Protein AF-0000000075760136 (afdb_homodimer)

Nearest PDB structures (foldseek):
  4hz4-assembly1_A-2  TM=8.483E-01  e=3.126E-16  Actinobacillus pleuropneumoniae
  3zmk-assembly2_D  TM=7.947E-01  e=6.649E-09  Anopheles funestus
  8z3b-assembly1_A  TM=7.703E-01  e=4.193E-08  Plutella xylostella
  4e8e-assembly1_C  TM=7.482E-01  e=2.816E-08  Bombyx mori
  3vk9-assembly3_D  TM=8.380E-01  e=3.227E-07  Bombyx mori

Secondary structure (DSSP, 8-state):
-EEEEEETTSTHHHHHHHHHHTT--EEEEEE---TTT-PPPGGGGGT-TT--SSEEEETTEEEESHHHHHHHHIIIIITTTTSPPTTSHHHHHHHHHHHHIIIIIHHHHHHHHHHHHHHHS---TTTHHHHHHHHHHHIIIIIHHHHHHHHHHHHHHHHH-SBTTBSS--HHHHHHHHHHHHHHHHS--STT-HHHHHHHHHHHHSHHHHHHHHHH--SS---/-EEEEEETTSTHHHHHHHHHHTT--EEEEEE---TTT-PPPGGGGGT-TT--SSEEEETTEEEESHHHHHHHHIIIIITTTTSPPTTSHHHHHHHHHHHHIIIIIHHHHHHHHHHHHHHHS---TTTHHHHHHHHHHHIIIIIHHHHHHHHHHHHHHHHH-SBTTBSS--HHHHHHHHHHHHHHHHS--STT-HHHHHHHHHHHHSHHHHHHHHHH--SS---

Sequence (446 aa):
MITVHHLNHSRSHRVLWMLEELELLYELKRYERDPRTMLAPPELKAVHPLGKSPVITDGDLTLAESAAILEYLLERYANGRLMPAQGSADYRRFRYWMHYAEGSAMPPLLLKLVFDRVASGPMPFFIKPVARAIANGAHKAFIGPQLKTHLDYMEAELEKSPWFAGDSFSAADIQMSFPLEAARSRAGLDQSRPRLLAFLERIQQRPAYQRAVERGGPALPTAMITVHHLNHSRSHRVLWMLEELELLYELKRYERDPRTMLAPPELKAVHPLGKSPVITDGDLTLAESAAILEYLLERYANGRLMPAQGSADYRRFRYWMHYAEGSAMPPLLLKLVFDRVASGPMPFFIKPVARAIANGAHKAFIGPQLKTHLDYMEAELEKSPWFAGDSFSAADIQMSFPLEAARSRAGLDQSRPRLLAFLERIQQRPAYQRAVERGGPALPTA

Organism: Stutzerimonas stutzeri (strain A1501) (NCBI:txid379731)

pLDDT: mean 96.48, std 4.45, range [56.66, 98.94]

Foldseek 3Di:
DKEWEFEALALSLLVLLLCLVLVHDYHYHYWYADPVPRDTDCVLCVLPVVSDDGWMDDPPDIDHDNLVSSVVCCVPRNVPPQADDPPDQLNVLLVVLSCCQPVQLCVLLVLLVVLVCQLVPDDDPVCNVVSVVVSVCCCVPPSVVSLVVVLVVQLVCCVQELARSHPDGHSSLSSNQLSLVSCVVGNPDDPVRVSSVVSNVVSCPDPSSVVSCVVRNDNHDDD/DKEWEFEALALSLLVLLLCLVLVHDYHYHYWYADPVPRDTDCVLCVLPVVSDDGWMDDPPDIDHDSLVSSVVCCVPRNVPPQADDPPDQLNVLLVVLSCCQPVQLCVLLVLLVVLVCQLVPDDDPVCNVVSVVVSVVCCVPPSVVSLVVVLVVQLVCCVQELARSHPDHHSSLSSNQLSLVSCVVGNDDDPVRVSSVVSNVVSCPDPSSVVSCVVRNDNHDDD

Radius of gyration: 21.25 Å; Cα contacts (8 Å, |Δi|>4): 705; chains: 2; bounding box: 52×59×50 Å

Structure (mmCIF, N/CA/C/O backbone):
data_AF-0000000075760136-model_v1
#
loop_
_entity.id
_entity.type
_entity.pdbx_description
1 polymer 'glutathione transferase'
#
loop_
_atom_site.group_PDB
_atom_site.id
_atom_site.type_symbol
_atom_site.label_atom_id
_atom_site.label_alt_id
_atom_site.label_comp_id
_atom_site.label_asym_id
_atom_site.label_entity_id
_atom_site.label_seq_id
_atom_site.pdbx_PDB_ins_code
_atom_site.Cartn_x
_atom_site.Cartn_y
_atom_site.Cartn_z
_atom_site.occupancy
_atom_site.B_iso_or_equiv
_atom_site.auth_seq_id
_atom_site.auth_comp_id
_atom_site.auth_asym_id
_atom_site.auth_atom_id
_atom_site.pdbx_PDB_model_num
ATOM 1 N N . MET A 1 1 ? -6.105 -24.516 13.141 1 91.69 1 MET A N 1
ATOM 2 C CA . MET A 1 1 ? -7.293 -23.688 12.977 1 91.69 1 MET A CA 1
ATOM 3 C C . MET A 1 1 ? -6.906 -22.219 12.836 1 91.69 1 MET A C 1
ATOM 5 O O . MET A 1 1 ? -6.051 -21.719 13.57 1 91.69 1 MET A O 1
ATOM 9 N N . ILE A 1 2 ? -7.453 -21.547 11.898 1 98.38 2 ILE A N 1
ATOM 10 C CA . ILE A 1 2 ? -7.145 -20.141 11.625 1 98.38 2 ILE A CA 1
ATOM 11 C C . ILE A 1 2 ? -7.738 -19.266 12.727 1 98.38 2 ILE A C 1
ATOM 13 O O . ILE A 1 2 ? -8.898 -19.438 13.102 1 98.38 2 ILE A O 1
ATOM 17 N N . THR A 1 3 ? -6.949 -18.406 13.273 1 98.81 3 THR A N 1
ATOM 18 C CA . THR A 1 3 ? -7.426 -17.359 14.188 1 98.81 3 THR A CA 1
ATOM 19 C C . THR A 1 3 ? -7.262 -15.984 13.562 1 98.81 3 THR A C 1
ATOM 21 O O . THR A 1 3 ? -6.168 -15.617 13.133 1 98.81 3 THR A O 1
ATOM 24 N N . VAL A 1 4 ? -8.344 -15.273 13.484 1 98.81 4 VAL A N 1
ATOM 25 C CA . VAL A 1 4 ? -8.297 -13.883 13.055 1 98.81 4 VAL A CA 1
ATOM 26 C C . VAL A 1 4 ? -8.211 -12.969 14.273 1 98.81 4 VAL A C 1
ATOM 28 O O . VAL A 1 4 ? -9.109 -12.969 15.117 1 98.81 4 VAL A O 1
ATOM 31 N N . HIS A 1 5 ? -7.148 -12.242 14.414 1 98.75 5 HIS A N 1
ATOM 32 C CA . HIS A 1 5 ? -7.035 -11.203 15.438 1 98.75 5 HIS A CA 1
ATOM 33 C C . HIS A 1 5 ? -7.676 -9.906 14.961 1 98.75 5 HIS A C 1
ATOM 35 O O . HIS A 1 5 ? -7.031 -9.109 14.273 1 98.75 5 HIS A O 1
ATOM 41 N N . HIS A 1 6 ? -8.898 -9.711 15.367 1 98.38 6 HIS A N 1
ATOM 42 C CA . HIS A 1 6 ? -9.805 -8.734 14.773 1 98.38 6 HIS A CA 1
ATOM 43 C C . HIS A 1 6 ? -9.867 -7.461 15.617 1 98.38 6 HIS A C 1
ATOM 45 O O . HIS A 1 6 ? -10.242 -7.504 16.781 1 98.38 6 HIS A O 1
ATOM 51 N N . LEU A 1 7 ? -9.43 -6.383 15.086 1 98 7 LEU A N 1
ATOM 52 C CA . LEU A 1 7 ? -9.625 -5.051 15.648 1 98 7 LEU A CA 1
ATOM 53 C C . LEU A 1 7 ? -10.867 -4.391 15.062 1 98 7 LEU A C 1
ATOM 55 O O . LEU A 1 7 ? -11.055 -4.387 13.844 1 98 7 LEU A O 1
ATOM 59 N N . ASN A 1 8 ? -11.711 -3.803 15.867 1 95.81 8 ASN A N 1
ATOM 60 C CA . ASN A 1 8 ? -12.914 -3.18 15.32 1 95.81 8 ASN A CA 1
ATOM 61 C C . ASN A 1 8 ? -12.57 -2.039 14.367 1 95.81 8 ASN A C 1
ATOM 63 O O . ASN A 1 8 ? -11.609 -1.3 14.594 1 95.81 8 ASN A O 1
ATOM 67 N N . HIS A 1 9 ? -13.43 -1.958 13.258 1 94.38 9 HIS A N 1
ATOM 68 C CA . HIS A 1 9 ? -13.297 -0.887 12.281 1 94.38 9 HIS A CA 1
ATOM 69 C C . HIS A 1 9 ? -11.898 -0.861 11.672 1 94.38 9 HIS A C 1
ATOM 71 O O . HIS A 1 9 ? -11.25 0.183 11.648 1 94.38 9 HIS A O 1
ATOM 77 N N . SER A 1 10 ? -11.531 -2.018 11.273 1 96.25 10 SER A N 1
ATOM 78 C CA . SER A 1 10 ? -10.203 -2.154 10.672 1 96.25 10 SER A CA 1
ATOM 79 C C . SER A 1 10 ? -10.258 -2.969 9.383 1 96.25 10 SER A C 1
ATOM 81 O O . SER A 1 10 ? -11.328 -3.447 8.992 1 96.25 10 SER A O 1
ATOM 83 N N . ARG A 1 11 ? -9.141 -3.092 8.719 1 97.62 11 ARG A N 1
ATOM 84 C CA . ARG A 1 11 ? -8.984 -3.836 7.473 1 97.62 11 ARG A CA 1
ATOM 85 C C . ARG A 1 11 ? -9.125 -5.336 7.711 1 97.62 11 ARG A C 1
ATOM 87 O O . ARG A 1 11 ? -9.203 -6.117 6.758 1 97.62 11 ARG A O 1
ATOM 94 N N . SER A 1 12 ? -9.227 -5.805 8.969 1 98.31 12 SER A N 1
ATOM 95 C CA . SER A 1 12 ? -9.406 -7.227 9.234 1 98.31 12 SER A CA 1
ATOM 96 C C . SER A 1 12 ? -10.773 -7.707 8.758 1 98.31 12 SER A C 1
ATOM 98 O O . SER A 1 12 ? -11 -8.914 8.625 1 98.31 12 SER A O 1
ATOM 100 N N . HIS A 1 13 ? -11.664 -6.754 8.547 1 98.19 13 HIS A N 1
ATOM 101 C CA . HIS A 1 13 ? -12.961 -7.133 7.996 1 98.19 13 HIS A CA 1
ATOM 102 C C . HIS A 1 13 ? -12.797 -7.867 6.668 1 98.19 13 HIS A C 1
ATOM 104 O O . HIS A 1 13 ? -13.555 -8.789 6.367 1 98.19 13 HIS A O 1
ATOM 110 N N . ARG A 1 14 ? -11.844 -7.516 5.816 1 98.75 14 ARG A N 1
ATOM 111 C CA . ARG A 1 14 ? -11.562 -8.18 4.547 1 98.75 14 ARG A CA 1
ATOM 112 C C . ARG A 1 14 ? -11.273 -9.664 4.762 1 98.75 14 ARG A C 1
ATOM 114 O O . ARG A 1 14 ? -11.688 -10.508 3.961 1 98.75 14 ARG A O 1
ATOM 121 N N . VAL A 1 15 ? -10.516 -9.906 5.84 1 98.88 15 VAL A N 1
ATOM 122 C CA . VAL A 1 15 ? -10.078 -11.266 6.125 1 98.88 15 VAL A CA 1
ATOM 123 C C . VAL A 1 15 ? -11.266 -12.109 6.578 1 98.88 15 VAL A C 1
ATOM 125 O O . VAL A 1 15 ? -11.453 -13.234 6.113 1 98.88 15 VAL A O 1
ATOM 128 N N . LEU A 1 16 ? -12.125 -11.516 7.457 1 98.75 16 LEU A N 1
ATOM 129 C CA . LEU A 1 16 ? -13.336 -12.203 7.875 1 98.75 16 LEU A CA 1
ATOM 130 C C . LEU A 1 16 ? -14.219 -12.531 6.672 1 98.75 16 LEU A C 1
ATOM 132 O O . LEU A 1 16 ? -14.695 -13.656 6.535 1 98.75 16 LEU A O 1
ATOM 136 N N . TRP A 1 17 ? -14.367 -11.523 5.844 1 98.88 17 TRP A N 1
ATOM 137 C CA . TRP A 1 17 ? -15.211 -11.695 4.664 1 98.88 17 TRP A CA 1
ATOM 138 C C . TRP A 1 17 ? -14.656 -12.797 3.758 1 98.88 17 TRP A C 1
ATOM 140 O O . TRP A 1 17 ? -15.406 -13.656 3.301 1 98.88 17 TRP A O 1
ATOM 150 N N . MET A 1 18 ? -13.352 -12.812 3.531 1 98.94 18 MET A N 1
ATOM 151 C CA . MET A 1 18 ? -12.711 -13.844 2.721 1 98.94 18 MET A CA 1
ATOM 152 C C . MET A 1 18 ? -12.969 -15.234 3.295 1 98.94 18 MET A C 1
ATOM 154 O O . MET A 1 18 ? -13.289 -16.172 2.555 1 98.94 18 MET A O 1
ATOM 158 N N . LEU A 1 19 ? -12.797 -15.359 4.594 1 98.88 19 LEU A N 1
ATOM 159 C CA . LEU A 1 19 ? -12.992 -16.656 5.254 1 98.88 19 LEU A CA 1
ATOM 160 C C . LEU A 1 19 ? -14.438 -17.125 5.098 1 98.88 19 LEU A C 1
ATOM 162 O O . LEU A 1 19 ? -14.688 -18.297 4.879 1 98.88 19 LEU A O 1
ATOM 166 N N . GLU A 1 20 ? -15.383 -16.172 5.207 1 98.88 20 GLU A N 1
ATOM 167 C CA . GLU A 1 20 ? -16.797 -16.5 5.02 1 98.88 20 GLU A CA 1
ATOM 168 C C . GLU A 1 20 ? -17.078 -16.922 3.58 1 98.88 20 GLU A C 1
ATOM 170 O O . GLU A 1 20 ? -17.844 -17.859 3.34 1 98.88 20 GLU A O 1
ATOM 175 N N . GLU A 1 21 ? -16.469 -16.234 2.602 1 98.88 21 GLU A N 1
ATOM 176 C CA . GLU A 1 21 ? -16.641 -16.594 1.198 1 98.88 21 GLU A CA 1
ATOM 177 C C . GLU A 1 21 ? -16.125 -18.016 0.936 1 98.88 21 GLU A C 1
ATOM 179 O O . GLU A 1 21 ? -16.703 -18.75 0.135 1 98.88 21 GLU A O 1
ATOM 184 N N . LEU A 1 22 ? -15.031 -18.359 1.606 1 98.75 22 LEU A N 1
ATOM 185 C CA . LEU A 1 22 ? -14.406 -19.656 1.405 1 98.75 22 LEU A CA 1
ATOM 186 C C . LEU A 1 22 ? -15.047 -20.719 2.295 1 98.75 22 LEU A C 1
ATOM 188 O O . LEU A 1 22 ? -14.703 -21.906 2.211 1 98.75 22 LEU A O 1
ATOM 192 N N . GLU A 1 23 ? -15.938 -20.312 3.156 1 98.25 23 GLU A N 1
ATOM 193 C CA . GLU A 1 23 ? -16.641 -21.203 4.074 1 98.25 23 GLU A CA 1
ATOM 194 C C . GLU A 1 23 ? -15.648 -21.984 4.949 1 98.25 23 GLU A C 1
ATOM 196 O O . GLU A 1 23 ? -15.773 -23.203 5.102 1 98.25 23 GLU A O 1
ATOM 201 N N . LEU A 1 24 ? -14.688 -21.266 5.418 1 98.38 24 LEU A N 1
ATOM 202 C CA . LEU A 1 24 ? -13.695 -21.859 6.309 1 98.38 24 LEU A CA 1
ATOM 203 C C . LEU A 1 24 ? -14.055 -21.594 7.77 1 98.38 24 LEU A C 1
ATOM 205 O O . LEU A 1 24 ? -14.547 -20.531 8.109 1 98.38 24 LEU A O 1
ATOM 209 N N . LEU A 1 25 ? -13.805 -22.562 8.547 1 97.81 25 LEU A N 1
ATOM 210 C CA . LEU A 1 25 ? -13.906 -22.359 9.992 1 97.81 25 LEU A CA 1
ATOM 211 C C . LEU A 1 25 ? -12.742 -21.516 10.5 1 97.81 25 LEU A C 1
ATOM 213 O O . LEU A 1 25 ? -11.609 -21.672 10.039 1 97.81 25 LEU A O 1
ATOM 217 N N . TYR A 1 26 ? -13.039 -20.641 11.422 1 98.56 26 TYR A N 1
ATOM 218 C CA . TYR A 1 26 ? -12 -19.812 12.031 1 98.56 26 TYR A CA 1
ATOM 219 C C . TYR A 1 26 ? -12.414 -19.359 13.422 1 98.56 26 TYR A C 1
ATOM 221 O O . TYR A 1 26 ? -13.602 -19.344 13.75 1 98.56 26 TYR A O 1
ATOM 229 N N . GLU A 1 27 ? -11.477 -19.016 14.18 1 98.5 27 GLU A N 1
ATOM 230 C CA . GLU A 1 27 ? -11.672 -18.359 15.469 1 98.5 27 GLU A CA 1
ATOM 231 C C . GLU A 1 27 ? -11.508 -16.859 15.352 1 98.5 27 GLU A C 1
ATOM 233 O O . GLU A 1 27 ? -10.641 -16.375 14.617 1 98.5 27 GLU A O 1
ATOM 238 N N . LEU A 1 28 ? -12.352 -16.219 16.062 1 98.25 28 LEU A N 1
ATOM 239 C CA . LEU A 1 28 ? -12.281 -14.758 16.094 1 98.25 28 LEU A CA 1
ATOM 240 C C . LEU A 1 28 ? -11.812 -14.258 17.453 1 98.25 28 LEU A C 1
ATOM 242 O O . LEU A 1 28 ? -12.508 -14.445 18.453 1 98.25 28 LEU A O 1
ATOM 246 N N . LYS A 1 29 ? -10.648 -13.727 17.562 1 98.44 29 LYS A N 1
ATOM 247 C CA . LYS A 1 29 ? -10.164 -13.023 18.75 1 98.44 29 LYS A CA 1
ATOM 248 C C . LYS A 1 29 ? -10.32 -11.516 18.594 1 98.44 29 LYS A C 1
ATOM 250 O O . LYS A 1 29 ? -9.617 -10.898 17.797 1 98.44 29 LYS A O 1
ATOM 255 N N . ARG A 1 30 ? -11.109 -10.914 19.422 1 97.94 30 ARG A N 1
ATOM 256 C CA . ARG A 1 30 ? -11.484 -9.516 19.25 1 97.94 30 ARG A CA 1
ATOM 257 C C . ARG A 1 30 ? -10.578 -8.602 20.062 1 97.94 30 ARG A C 1
ATOM 259 O O . ARG A 1 30 ? -10.211 -8.93 21.203 1 97.94 30 ARG A O 1
ATOM 266 N N . TYR A 1 31 ? -10.148 -7.566 19.516 1 97.94 31 TYR A N 1
ATOM 267 C CA . TYR A 1 31 ? -9.453 -6.438 20.125 1 97.94 31 TYR A CA 1
ATOM 268 C C . TYR A 1 31 ? -10.227 -5.145 19.906 1 97.94 31 TYR A C 1
ATOM 270 O O . TYR A 1 31 ? -10.812 -4.93 18.844 1 97.94 31 TYR A O 1
ATOM 278 N N . GLU A 1 32 ? -10.227 -4.289 20.875 1 96 32 GLU A N 1
ATOM 279 C CA . GLU A 1 32 ? -10.977 -3.039 20.766 1 96 32 GLU A CA 1
ATOM 280 C C . GLU A 1 32 ? -10.039 -1.836 20.766 1 96 32 GLU A C 1
ATOM 282 O O . GLU A 1 32 ? -9.062 -1.8 21.516 1 96 32 GLU A O 1
ATOM 287 N N . ARG A 1 33 ? -10.352 -0.926 19.875 1 95.38 33 ARG A N 1
ATOM 288 C CA . ARG A 1 33 ? -9.617 0.334 19.844 1 95.38 33 ARG A CA 1
ATOM 289 C C . ARG A 1 33 ? -9.844 1.121 21.141 1 95.38 33 ARG A C 1
ATOM 291 O O . ARG A 1 33 ? -10.93 1.052 21.734 1 95.38 33 ARG A O 1
ATOM 298 N N . ASP A 1 34 ? -8.734 1.855 21.484 1 92.56 34 ASP A N 1
ATOM 299 C CA . ASP A 1 34 ? -8.93 2.834 22.547 1 92.56 34 ASP A CA 1
ATOM 300 C C . ASP A 1 34 ? -9.969 3.879 22.156 1 92.56 34 ASP A C 1
ATOM 302 O O . ASP A 1 34 ? -9.859 4.508 21.094 1 92.56 34 ASP A O 1
ATOM 306 N N . PRO A 1 35 ? -10.945 4.078 22.938 1 88.31 35 PRO A N 1
ATOM 307 C CA . PRO A 1 35 ? -12.039 4.957 22.516 1 88.31 35 PRO A CA 1
ATOM 308 C C . PRO A 1 35 ? -11.602 6.41 22.328 1 88.31 35 PRO A C 1
ATOM 310 O O . PRO A 1 35 ? -12.258 7.176 21.625 1 88.31 35 PRO A O 1
ATOM 313 N N . ARG A 1 36 ? -10.555 6.789 23.016 1 84.69 36 ARG A N 1
ATOM 314 C CA . ARG A 1 36 ? -10.094 8.172 22.938 1 84.69 36 ARG A CA 1
ATOM 315 C C . ARG A 1 36 ? -9.109 8.344 21.781 1 84.69 36 ARG A C 1
ATOM 317 O O . ARG A 1 36 ? -9.258 9.25 20.953 1 84.69 36 ARG A O 1
ATOM 324 N N . THR A 1 37 ? -8.234 7.453 21.625 1 85 37 THR A N 1
ATOM 325 C CA . THR A 1 37 ? -7.148 7.637 20.672 1 85 37 THR A CA 1
ATOM 326 C C . THR A 1 37 ? -7.441 6.895 19.375 1 85 37 THR A C 1
ATOM 328 O O . THR A 1 37 ? -6.793 7.133 18.359 1 85 37 THR A O 1
ATOM 331 N N . MET A 1 38 ? -8.32 5.922 19.422 1 86.94 38 MET A N 1
ATOM 332 C CA . MET A 1 38 ? -8.695 5.066 18.297 1 86.94 38 MET A CA 1
ATOM 333 C C . MET A 1 38 ? -7.52 4.191 17.875 1 86.94 38 MET A C 1
ATOM 335 O O . MET A 1 38 ? -7.508 3.662 16.75 1 86.94 38 MET A O 1
ATOM 339 N N . LEU A 1 39 ? -6.539 4.055 18.766 1 90.69 39 LEU A N 1
ATOM 340 C CA . LEU A 1 39 ? -5.379 3.221 18.469 1 90.69 39 LEU A CA 1
ATOM 341 C C . LEU A 1 39 ? -5.613 1.786 18.938 1 90.69 39 LEU A C 1
ATOM 343 O O . LEU A 1 39 ? -6.441 1.542 19.812 1 90.69 39 LEU A O 1
ATOM 347 N N . ALA A 1 40 ? -4.949 0.864 18.266 1 95.56 40 ALA A N 1
ATOM 348 C CA . ALA A 1 40 ? -5 -0.536 18.688 1 95.56 40 ALA A CA 1
ATOM 349 C C . ALA A 1 40 ? -4.449 -0.711 20.094 1 95.56 40 ALA A C 1
ATOM 351 O O . ALA A 1 40 ? -3.539 0.01 20.5 1 95.56 40 ALA A O 1
ATOM 352 N N . PRO A 1 41 ? -5 -1.681 20.844 1 96.5 41 PRO A N 1
ATOM 353 C CA . PRO A 1 41 ? -4.484 -1.942 22.188 1 96.5 41 PRO A CA 1
ATOM 354 C C . PRO A 1 41 ? -3.117 -2.623 22.172 1 96.5 41 PRO A C 1
ATOM 356 O O . PRO A 1 41 ? -2.76 -3.275 21.188 1 96.5 41 PRO A O 1
ATOM 359 N N . PRO A 1 42 ? -2.332 -2.457 23.203 1 94.62 42 PRO A N 1
ATOM 360 C CA . PRO A 1 42 ? -0.976 -3.012 23.234 1 94.62 42 PRO A CA 1
ATOM 361 C C . PRO A 1 42 ? -0.958 -4.535 23.109 1 94.62 42 PRO A C 1
ATOM 363 O O . PRO A 1 42 ? 0.055 -5.113 22.703 1 94.62 42 PRO A O 1
ATOM 366 N N . GLU A 1 43 ? -2.062 -5.211 23.391 1 97.06 43 GLU A N 1
ATOM 367 C CA . GLU A 1 43 ? -2.146 -6.668 23.344 1 97.06 43 GLU A CA 1
ATOM 368 C C . GLU A 1 43 ? -1.887 -7.195 21.938 1 97.06 43 GLU A C 1
ATOM 370 O O . GLU A 1 43 ? -1.391 -8.312 21.766 1 97.06 43 GLU A O 1
ATOM 375 N N . LEU A 1 44 ? -2.217 -6.371 20.984 1 97.56 44 LEU A N 1
ATOM 376 C CA . LEU A 1 44 ? -2.027 -6.812 19.609 1 97.56 44 LEU A CA 1
ATOM 377 C C . LEU A 1 44 ? -0.544 -6.949 19.281 1 97.56 44 LEU A C 1
ATOM 379 O O . LEU A 1 44 ? -0.169 -7.703 18.391 1 97.56 44 LEU A O 1
ATOM 383 N N . LYS A 1 45 ? 0.294 -6.215 19.984 1 96.94 45 LYS A N 1
ATOM 384 C CA . LYS A 1 45 ? 1.736 -6.301 19.781 1 96.94 45 LYS A CA 1
ATOM 385 C C . LYS A 1 45 ? 2.277 -7.66 20.219 1 96.94 45 LYS A C 1
ATOM 387 O O . LYS A 1 45 ? 3.363 -8.062 19.797 1 96.94 45 LYS A O 1
ATOM 392 N N . ALA A 1 46 ? 1.557 -8.352 21.031 1 97.38 46 ALA A N 1
ATOM 393 C CA . ALA A 1 46 ? 1.952 -9.688 21.469 1 97.38 46 ALA A CA 1
ATOM 394 C C . ALA A 1 46 ? 1.774 -10.703 20.344 1 97.38 46 ALA A C 1
ATOM 396 O O . ALA A 1 46 ? 2.396 -11.766 20.359 1 97.38 46 ALA A O 1
ATOM 397 N N . VAL A 1 47 ? 0.906 -10.328 19.391 1 98 47 VAL A N 1
ATOM 398 C CA . VAL A 1 47 ? 0.639 -11.227 18.281 1 98 47 VAL A CA 1
ATOM 399 C C . VAL A 1 47 ? 1.659 -10.984 17.172 1 98 47 VAL A C 1
ATOM 401 O O . VAL A 1 47 ? 2.193 -11.938 16.594 1 98 47 VAL A O 1
ATOM 404 N N . HIS A 1 48 ? 1.923 -9.742 16.906 1 98.31 48 HIS A N 1
ATOM 405 C CA . HIS A 1 48 ? 2.85 -9.32 15.867 1 98.31 48 HIS A CA 1
ATOM 406 C C . HIS A 1 48 ? 3.527 -8.008 16.234 1 98.31 48 HIS A C 1
ATOM 408 O O . HIS A 1 48 ? 2.881 -7.09 16.75 1 98.31 48 HIS A O 1
ATOM 414 N N . PRO A 1 49 ? 4.773 -7.793 15.844 1 97.81 49 PRO A N 1
ATOM 415 C CA . PRO A 1 49 ? 5.543 -6.633 16.297 1 97.81 49 PRO A CA 1
ATOM 416 C C . PRO A 1 49 ? 4.941 -5.305 15.836 1 97.81 49 PRO A C 1
ATOM 418 O O . PRO A 1 49 ? 5.133 -4.277 16.5 1 97.81 49 PRO A O 1
ATOM 421 N N . LEU A 1 50 ? 4.211 -5.297 14.797 1 98 50 LEU A N 1
ATOM 422 C CA . LEU A 1 50 ? 3.645 -4.055 14.281 1 98 50 LEU A CA 1
ATOM 423 C C . LEU A 1 50 ? 2.416 -3.645 15.078 1 98 50 LEU A C 1
ATOM 425 O O . LEU A 1 50 ? 1.981 -2.492 15.016 1 98 50 LEU A O 1
ATOM 429 N N . GLY A 1 51 ? 1.817 -4.582 15.781 1 97.5 51 GLY A N 1
ATOM 430 C CA . GLY A 1 51 ? 0.699 -4.289 16.672 1 97.5 51 GLY A CA 1
ATOM 431 C C . GLY A 1 51 ? -0.527 -3.785 15.93 1 97.5 51 GLY A C 1
ATOM 432 O O . GLY A 1 51 ? -1.286 -2.971 16.453 1 97.5 51 GLY A O 1
ATOM 433 N N . LYS A 1 52 ? -0.669 -4.262 14.703 1 96.5 52 LYS A N 1
ATOM 434 C CA . LYS A 1 52 ? -1.772 -3.777 13.883 1 96.5 52 LYS A CA 1
ATOM 435 C C . LYS A 1 52 ? -2.658 -4.93 13.414 1 96.5 52 LYS A C 1
ATOM 437 O O . LYS A 1 52 ? -2.348 -6.098 13.656 1 96.5 52 LYS A O 1
ATOM 442 N N . SER A 1 53 ? -3.748 -4.609 12.922 1 97.62 53 SER A N 1
ATOM 443 C CA . SER A 1 53 ? -4.695 -5.5 12.266 1 97.62 53 SER A CA 1
ATOM 444 C C . SER A 1 53 ? -4.93 -5.082 10.812 1 97.62 53 SER A C 1
ATOM 446 O O . SER A 1 53 ? -5.023 -3.889 10.516 1 97.62 53 SER A O 1
ATOM 448 N N . PRO A 1 54 ? -4.918 -6.086 9.914 1 98.19 54 PRO A N 1
ATOM 449 C CA . PRO A 1 54 ? -5.211 -7.508 10.109 1 98.19 54 PRO A CA 1
ATOM 450 C C . PRO A 1 54 ? -3.961 -8.328 10.422 1 98.19 54 PRO A C 1
ATOM 452 O O . PRO A 1 54 ? -2.871 -8.008 9.938 1 98.19 54 PRO A O 1
ATOM 455 N N . VAL A 1 55 ? -4.129 -9.312 11.18 1 98.75 55 VAL A N 1
ATOM 456 C CA . VAL A 1 55 ? -3.143 -10.352 11.461 1 98.75 55 VAL A CA 1
ATOM 457 C C . VAL A 1 55 ? -3.854 -11.656 11.805 1 98.75 55 VAL A C 1
ATOM 459 O O . VAL A 1 55 ? -4.859 -11.656 12.523 1 98.75 55 VAL A O 1
ATOM 462 N N . ILE A 1 56 ? -3.383 -12.789 11.242 1 98.88 56 ILE A N 1
ATOM 463 C CA . ILE A 1 56 ? -3.943 -14.102 11.555 1 98.88 56 ILE A CA 1
ATOM 464 C C . ILE A 1 56 ? -2.844 -15.016 12.078 1 98.88 56 ILE A C 1
ATOM 466 O O . ILE A 1 56 ? -1.656 -14.773 11.852 1 98.88 56 ILE A O 1
ATOM 470 N N . THR A 1 57 ? -3.238 -16 12.797 1 98.69 57 THR A N 1
ATOM 471 C CA . THR A 1 57 ? -2.393 -17.156 13.109 1 98.69 57 THR A CA 1
ATOM 472 C C . THR A 1 57 ? -2.988 -18.438 12.539 1 98.69 57 THR A C 1
ATOM 474 O O . THR A 1 57 ? -4.207 -18.625 12.562 1 98.69 57 THR A O 1
ATOM 477 N N . ASP A 1 58 ? -2.258 -19.234 11.906 1 98.31 58 ASP A N 1
ATOM 478 C CA . ASP A 1 58 ? -2.576 -20.562 11.383 1 98.31 58 ASP A CA 1
ATOM 479 C C . ASP A 1 58 ? -1.477 -21.562 11.719 1 98.31 58 ASP A C 1
ATOM 481 O O . ASP A 1 58 ? -0.506 -21.703 10.977 1 98.31 58 ASP A O 1
ATOM 485 N N . GLY A 1 59 ? -1.703 -22.344 12.781 1 96.38 59 GLY A N 1
ATOM 486 C CA . GLY A 1 59 ? -0.604 -23.125 13.344 1 96.38 59 GLY A CA 1
ATOM 487 C C . GLY A 1 59 ? 0.529 -22.25 13.859 1 96.38 59 GLY A C 1
ATOM 488 O O . GLY A 1 59 ? 0.307 -21.344 14.664 1 96.38 59 GLY A O 1
ATOM 489 N N . ASP A 1 60 ? 1.704 -22.438 13.32 1 95.56 60 ASP A N 1
ATOM 490 C CA . ASP A 1 60 ? 2.871 -21.703 13.789 1 95.56 60 ASP A CA 1
ATOM 491 C C . ASP A 1 60 ? 3.074 -20.422 12.969 1 95.56 60 ASP A C 1
ATOM 493 O O . ASP A 1 60 ? 3.971 -19.625 13.258 1 95.56 60 ASP A O 1
ATOM 497 N N . LEU A 1 61 ? 2.189 -20.219 12.062 1 97.38 61 LEU A N 1
ATOM 498 C CA . LEU A 1 61 ? 2.34 -19.078 11.172 1 97.38 61 LEU A CA 1
ATOM 499 C C . LEU A 1 61 ? 1.576 -17.875 11.703 1 97.38 61 LEU A C 1
ATOM 501 O O . LEU A 1 61 ? 0.408 -17.984 12.086 1 97.38 61 LEU A O 1
ATOM 505 N N . THR A 1 62 ? 2.195 -16.719 11.82 1 98.56 62 THR A N 1
ATOM 506 C CA . THR A 1 62 ? 1.573 -15.414 12.023 1 98.56 62 THR A CA 1
ATOM 507 C C . THR A 1 62 ? 1.758 -14.531 10.797 1 98.56 62 THR A C 1
ATOM 509 O O . THR A 1 62 ? 2.879 -14.352 10.312 1 98.56 62 THR A O 1
ATOM 512 N N . LEU A 1 63 ? 0.681 -14.055 10.289 1 98.5 63 LEU A N 1
ATOM 513 C CA . LEU A 1 63 ? 0.753 -13.336 9.023 1 98.5 63 LEU A CA 1
ATOM 514 C C . LEU A 1 63 ? -0.062 -12.047 9.086 1 98.5 63 LEU A C 1
ATOM 516 O O . LEU A 1 63 ? -1.232 -12.062 9.469 1 98.5 63 LEU A O 1
ATOM 520 N N . ALA A 1 64 ? 0.578 -10.945 8.688 1 98.44 64 ALA A N 1
ATOM 521 C CA . ALA A 1 64 ? -0.083 -9.641 8.594 1 98.44 64 ALA A CA 1
ATOM 522 C C . ALA A 1 64 ? -0.249 -9.219 7.133 1 98.44 64 ALA A C 1
ATOM 524 O O . ALA A 1 64 ? 0.078 -9.977 6.219 1 98.44 64 ALA A O 1
ATOM 525 N N . GLU A 1 65 ? -0.707 -8.023 6.934 1 98.19 65 GLU A N 1
ATOM 526 C CA . GLU A 1 65 ? -0.939 -7.453 5.609 1 98.19 65 GLU A CA 1
ATOM 527 C C . GLU A 1 65 ? -2.168 -8.078 4.953 1 98.19 65 GLU A C 1
ATOM 529 O O . GLU A 1 65 ? -2.184 -9.273 4.66 1 98.19 65 GLU A O 1
ATOM 534 N N . SER A 1 66 ? -3.168 -7.23 4.645 1 98.5 66 SER A N 1
ATOM 535 C CA . SER A 1 66 ? -4.453 -7.711 4.148 1 98.5 66 SER A CA 1
ATOM 536 C C . SER A 1 66 ? -4.273 -8.555 2.891 1 98.5 66 SER A C 1
ATOM 538 O O . SER A 1 66 ? -4.66 -9.727 2.865 1 98.5 66 SER A O 1
ATOM 540 N N . ALA A 1 67 ? -3.555 -8.039 1.918 1 98.75 67 ALA A N 1
ATOM 541 C CA . ALA A 1 67 ? -3.432 -8.742 0.644 1 98.75 67 ALA A CA 1
ATOM 542 C C . ALA A 1 67 ? -2.611 -10.016 0.799 1 98.75 67 ALA A C 1
ATOM 544 O O . ALA A 1 67 ? -2.912 -11.031 0.171 1 98.75 67 ALA A O 1
ATOM 545 N N . ALA A 1 68 ? -1.563 -10 1.619 1 98.69 68 ALA A N 1
ATOM 546 C CA . ALA A 1 68 ? -0.763 -11.195 1.869 1 98.69 68 ALA A CA 1
ATOM 547 C C . ALA A 1 68 ? -1.604 -12.289 2.514 1 98.69 68 ALA A C 1
ATOM 549 O O . ALA A 1 68 ? -1.489 -13.461 2.15 1 98.69 68 ALA A O 1
ATOM 550 N N . ILE A 1 69 ? -2.463 -11.922 3.455 1 98.88 69 ILE A N 1
ATOM 551 C CA . ILE A 1 69 ? -3.334 -12.883 4.129 1 98.88 69 ILE A CA 1
ATOM 552 C C . ILE A 1 69 ? -4.324 -13.477 3.125 1 98.88 69 ILE A C 1
ATOM 554 O O . ILE A 1 69 ? -4.516 -14.688 3.078 1 98.88 69 ILE A O 1
ATOM 558 N N . LEU A 1 70 ? -4.941 -12.586 2.328 1 98.88 70 LEU A N 1
ATOM 559 C CA . LEU A 1 70 ? -5.906 -13.062 1.343 1 98.88 70 LEU A CA 1
ATOM 560 C C . LEU A 1 70 ? -5.25 -14.039 0.372 1 98.88 70 LEU A C 1
ATOM 562 O O . LEU A 1 70 ? -5.816 -15.094 0.068 1 98.88 70 LEU A O 1
ATOM 566 N N . GLU A 1 71 ? -4.051 -13.695 -0.077 1 98.38 71 GLU A N 1
ATOM 567 C CA . GLU A 1 71 ? -3.354 -14.562 -1.021 1 98.38 71 GLU A CA 1
ATOM 568 C C . GLU A 1 71 ? -2.938 -15.875 -0.364 1 98.38 71 GLU A C 1
ATOM 570 O O . GLU A 1 71 ? -2.975 -16.922 -0.997 1 98.38 71 GLU A O 1
ATOM 575 N N . TYR A 1 72 ? -2.537 -15.82 0.865 1 98.31 72 TYR A N 1
ATOM 576 C CA . TYR A 1 72 ? -2.234 -17.031 1.615 1 98.31 72 TYR A CA 1
ATOM 577 C C . TYR A 1 72 ? -3.449 -17.953 1.684 1 98.31 72 TYR A C 1
ATOM 579 O O . TYR A 1 72 ? -3.346 -19.156 1.416 1 98.31 72 TYR A O 1
ATOM 587 N N . LEU A 1 73 ? -4.609 -17.422 1.967 1 98.69 73 LEU A N 1
ATOM 588 C CA . LEU A 1 73 ? -5.844 -18.188 2.074 1 98.69 73 LEU A CA 1
ATOM 589 C C . LEU A 1 73 ? -6.234 -18.781 0.723 1 98.69 73 LEU A C 1
ATOM 591 O O . LEU A 1 73 ? -6.742 -19.906 0.653 1 98.69 73 LEU A O 1
ATOM 595 N N . LEU A 1 74 ? -5.996 -18.031 -0.325 1 98.12 74 LEU A N 1
ATOM 596 C CA . LEU A 1 74 ? -6.266 -18.531 -1.668 1 98.12 74 LEU A CA 1
ATOM 597 C C . LEU A 1 74 ? -5.391 -19.75 -1.979 1 98.12 74 LEU A C 1
ATOM 599 O O . LEU A 1 74 ? -5.891 -20.766 -2.445 1 98.12 74 LEU A O 1
ATOM 603 N N . GLU A 1 75 ? -4.113 -19.562 -1.693 1 96.12 75 GLU A N 1
ATOM 604 C CA . GLU A 1 75 ? -3.143 -20.609 -2.027 1 96.12 75 GLU A CA 1
ATOM 605 C C . GLU A 1 75 ? -3.396 -21.875 -1.226 1 96.12 75 GLU A C 1
ATOM 607 O O . GLU A 1 75 ? -3.307 -22.984 -1.762 1 96.12 75 GLU A O 1
ATOM 612 N N . ARG A 1 76 ? -3.787 -21.734 -0.069 1 96.25 76 ARG A N 1
ATOM 613 C CA . ARG A 1 76 ? -3.809 -22.875 0.841 1 96.25 76 ARG A CA 1
ATOM 614 C C . ARG A 1 76 ? -5.191 -23.516 0.884 1 96.25 76 ARG A C 1
ATOM 616 O O . ARG A 1 76 ? -5.316 -24.734 1.059 1 96.25 76 ARG A O 1
ATOM 623 N N . TYR A 1 77 ? -6.223 -22.688 0.663 1 97.56 77 TYR A N 1
ATOM 624 C CA . TYR A 1 77 ? -7.52 -23.203 1.074 1 97.56 77 TYR A CA 1
ATOM 625 C C . TYR A 1 77 ? -8.547 -23.047 -0.037 1 97.56 77 TYR A C 1
ATOM 627 O O . TYR A 1 77 ? -9.609 -23.688 -0.003 1 97.56 77 TYR A O 1
ATOM 635 N N . ALA A 1 78 ? -8.297 -22.219 -1.027 1 97.56 78 ALA A N 1
ATOM 636 C CA . ALA A 1 78 ? -9.375 -21.797 -1.912 1 97.56 78 ALA A CA 1
ATOM 637 C C . ALA A 1 78 ? -9.617 -22.828 -3.014 1 97.56 78 ALA A C 1
ATOM 639 O O . ALA A 1 78 ? -10.68 -22.828 -3.646 1 97.56 78 ALA A O 1
ATOM 640 N N . ASN A 1 79 ? -8.602 -23.688 -3.318 1 96.12 79 ASN A N 1
ATOM 641 C CA . ASN A 1 79 ? -8.719 -24.703 -4.359 1 96.12 79 ASN A CA 1
ATOM 642 C C . ASN A 1 79 ? -9.195 -24.109 -5.68 1 96.12 79 ASN A C 1
ATOM 644 O O . ASN A 1 79 ? -10.141 -24.609 -6.289 1 96.12 79 ASN A O 1
ATOM 648 N N . GLY A 1 80 ? -8.617 -22.953 -6.039 1 94.31 80 GLY A N 1
ATOM 649 C CA . GLY A 1 80 ? -8.852 -22.359 -7.344 1 94.31 80 GLY A CA 1
ATOM 650 C C . GLY A 1 80 ? -10.016 -21.375 -7.352 1 94.31 80 GLY A C 1
ATOM 651 O O . GLY A 1 80 ? -10.281 -20.734 -8.367 1 94.31 80 GLY A O 1
ATOM 652 N N . ARG A 1 81 ? -10.703 -21.312 -6.258 1 97.31 81 ARG A N 1
ATOM 653 C CA . ARG A 1 81 ? -11.82 -20.375 -6.16 1 97.31 81 ARG A CA 1
ATOM 654 C C . ARG A 1 81 ? -11.328 -18.953 -5.914 1 97.31 81 ARG A C 1
ATOM 656 O O . ARG A 1 81 ? -10.219 -18.75 -5.41 1 97.31 81 ARG A O 1
ATOM 663 N N . LEU A 1 82 ? -12.07 -17.938 -6.348 1 98.5 82 LEU A N 1
ATOM 664 C CA . LEU A 1 82 ? -11.945 -16.516 -6.031 1 98.5 82 LEU A CA 1
ATOM 665 C C . LEU A 1 82 ? -10.664 -15.945 -6.625 1 98.5 82 LEU A C 1
ATOM 667 O O . LEU A 1 82 ? -10.148 -14.938 -6.133 1 98.5 82 LEU A O 1
ATOM 671 N N . MET A 1 83 ? -10.117 -16.547 -7.531 1 98.06 83 MET A N 1
ATOM 672 C CA . MET A 1 83 ? -8.945 -16.062 -8.258 1 98.06 83 MET A CA 1
ATOM 673 C C . MET A 1 83 ? -9.031 -16.438 -9.734 1 98.06 83 MET A C 1
ATOM 675 O O . MET A 1 83 ? -9.352 -17.578 -10.07 1 98.06 83 MET A O 1
ATOM 679 N N . PRO A 1 84 ? -8.797 -15.461 -10.625 1 97.75 84 PRO A N 1
ATOM 680 C CA . PRO A 1 84 ? -8.773 -15.812 -12.047 1 97.75 84 PRO A CA 1
ATOM 681 C C . PRO A 1 84 ? -7.648 -16.781 -12.391 1 97.75 84 PRO A C 1
ATOM 683 O O . PRO A 1 84 ? -6.715 -16.969 -11.602 1 97.75 84 PRO A O 1
ATOM 686 N N . ALA A 1 85 ? -7.766 -17.422 -13.594 1 96.38 85 ALA A N 1
ATOM 687 C CA . ALA A 1 85 ? -6.75 -18.359 -14.055 1 96.38 85 ALA A CA 1
ATOM 688 C C . ALA A 1 85 ? -5.398 -17.672 -14.211 1 96.38 85 ALA A C 1
ATOM 690 O O . ALA A 1 85 ? -5.301 -16.609 -14.836 1 96.38 85 ALA A O 1
ATOM 691 N N . GLN A 1 86 ? -4.359 -18.297 -13.617 1 92.62 86 GLN A N 1
ATOM 692 C CA . GLN A 1 86 ? -3.016 -17.719 -13.711 1 92.62 86 GLN A CA 1
ATOM 693 C C . GLN A 1 86 ? -2.592 -17.547 -15.164 1 92.62 86 GLN A C 1
ATOM 695 O O . GLN A 1 86 ? -2.859 -18.406 -16 1 92.62 86 GLN A O 1
ATOM 700 N N . GLY A 1 87 ? -1.988 -16.438 -15.406 1 91.38 87 GLY A N 1
ATOM 701 C CA . GLY A 1 87 ? -1.506 -16.172 -16.75 1 91.38 87 GLY A CA 1
ATOM 702 C C . GLY A 1 87 ? -2.521 -15.445 -17.609 1 91.38 87 GLY A C 1
ATOM 703 O O . GLY A 1 87 ? -2.178 -14.898 -18.672 1 91.38 87 GLY A O 1
ATOM 704 N N . SER A 1 88 ? -3.789 -15.398 -17.188 1 96.5 88 SER A N 1
ATOM 705 C CA . SER A 1 88 ? -4.832 -14.719 -17.938 1 96.5 88 SER A CA 1
ATOM 706 C C . SER A 1 88 ? -4.758 -13.203 -17.75 1 96.5 88 SER A C 1
ATOM 708 O O . SER A 1 88 ? -4.07 -12.727 -16.844 1 96.5 88 SER A O 1
ATOM 710 N N . ALA A 1 89 ? -5.41 -12.484 -18.609 1 96.44 89 ALA A N 1
ATOM 711 C CA . ALA A 1 89 ? -5.52 -11.039 -18.469 1 96.44 89 ALA A CA 1
ATOM 712 C C . ALA A 1 89 ? -6.227 -10.664 -17.172 1 96.44 89 ALA A C 1
ATOM 714 O O . ALA A 1 89 ? -5.84 -9.711 -16.5 1 96.44 89 ALA A O 1
ATOM 715 N N . ASP A 1 90 ? -7.238 -11.484 -16.797 1 98.19 90 ASP A N 1
ATOM 716 C CA . ASP A 1 90 ? -7.969 -11.242 -15.562 1 98.19 90 ASP A CA 1
ATOM 717 C C . ASP A 1 90 ? -7.07 -11.445 -14.344 1 98.19 90 ASP A C 1
ATOM 719 O O . ASP A 1 90 ? -7.211 -10.75 -13.336 1 98.19 90 ASP A O 1
ATOM 723 N N . TYR A 1 91 ? -6.152 -12.383 -14.461 1 97.75 91 TYR A N 1
ATOM 724 C CA . TYR A 1 91 ? -5.215 -12.609 -13.367 1 97.75 91 TYR A CA 1
ATOM 725 C C . TYR A 1 91 ? -4.27 -11.43 -13.203 1 97.75 91 TYR A C 1
ATOM 727 O O . TYR A 1 91 ? -3.932 -11.047 -12.078 1 97.75 91 TYR A O 1
ATOM 735 N N . ARG A 1 92 ? -3.885 -10.852 -14.289 1 97.44 92 ARG A N 1
ATOM 736 C CA . ARG A 1 92 ? -3.053 -9.656 -14.234 1 97.44 92 ARG A CA 1
ATOM 737 C C . ARG A 1 92 ? -3.795 -8.5 -13.57 1 97.44 92 ARG A C 1
ATOM 739 O O . ARG A 1 92 ? -3.221 -7.77 -12.766 1 97.44 92 ARG A O 1
ATOM 746 N N . ARG A 1 93 ? -5.047 -8.344 -13.922 1 98.38 93 ARG A N 1
ATOM 747 C CA . ARG A 1 93 ? -5.871 -7.328 -13.273 1 98.38 93 ARG A CA 1
ATOM 748 C C . ARG A 1 93 ? -6.031 -7.621 -11.781 1 98.38 93 ARG A C 1
ATOM 750 O O . ARG A 1 93 ? -5.934 -6.715 -10.953 1 98.38 93 ARG A O 1
ATOM 757 N N . PHE A 1 94 ? -6.246 -8.906 -11.539 1 98.69 94 PHE A N 1
ATOM 758 C CA . PHE A 1 94 ? -6.352 -9.359 -10.156 1 98.69 94 PHE A CA 1
ATOM 759 C C . PHE A 1 94 ? -5.129 -8.93 -9.352 1 98.69 94 PHE A C 1
ATOM 761 O O . PHE A 1 94 ? -5.258 -8.281 -8.312 1 98.69 94 PHE A O 1
ATOM 768 N N . ARG A 1 95 ? -3.951 -9.188 -9.82 1 98.38 95 ARG A N 1
ATOM 769 C CA . ARG A 1 95 ? -2.709 -8.844 -9.141 1 98.38 95 ARG A CA 1
ATOM 770 C C . ARG A 1 95 ? -2.578 -7.332 -8.977 1 98.38 95 ARG A C 1
ATOM 772 O O . ARG A 1 95 ? -2.166 -6.852 -7.918 1 98.38 95 ARG A O 1
ATOM 779 N N . TYR A 1 96 ? -2.955 -6.641 -10 1 98.81 96 TYR A N 1
ATOM 780 C CA . TYR A 1 96 ? -2.883 -5.184 -9.969 1 98.81 96 TYR A CA 1
ATOM 781 C C . TYR A 1 96 ? -3.717 -4.621 -8.828 1 98.81 96 TYR A C 1
ATOM 783 O O . TYR A 1 96 ? -3.219 -3.836 -8.016 1 98.81 96 TYR A O 1
ATOM 791 N N . TRP A 1 97 ? -4.941 -5.047 -8.695 1 98.94 97 TRP A N 1
ATOM 792 C CA . TRP A 1 97 ? -5.871 -4.465 -7.73 1 98.94 97 TRP A CA 1
ATOM 793 C C . TRP A 1 97 ? -5.523 -4.898 -6.312 1 98.94 97 TRP A C 1
ATOM 795 O O . TRP A 1 97 ? -5.746 -4.152 -5.355 1 98.94 97 TRP A O 1
ATOM 805 N N . MET A 1 98 ? -4.906 -6.102 -6.207 1 98.88 98 MET A N 1
ATOM 806 C CA . MET A 1 98 ? -4.426 -6.555 -4.906 1 98.88 98 MET A CA 1
ATOM 807 C C . MET A 1 98 ? -3.359 -5.613 -4.359 1 98.88 98 MET A C 1
ATOM 809 O O . MET A 1 98 ? -3.271 -5.402 -3.146 1 98.88 98 MET A O 1
ATOM 813 N N . HIS A 1 99 ? -2.574 -5.039 -5.227 1 98.88 99 HIS A N 1
ATOM 814 C CA . HIS A 1 99 ? -1.539 -4.094 -4.82 1 98.88 99 HIS A CA 1
ATOM 815 C C . HIS A 1 99 ? -2.082 -2.67 -4.758 1 98.88 99 HIS A C 1
ATOM 817 O O . HIS A 1 99 ? -1.742 -1.909 -3.852 1 98.88 99 HIS A O 1
ATOM 823 N N . TYR A 1 100 ? -2.969 -2.275 -5.719 1 98.94 100 TYR A N 1
ATOM 824 C CA . TYR A 1 100 ? -3.498 -0.927 -5.891 1 98.94 100 TYR A CA 1
ATOM 825 C C . TYR A 1 100 ? -4.211 -0.455 -4.633 1 98.94 100 TYR A C 1
ATOM 827 O O . TYR A 1 100 ? -4.125 0.719 -4.266 1 98.94 100 TYR A O 1
ATOM 835 N N . ALA A 1 101 ? -4.863 -1.371 -3.992 1 98.94 101 ALA A N 1
ATOM 836 C CA . ALA A 1 101 ? -5.68 -1.018 -2.834 1 98.94 101 ALA A CA 1
ATOM 837 C C . ALA A 1 101 ? -4.859 -0.269 -1.789 1 98.94 101 ALA A C 1
ATOM 839 O O . ALA A 1 101 ? -5.227 0.832 -1.372 1 98.94 101 ALA A O 1
ATOM 840 N N . GLU A 1 102 ? -3.727 -0.845 -1.476 1 98.69 102 GLU A N 1
ATOM 841 C CA . GLU A 1 102 ? -2.906 -0.238 -0.431 1 98.69 102 GLU A CA 1
ATOM 842 C C . GLU A 1 102 ? -1.853 0.691 -1.026 1 98.69 102 GLU A C 1
ATOM 844 O O . GLU A 1 102 ? -1.474 1.687 -0.406 1 98.69 102 GLU A O 1
ATOM 849 N N . GLY A 1 103 ? -1.387 0.349 -2.219 1 98.5 103 GLY A N 1
ATOM 850 C CA . GLY A 1 103 ? -0.281 1.085 -2.811 1 98.5 103 GLY A CA 1
ATOM 851 C C . GLY A 1 103 ? -0.699 2.426 -3.387 1 98.5 103 GLY A C 1
ATOM 852 O O . GLY A 1 103 ? 0.116 3.346 -3.484 1 98.5 103 GLY A O 1
ATOM 853 N N . SER A 1 104 ? -2 2.549 -3.748 1 98.62 104 SER A N 1
ATOM 854 C CA . SER A 1 104 ? -2.422 3.752 -4.457 1 98.62 104 SER A CA 1
ATOM 855 C C . SER A 1 104 ? -3.723 4.305 -3.883 1 98.62 104 SER A C 1
ATOM 857 O O . SER A 1 104 ? -3.818 5.5 -3.588 1 98.62 104 SER A O 1
ATOM 859 N N . ALA A 1 105 ? -4.695 3.492 -3.641 1 98.75 105 ALA A N 1
ATOM 860 C CA . ALA A 1 105 ? -6.016 3.967 -3.236 1 98.75 105 ALA A CA 1
ATOM 861 C C . ALA A 1 105 ? -5.996 4.488 -1.803 1 98.75 105 ALA A C 1
ATOM 863 O O . ALA A 1 105 ? -6.621 5.508 -1.499 1 98.75 105 ALA A O 1
ATOM 864 N N . MET A 1 106 ? -5.254 3.855 -0.916 1 98.75 106 MET A N 1
ATOM 865 C CA . MET A 1 106 ? -5.352 4.133 0.514 1 98.75 106 MET A CA 1
ATOM 866 C C . MET A 1 106 ? -4.566 5.387 0.879 1 98.75 106 MET A C 1
ATOM 868 O O . MET A 1 106 ? -4.953 6.129 1.785 1 98.75 106 MET A O 1
ATOM 872 N N . PRO A 1 107 ? -3.453 5.75 0.151 1 98.5 107 PRO A N 1
ATOM 873 C CA . PRO A 1 107 ? -2.631 6.871 0.608 1 98.5 107 PRO A CA 1
ATOM 874 C C . PRO A 1 107 ? -3.4 8.188 0.655 1 98.5 107 PRO A C 1
ATOM 876 O O . PRO A 1 107 ? -3.396 8.875 1.681 1 98.5 107 PRO A O 1
ATOM 879 N N . PRO A 1 108 ? -4.172 8.625 -0.404 1 98.56 108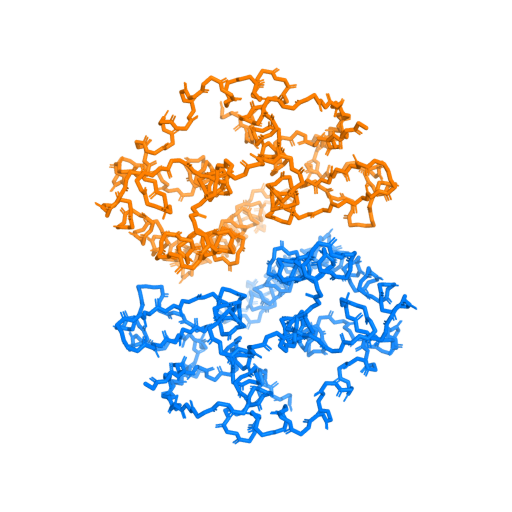 PRO A N 1
ATOM 880 C CA . PRO A 1 108 ? -4.922 9.875 -0.253 1 98.56 108 PRO A CA 1
ATOM 881 C C . PRO A 1 108 ? -6.016 9.781 0.81 1 98.56 108 PRO A C 1
ATOM 883 O O . PRO A 1 108 ? -6.34 10.781 1.453 1 98.56 108 PRO A O 1
ATOM 886 N N . LEU A 1 109 ? -6.539 8.609 1.032 1 98.56 109 LEU A N 1
ATOM 887 C CA . LEU A 1 109 ? -7.535 8.414 2.08 1 98.56 109 LEU A CA 1
ATOM 888 C C . LEU A 1 109 ? -6.914 8.594 3.461 1 98.56 109 LEU A C 1
ATOM 890 O O . LEU A 1 109 ? -7.531 9.172 4.355 1 98.56 109 LEU A O 1
ATOM 894 N N . LEU A 1 110 ? -5.703 8.078 3.625 1 98 110 LEU A N 1
ATOM 895 C CA . LEU A 1 110 ? -4.977 8.242 4.879 1 98 110 LEU A CA 1
ATOM 896 C C . LEU A 1 110 ? -4.664 9.711 5.145 1 98 110 LEU A C 1
ATOM 898 O O . LEU A 1 110 ? -4.867 10.203 6.254 1 98 110 LEU A O 1
ATOM 902 N N . LEU A 1 111 ? -4.188 10.422 4.105 1 97.94 111 LEU A N 1
ATOM 903 C CA . LEU A 1 111 ? -3.879 11.844 4.262 1 97.94 111 LEU A CA 1
ATOM 904 C C . LEU A 1 111 ? -5.129 12.633 4.633 1 97.94 111 LEU A C 1
ATOM 906 O O . LEU A 1 111 ? -5.082 13.508 5.5 1 97.94 111 LEU A O 1
ATOM 910 N N . LYS A 1 112 ? -6.207 12.281 3.963 1 98 112 LYS A N 1
ATOM 911 C CA . LYS A 1 112 ? -7.473 12.938 4.297 1 98 112 LYS A CA 1
ATOM 912 C C . LYS A 1 112 ? -7.82 12.734 5.77 1 98 112 LYS A C 1
ATOM 914 O O . LYS A 1 112 ? -8.172 13.695 6.465 1 98 112 LYS A O 1
ATOM 919 N N . LEU A 1 113 ? -7.75 11.539 6.223 1 95.62 113 LEU A N 1
ATOM 920 C CA . LEU A 1 113 ? -8.078 11.211 7.605 1 95.62 113 LEU A CA 1
ATOM 921 C C . LEU A 1 113 ? -7.184 11.984 8.57 1 95.62 113 LEU A C 1
ATOM 923 O O . LEU A 1 113 ? -7.672 12.57 9.539 1 95.62 113 LEU A O 1
ATOM 927 N N . VAL A 1 114 ? -5.895 12.023 8.336 1 95.75 114 VAL A N 1
ATOM 928 C CA . VAL A 1 114 ? -4.914 12.633 9.234 1 95.75 114 VAL A CA 1
ATOM 929 C C . VAL A 1 114 ? -5.129 14.148 9.281 1 95.75 114 VAL A C 1
ATOM 931 O O . VAL A 1 114 ? -5.113 14.75 10.359 1 95.75 114 VAL A O 1
ATOM 934 N N . PHE A 1 115 ? -5.379 14.797 8.125 1 96.44 115 PHE A N 1
ATOM 935 C CA . PHE A 1 115 ? -5.547 16.25 8.094 1 96.44 115 PHE A CA 1
ATOM 936 C C . PHE A 1 115 ? -6.902 16.641 8.664 1 96.44 115 PHE A C 1
ATOM 938 O O . PHE A 1 115 ? -7.039 17.719 9.258 1 96.44 115 PHE A O 1
ATOM 945 N N . ASP A 1 116 ? -7.906 15.773 8.5 1 95.75 116 ASP A N 1
ATOM 946 C CA . ASP A 1 116 ? -9.172 16.016 9.195 1 95.75 116 ASP A CA 1
ATOM 947 C C . ASP A 1 116 ? -8.977 15.992 10.711 1 95.75 116 ASP A C 1
ATOM 949 O O . ASP A 1 116 ? -9.562 16.797 11.43 1 95.75 116 ASP A O 1
ATOM 953 N N . ARG A 1 117 ? -8.188 15.109 11.18 1 92.44 117 ARG A N 1
ATOM 954 C CA . ARG A 1 117 ? -7.922 15 12.609 1 92.44 117 ARG A CA 1
ATOM 955 C C . ARG A 1 117 ? -7.129 16.203 13.109 1 92.44 117 ARG A C 1
ATOM 957 O O . ARG A 1 117 ? -7.336 16.672 14.227 1 92.44 117 ARG A O 1
ATOM 964 N N . VAL A 1 118 ? -6.188 16.672 12.32 1 92 118 VAL A N 1
ATOM 965 C CA . VAL A 1 118 ? -5.43 17.875 12.656 1 92 118 VAL A CA 1
ATOM 966 C C . VAL A 1 118 ? -6.387 19.047 12.828 1 92 118 VAL A C 1
ATOM 968 O O . VAL A 1 118 ? -6.27 19.828 13.781 1 92 118 VAL A O 1
ATOM 971 N N . ALA A 1 119 ? -7.316 19.188 11.938 1 92.81 119 ALA A N 1
ATOM 972 C CA . ALA A 1 119 ? -8.258 20.312 11.945 1 92.81 119 ALA A CA 1
ATOM 973 C C . ALA A 1 119 ? -9.195 20.219 13.148 1 92.81 119 ALA A C 1
ATOM 975 O O . ALA A 1 119 ? -9.648 21.25 13.664 1 92.81 119 ALA A O 1
ATOM 976 N N . SER A 1 120 ? -9.422 19.031 13.617 1 90.12 120 SER A N 1
ATOM 977 C CA . SER A 1 120 ? -10.445 18.844 14.641 1 90.12 120 SER A CA 1
ATOM 978 C C . SER A 1 120 ? -9.82 18.531 16 1 90.12 120 SER A C 1
ATOM 980 O O . SER A 1 120 ? -10.523 18.422 17 1 90.12 120 SER A O 1
ATOM 982 N N . GLY A 1 121 ? -8.477 18.344 15.984 1 85.06 121 GLY A N 1
ATOM 983 C CA . GLY A 1 121 ? -7.809 17.969 17.219 1 85.06 121 GLY A CA 1
ATOM 984 C C . GLY A 1 121 ? -7.934 19.016 18.312 1 85.06 121 GLY A C 1
ATOM 985 O O . GLY A 1 121 ? -8.25 20.172 18.031 1 85.06 121 GLY A O 1
ATOM 986 N N . PRO A 1 122 ? -7.836 18.578 19.562 1 84.56 122 PRO A N 1
ATOM 987 C CA . PRO A 1 122 ? -7.879 19.547 20.672 1 84.56 122 PRO A CA 1
ATOM 988 C C . PRO A 1 122 ? -6.695 20.5 20.656 1 84.56 122 PRO A C 1
ATOM 990 O O . PRO A 1 122 ? -5.539 20.062 20.672 1 84.56 122 PRO A O 1
ATOM 993 N N . MET A 1 123 ? -6.965 21.828 20.562 1 86.56 123 MET A N 1
ATOM 994 C CA . MET A 1 123 ? -5.938 22.859 20.531 1 86.56 123 MET A CA 1
ATOM 995 C C . MET A 1 123 ? -6.484 24.188 21.062 1 86.56 123 MET A C 1
ATOM 997 O O . MET A 1 123 ? -7.699 24.375 21.109 1 86.56 123 MET A O 1
ATOM 1001 N N . PRO A 1 124 ? -5.543 25 21.5 1 88.44 124 PRO A N 1
ATOM 1002 C CA . PRO A 1 124 ? -5.996 26.328 21.938 1 88.44 124 PRO A CA 1
ATOM 1003 C C . PRO A 1 124 ? -6.812 27.047 20.875 1 88.44 124 PRO A C 1
ATOM 1005 O O . PRO A 1 124 ? -6.539 26.906 19.688 1 88.44 124 PRO A O 1
ATOM 1008 N N . PHE A 1 125 ? -7.746 27.875 21.375 1 88.62 125 PHE A N 1
ATOM 1009 C CA . PHE A 1 125 ? -8.727 28.531 20.516 1 88.62 125 PHE A CA 1
ATOM 1010 C C . PHE A 1 125 ? -8.039 29.406 19.484 1 88.62 125 PHE A C 1
ATOM 1012 O O . PHE A 1 125 ? -8.547 29.594 18.375 1 88.62 125 PHE A O 1
ATOM 1019 N N . PHE A 1 126 ? -6.883 29.953 19.828 1 87.06 126 PHE A N 1
ATOM 1020 C CA . PHE A 1 126 ? -6.234 30.891 18.922 1 87.06 126 PHE A CA 1
ATOM 1021 C C . PHE A 1 126 ? -5.406 30.172 17.875 1 87.06 126 PHE A C 1
ATOM 1023 O O . PHE A 1 126 ? -4.996 30.766 16.875 1 87.06 126 PHE A O 1
ATOM 1030 N N . ILE A 1 127 ? -5.195 28.844 18.016 1 89.62 127 ILE A N 1
ATOM 1031 C CA . ILE A 1 127 ? -4.426 28.031 17.078 1 89.62 127 ILE A CA 1
ATOM 1032 C C . ILE A 1 127 ? -5.367 27.328 16.094 1 89.62 127 ILE A C 1
ATOM 1034 O O . ILE A 1 127 ? -4.98 27.031 14.969 1 89.62 127 ILE A O 1
ATOM 1038 N N . LYS A 1 128 ? -6.59 27.109 16.484 1 91.06 128 LYS A N 1
ATOM 1039 C CA . LYS A 1 128 ? -7.57 26.297 15.773 1 91.06 128 LYS A CA 1
ATOM 1040 C C . LYS A 1 128 ? -7.812 26.844 14.367 1 91.06 128 LYS A C 1
ATOM 1042 O O . LYS A 1 128 ? -7.844 26.078 13.398 1 91.06 128 LYS A O 1
ATOM 1047 N N . PRO A 1 129 ? -7.934 28.172 14.234 1 92.06 129 PRO A N 1
ATOM 1048 C CA . PRO A 1 129 ? -8.141 28.688 12.875 1 92.06 129 PRO A CA 1
ATOM 1049 C C . PRO A 1 129 ? -6.957 28.422 11.953 1 92.06 129 PRO A C 1
ATOM 1051 O O . PRO A 1 129 ? -7.137 28.188 10.758 1 92.06 129 PRO A O 1
ATOM 1054 N N . VAL A 1 130 ? -5.832 28.469 12.492 1 91.69 130 VAL A N 1
ATOM 1055 C CA . VAL A 1 130 ? -4.625 28.25 11.695 1 91.69 130 VAL A CA 1
ATOM 1056 C C . VAL A 1 130 ? -4.535 26.781 11.289 1 91.69 130 VAL A C 1
ATOM 1058 O O . VAL A 1 130 ? -4.25 26.469 10.133 1 91.69 130 VAL A O 1
ATOM 1061 N N . ALA A 1 131 ? -4.809 25.906 12.219 1 93.44 131 ALA A N 1
ATOM 1062 C CA . ALA A 1 131 ? -4.812 24.469 11.938 1 93.44 131 ALA A CA 1
ATOM 1063 C C . ALA A 1 131 ? -5.832 24.125 10.859 1 93.44 131 ALA A C 1
ATOM 1065 O O . ALA A 1 131 ? -5.543 23.344 9.953 1 93.44 131 ALA A O 1
ATOM 1066 N N . ARG A 1 132 ? -6.926 24.703 10.953 1 95.25 132 ARG A N 1
ATOM 1067 C CA . ARG A 1 132 ? -7.977 24.484 9.961 1 95.25 132 ARG A CA 1
ATOM 1068 C C . ARG A 1 132 ? -7.555 24.984 8.594 1 95.25 132 ARG A C 1
ATOM 1070 O O . ARG A 1 132 ? -7.832 24.359 7.57 1 95.25 132 ARG A O 1
ATOM 1077 N N . ALA A 1 133 ? -6.918 26.094 8.586 1 93.62 133 ALA A N 1
ATOM 1078 C CA . ALA A 1 133 ? -6.461 26.672 7.328 1 93.62 133 ALA A CA 1
ATOM 1079 C C . ALA A 1 133 ? -5.414 25.781 6.664 1 93.62 133 ALA A C 1
ATOM 1081 O O . ALA A 1 133 ? -5.422 25.609 5.445 1 93.62 133 ALA A O 1
ATOM 1082 N N . ILE A 1 134 ? -4.57 25.266 7.43 1 93.19 134 ILE A N 1
ATOM 1083 C CA . ILE A 1 134 ? -3.531 24.391 6.922 1 93.19 134 ILE A CA 1
ATOM 1084 C C . ILE A 1 134 ? -4.168 23.125 6.348 1 93.19 134 ILE A C 1
ATOM 1086 O O . ILE A 1 134 ? -3.836 22.703 5.238 1 93.19 134 ILE A O 1
ATOM 1090 N N . ALA A 1 135 ? -5.074 22.531 7.094 1 95.81 135 ALA A N 1
ATOM 1091 C CA . ALA A 1 135 ? -5.766 21.328 6.648 1 95.81 135 ALA A CA 1
ATOM 1092 C C . ALA A 1 135 ? -6.547 21.594 5.363 1 95.81 135 ALA A C 1
ATOM 1094 O O . ALA A 1 135 ? -6.484 20.797 4.422 1 95.81 135 ALA A O 1
ATOM 1095 N N . ASN A 1 136 ? -7.258 22.672 5.352 1 95.38 136 ASN A N 1
ATOM 1096 C CA . ASN A 1 136 ? -8.023 23.031 4.16 1 95.38 136 ASN A CA 1
ATOM 1097 C C . ASN A 1 136 ? -7.113 23.25 2.957 1 95.38 136 ASN A C 1
ATOM 1099 O O . ASN A 1 136 ? -7.465 22.906 1.832 1 95.38 136 ASN A O 1
ATOM 1103 N N . GLY A 1 137 ? -6.012 23.891 3.197 1 93.31 137 GLY A N 1
ATOM 1104 C CA . GLY A 1 137 ? -5.031 24.078 2.141 1 93.31 137 GLY A CA 1
ATOM 1105 C C . GLY A 1 137 ? -4.523 22.781 1.556 1 93.31 137 GLY A C 1
ATOM 1106 O O . GLY A 1 137 ? -4.441 22.625 0.334 1 93.31 137 GLY A O 1
ATOM 1107 N N . ALA A 1 138 ? -4.207 21.828 2.424 1 94.31 138 ALA A N 1
ATOM 1108 C CA . ALA A 1 138 ? -3.758 20.5 1.987 1 94.31 138 ALA A CA 1
ATOM 1109 C C . ALA A 1 138 ? -4.848 19.781 1.191 1 94.31 138 ALA A C 1
ATOM 1111 O O . ALA A 1 138 ? -4.57 19.172 0.158 1 94.31 138 ALA A O 1
ATOM 1112 N N . HIS A 1 139 ? -6.086 19.859 1.677 1 96.44 139 HIS A N 1
ATOM 1113 C CA . HIS A 1 139 ? -7.219 19.25 0.994 1 96.44 139 HIS A CA 1
ATOM 1114 C C . HIS A 1 139 ? -7.379 19.812 -0.417 1 96.44 139 HIS A C 1
ATOM 1116 O O . HIS A 1 139 ? -7.566 19.047 -1.37 1 96.44 139 HIS A O 1
ATOM 1122 N N . LYS A 1 140 ? -7.262 21.062 -0.563 1 95.38 140 LYS A N 1
ATOM 1123 C CA . LYS A 1 140 ? -7.492 21.734 -1.845 1 95.38 140 LYS A CA 1
ATOM 1124 C C . LYS A 1 140 ? -6.324 21.5 -2.799 1 95.38 140 LYS A C 1
ATOM 1126 O O . LYS A 1 140 ? -6.523 21.297 -3.998 1 95.38 140 LYS A O 1
ATOM 1131 N N . ALA A 1 141 ? -5.156 21.516 -2.283 1 91.06 141 ALA A N 1
ATOM 1132 C CA . ALA A 1 141 ? -3.965 21.531 -3.125 1 91.06 141 ALA A CA 1
ATOM 1133 C C . ALA A 1 141 ? -3.619 20.125 -3.602 1 91.06 141 ALA A C 1
ATOM 1135 O O . ALA A 1 141 ? -3.189 19.938 -4.742 1 91.06 141 ALA A O 1
ATOM 1136 N N . PHE A 1 142 ? -3.826 19.141 -2.746 1 92.88 142 PHE A N 1
ATOM 1137 C CA . PHE A 1 142 ? -3.248 17.859 -3.137 1 92.88 142 PHE A CA 1
ATOM 1138 C C . PHE A 1 142 ? -4.211 16.719 -2.834 1 92.88 142 PHE A C 1
ATOM 1140 O O . PHE A 1 142 ? -4.453 15.859 -3.688 1 92.88 142 PHE A O 1
ATOM 1147 N N . ILE A 1 143 ? -4.863 16.656 -1.653 1 97.44 143 ILE A N 1
ATOM 1148 C CA . ILE A 1 143 ? -5.648 15.508 -1.217 1 97.44 143 ILE A CA 1
ATOM 1149 C C . ILE A 1 143 ? -6.91 15.391 -2.064 1 97.44 143 ILE A C 1
ATOM 1151 O O . ILE A 1 143 ? -7.199 14.328 -2.623 1 97.44 143 ILE A O 1
ATOM 1155 N N . GLY A 1 144 ? -7.664 16.453 -2.172 1 97.62 144 GLY A N 1
ATOM 1156 C CA . GLY A 1 144 ? -8.898 16.469 -2.945 1 97.62 144 GLY A CA 1
ATOM 1157 C C . GLY A 1 144 ? -8.703 16.031 -4.387 1 97.62 144 GLY A C 1
ATOM 1158 O O . GLY A 1 144 ? -9.375 15.117 -4.863 1 97.62 144 GLY A O 1
ATOM 1159 N N . PRO A 1 145 ? -7.785 16.688 -5.09 1 97 145 PRO A N 1
ATOM 1160 C CA . PRO A 1 145 ? -7.512 16.297 -6.48 1 97 145 PRO A CA 1
ATOM 1161 C C . PRO A 1 145 ? -7.094 14.844 -6.621 1 97 145 PRO A C 1
ATOM 1163 O O . PRO A 1 145 ? -7.5 14.164 -7.57 1 97 145 PRO A O 1
ATOM 1166 N N . GLN A 1 146 ? -6.32 14.352 -5.711 1 97.69 146 GLN A N 1
ATOM 1167 C CA . GLN A 1 146 ? -5.918 12.945 -5.762 1 97.69 146 GLN A CA 1
ATOM 1168 C C . GLN A 1 146 ? -7.113 12.023 -5.543 1 97.69 146 GLN A C 1
ATOM 1170 O O . GLN A 1 146 ? -7.273 11.031 -6.254 1 97.69 146 GLN A O 1
ATOM 1175 N N . LEU A 1 147 ? -7.91 12.328 -4.535 1 98.62 147 LEU A N 1
ATOM 1176 C CA . LEU A 1 147 ? -9.109 11.531 -4.293 1 98.62 147 LEU A CA 1
ATOM 1177 C C . LEU A 1 147 ? -10 11.5 -5.531 1 98.62 147 LEU A C 1
ATOM 1179 O O . LEU A 1 147 ? -10.484 10.438 -5.926 1 98.62 147 LEU A O 1
ATOM 1183 N N . LYS A 1 148 ? -10.203 12.641 -6.156 1 98.44 148 LYS A N 1
ATOM 1184 C CA . LYS A 1 148 ? -11.008 12.711 -7.375 1 98.44 148 LYS A CA 1
ATOM 1185 C C . LYS A 1 148 ? -10.414 11.836 -8.477 1 98.44 148 LYS A C 1
ATOM 1187 O O . LYS A 1 148 ? -11.133 11.094 -9.141 1 98.44 148 LYS A O 1
ATOM 1192 N N . THR A 1 149 ? -9.141 11.922 -8.695 1 98.31 149 THR A N 1
ATOM 1193 C CA . THR A 1 149 ? -8.445 11.164 -9.727 1 98.31 149 THR A CA 1
ATOM 1194 C C . THR A 1 149 ? -8.641 9.664 -9.516 1 98.31 149 THR A C 1
ATOM 1196 O O . THR A 1 149 ? -8.961 8.938 -10.453 1 98.31 149 THR A O 1
ATOM 1199 N N . HIS A 1 150 ? -8.477 9.227 -8.32 1 98.75 150 HIS A N 1
ATOM 1200 C CA . HIS A 1 150 ? -8.586 7.801 -8.023 1 98.75 150 HIS A CA 1
ATOM 1201 C C . HIS A 1 150 ? -10.031 7.316 -8.148 1 98.75 150 HIS A C 1
ATOM 1203 O O . HIS A 1 150 ? -10.281 6.223 -8.656 1 98.75 150 HIS A O 1
ATOM 1209 N N . LEU A 1 151 ? -10.961 8.086 -7.641 1 98.81 151 LEU A N 1
ATOM 1210 C CA . LEU A 1 151 ? -12.359 7.715 -7.785 1 98.81 151 LEU A CA 1
ATOM 1211 C C . LEU A 1 151 ? -12.75 7.633 -9.258 1 98.81 151 LEU A C 1
ATOM 1213 O O . LEU A 1 151 ? -13.438 6.691 -9.672 1 98.81 151 LEU A O 1
ATOM 1217 N N . ASP A 1 152 ? -12.297 8.602 -10.047 1 98.81 152 ASP A N 1
ATOM 1218 C CA . ASP A 1 152 ? -12.562 8.586 -11.484 1 98.81 152 ASP A CA 1
ATOM 1219 C C . ASP A 1 152 ? -11.961 7.34 -12.141 1 98.81 152 ASP A C 1
ATOM 1221 O O . ASP A 1 152 ? -12.609 6.699 -12.977 1 98.81 152 ASP A O 1
ATOM 1225 N N . TYR A 1 153 ? -10.789 7.016 -11.766 1 98.75 153 TYR A N 1
ATOM 1226 C CA . TYR A 1 153 ? -10.094 5.867 -12.336 1 98.75 153 TYR A CA 1
ATOM 1227 C C . TYR A 1 153 ? -10.828 4.57 -12.023 1 98.75 153 TYR A C 1
ATOM 1229 O O . TYR A 1 153 ? -11.117 3.779 -12.922 1 98.75 153 TYR A O 1
ATOM 1237 N N . MET A 1 154 ? -11.156 4.383 -10.758 1 98.88 154 MET A N 1
ATOM 1238 C CA . MET A 1 154 ? -11.852 3.164 -10.352 1 98.88 154 MET A CA 1
ATOM 1239 C C . MET A 1 154 ? -13.227 3.076 -10.992 1 98.88 154 MET A C 1
ATOM 1241 O O . MET A 1 154 ? -13.656 1.996 -11.398 1 98.88 154 MET A O 1
ATOM 1245 N N . GLU A 1 155 ? -13.898 4.191 -11.078 1 98.88 155 GLU A N 1
ATOM 1246 C CA . GLU A 1 155 ? -15.195 4.242 -11.742 1 98.88 155 GLU A CA 1
ATOM 1247 C C . GLU A 1 155 ? -15.086 3.785 -13.195 1 98.88 155 GLU A C 1
ATOM 1249 O O . GLU A 1 155 ? -15.906 2.998 -13.664 1 98.88 155 GLU A O 1
ATOM 1254 N N . ALA A 1 156 ? -14.078 4.266 -13.875 1 98.69 156 ALA A N 1
ATOM 1255 C CA . ALA A 1 156 ? -13.859 3.924 -15.281 1 98.69 156 ALA A CA 1
ATOM 1256 C C . ALA A 1 156 ? -13.531 2.443 -15.438 1 98.69 156 ALA A C 1
ATOM 1258 O O . ALA A 1 156 ? -13.938 1.811 -16.406 1 98.69 156 ALA A O 1
ATOM 1259 N N . GLU A 1 157 ? -12.812 1.908 -14.531 1 98.56 157 GLU A N 1
ATOM 1260 C CA . GLU A 1 157 ? -12.43 0.501 -14.594 1 98.56 157 GLU A CA 1
ATOM 1261 C C . GLU A 1 157 ? -13.648 -0.409 -14.469 1 98.56 157 GLU A C 1
ATOM 1263 O O . GLU A 1 157 ? -13.719 -1.453 -15.117 1 98.56 157 GLU A O 1
ATOM 1268 N N . LEU A 1 158 ? -14.594 -0.037 -13.672 1 98.69 158 LEU A N 1
ATOM 1269 C CA . LEU A 1 158 ? -15.773 -0.862 -13.445 1 98.69 158 LEU A CA 1
ATOM 1270 C C . LEU A 1 158 ? -16.766 -0.72 -14.594 1 98.69 158 LEU A C 1
ATOM 1272 O O . LEU A 1 158 ? -17.797 -1.388 -14.609 1 98.69 158 LEU A O 1
ATOM 1276 N N . GLU A 1 159 ? -16.469 0.168 -15.523 1 97.88 159 GLU A N 1
ATOM 1277 C CA . GLU A 1 159 ? -17.219 0.191 -16.766 1 97.88 159 GLU A CA 1
ATOM 1278 C C . GLU A 1 159 ? -16.906 -1.03 -17.625 1 97.88 159 GLU A C 1
ATOM 1280 O O . GLU A 1 159 ? -17.766 -1.502 -18.375 1 97.88 159 GLU A O 1
ATOM 1285 N N . LYS A 1 160 ? -15.773 -1.592 -17.469 1 96.81 160 LYS A N 1
ATOM 1286 C CA . LYS A 1 160 ? -15.266 -2.672 -18.312 1 96.81 160 LYS A CA 1
ATOM 1287 C C . LYS A 1 160 ? -15.82 -4.023 -17.859 1 96.81 160 LYS A C 1
ATOM 1289 O O . LYS A 1 160 ? -15.984 -4.93 -18.672 1 96.81 160 LYS A O 1
ATOM 1294 N N . SER A 1 161 ? -16.078 -4.195 -16.641 1 97.56 161 SER A N 1
ATOM 1295 C CA . SER A 1 161 ? -16.562 -5.43 -16.031 1 97.56 161 SER A CA 1
ATOM 1296 C C . SER A 1 161 ? -17.25 -5.156 -14.695 1 97.56 161 SER A C 1
ATOM 1298 O O . SER A 1 161 ? -17.047 -4.109 -14.078 1 97.56 161 SER A O 1
ATOM 1300 N N . PRO A 1 162 ? -18.094 -6.066 -14.273 1 97.44 162 PRO A N 1
ATOM 1301 C CA . PRO A 1 162 ? -18.812 -5.84 -13.016 1 97.44 162 PRO A CA 1
ATOM 1302 C C . PRO A 1 162 ? -17.906 -5.934 -11.789 1 97.44 162 PRO A C 1
ATOM 1304 O O . PRO A 1 162 ? -18.25 -5.43 -10.719 1 97.44 162 PRO A O 1
ATOM 1307 N N . TRP A 1 163 ? -16.781 -6.66 -11.992 1 98.81 163 TRP A N 1
ATOM 1308 C CA . TRP A 1 163 ? -15.82 -6.812 -10.906 1 98.81 163 TRP A CA 1
ATOM 1309 C C . TRP A 1 163 ? -14.445 -6.293 -11.32 1 98.81 163 TRP A C 1
ATOM 1311 O O . TRP A 1 163 ? -14.188 -6.082 -12.508 1 98.81 163 TRP A O 1
ATOM 1321 N N . PHE A 1 164 ? -13.578 -6.035 -10.414 1 98.81 164 PHE A N 1
ATOM 1322 C CA . PHE A 1 164 ? -12.312 -5.363 -10.68 1 98.81 164 PHE A CA 1
ATOM 1323 C C . PHE A 1 164 ? -11.406 -6.246 -11.539 1 98.81 164 PHE A C 1
ATOM 1325 O O . PHE A 1 164 ? -10.641 -5.742 -12.359 1 98.81 164 PHE A O 1
ATOM 1332 N N . ALA A 1 165 ? -11.516 -7.566 -11.305 1 98.5 165 ALA A N 1
ATOM 1333 C CA . ALA A 1 165 ? -10.625 -8.461 -12.055 1 98.5 165 ALA A CA 1
ATOM 1334 C C . ALA A 1 165 ? -11.398 -9.234 -13.117 1 98.5 165 ALA A C 1
ATOM 1336 O O . ALA A 1 165 ? -11.094 -10.398 -13.383 1 98.5 165 ALA A O 1
ATOM 1337 N N . GLY A 1 166 ? -12.414 -8.633 -13.664 1 98.12 166 GLY A N 1
ATOM 1338 C CA . GLY A 1 166 ? -13.125 -9.273 -14.758 1 98.12 166 GLY A CA 1
ATOM 1339 C C . GLY A 1 166 ? -14.57 -9.594 -14.414 1 98.12 166 GLY A C 1
ATOM 1340 O O . GLY A 1 166 ? -15.195 -8.898 -13.617 1 98.12 166 GLY A O 1
ATOM 1341 N N . ASP A 1 167 ? -15.07 -10.641 -15.039 1 97.88 167 ASP A N 1
ATOM 1342 C CA . ASP A 1 167 ? -16.5 -10.906 -15.008 1 97.88 167 ASP A CA 1
ATOM 1343 C C . ASP A 1 167 ? -16.875 -11.719 -13.766 1 97.88 167 ASP A C 1
ATOM 1345 O O . ASP A 1 167 ? -18.047 -11.836 -13.422 1 97.88 167 ASP A O 1
ATOM 1349 N N . SER A 1 168 ? -15.93 -12.203 -13.109 1 98 168 SER A N 1
ATOM 1350 C CA . SER A 1 168 ? -16.203 -13.023 -11.93 1 98 168 SER A CA 1
ATOM 1351 C C . SER A 1 168 ? -15.656 -12.375 -10.664 1 98 168 SER A C 1
ATOM 1353 O O . SER A 1 168 ? -14.57 -11.781 -10.688 1 98 168 SER A O 1
ATOM 1355 N N . PHE A 1 169 ? -16.453 -12.539 -9.586 1 98.69 169 PHE A N 1
ATOM 1356 C CA . PHE A 1 169 ? -16.047 -12.086 -8.266 1 98.69 169 PHE A CA 1
ATOM 1357 C C . PHE A 1 169 ? -14.758 -12.781 -7.824 1 98.69 169 PHE A C 1
ATOM 1359 O O . PHE A 1 169 ? -14.602 -13.984 -8.031 1 98.69 169 PHE A O 1
ATOM 1366 N N . SER A 1 170 ? -13.828 -12.023 -7.281 1 98.88 170 SER A N 1
ATOM 1367 C CA . SER A 1 170 ? -12.562 -12.578 -6.812 1 98.88 170 SER A CA 1
ATOM 1368 C C . SER A 1 170 ? -12.078 -11.859 -5.559 1 98.88 170 SER A C 1
ATOM 1370 O O . SER A 1 170 ? -12.711 -10.906 -5.098 1 98.88 170 SER A O 1
ATOM 1372 N N . ALA A 1 171 ? -10.93 -12.273 -5.02 1 98.88 171 ALA A N 1
ATOM 1373 C CA . ALA A 1 171 ? -10.328 -11.672 -3.834 1 98.88 171 ALA A CA 1
ATOM 1374 C C . ALA A 1 171 ? -9.906 -10.227 -4.109 1 98.88 171 ALA A C 1
ATOM 1376 O O . ALA A 1 171 ? -9.711 -9.445 -3.18 1 98.88 171 ALA A O 1
ATOM 1377 N N . ALA A 1 172 ? -9.742 -9.859 -5.387 1 98.94 172 ALA A N 1
ATOM 1378 C CA . ALA A 1 172 ? -9.469 -8.461 -5.719 1 98.94 172 ALA A CA 1
ATOM 1379 C C . ALA A 1 172 ? -10.617 -7.562 -5.262 1 98.94 172 ALA A C 1
ATOM 1381 O O . ALA A 1 172 ? -10.383 -6.434 -4.82 1 98.94 172 ALA A O 1
ATOM 1382 N N . ASP A 1 173 ? -11.812 -8.039 -5.363 1 98.94 173 ASP A N 1
ATOM 1383 C CA . ASP A 1 173 ? -12.984 -7.273 -4.949 1 98.94 173 ASP A CA 1
ATOM 1384 C C . ASP A 1 173 ? -13.062 -7.168 -3.43 1 98.94 173 ASP A C 1
ATOM 1386 O O . ASP A 1 173 ? -13.469 -6.137 -2.893 1 98.94 173 ASP A O 1
ATOM 1390 N N . ILE A 1 174 ? -12.656 -8.203 -2.77 1 98.94 174 ILE A N 1
ATOM 1391 C CA . ILE A 1 174 ? -12.578 -8.172 -1.313 1 98.94 174 ILE A CA 1
ATOM 1392 C C . ILE A 1 174 ? -11.523 -7.156 -0.875 1 98.94 174 ILE A C 1
ATOM 1394 O O . ILE A 1 174 ? -11.773 -6.332 0.007 1 98.94 174 ILE A O 1
ATOM 1398 N N . GLN A 1 175 ? -10.398 -7.23 -1.532 1 98.94 175 GLN A N 1
ATOM 1399 C CA . GLN A 1 175 ? -9.297 -6.324 -1.229 1 98.94 175 GLN A CA 1
ATOM 1400 C C . GLN A 1 175 ? -9.695 -4.871 -1.465 1 98.94 175 GLN A C 1
ATOM 1402 O O . GLN A 1 175 ? -9.352 -3.988 -0.676 1 98.94 175 GLN A O 1
ATOM 1407 N N . MET A 1 176 ? -10.477 -4.578 -2.463 1 98.94 176 MET A N 1
ATOM 1408 C CA . MET A 1 176 ? -10.844 -3.225 -2.861 1 98.94 176 MET A CA 1
ATOM 1409 C C . MET A 1 176 ? -12.008 -2.707 -2.021 1 98.94 176 MET A C 1
ATOM 1411 O O . MET A 1 176 ? -12.328 -1.518 -2.066 1 98.94 176 MET A O 1
ATOM 1415 N N . SER A 1 177 ? -12.602 -3.545 -1.218 1 98.81 177 SER A N 1
ATOM 1416 C CA . SER A 1 177 ? -13.789 -3.162 -0.455 1 98.81 177 SER A CA 1
ATOM 1417 C C . SER A 1 177 ? -13.477 -2.031 0.521 1 98.81 177 SER A C 1
ATOM 1419 O O . SER A 1 177 ? -14.141 -0.994 0.51 1 98.81 177 SER A O 1
ATOM 1421 N N . PHE A 1 178 ? -12.391 -2.146 1.22 1 98.62 178 PHE A N 1
ATOM 1422 C CA . PHE A 1 178 ? -12.125 -1.231 2.324 1 98.62 178 PHE A CA 1
ATOM 1423 C C . PHE A 1 178 ? -11.867 0.179 1.808 1 98.62 178 PHE A C 1
ATOM 1425 O O . PHE A 1 178 ? -12.461 1.144 2.293 1 98.62 178 PHE A O 1
ATOM 1432 N N . PRO A 1 179 ? -10.984 0.362 0.789 1 98.75 179 PRO A N 1
ATOM 1433 C CA . PRO A 1 179 ? -10.789 1.727 0.293 1 98.75 179 PRO A CA 1
ATOM 1434 C C . PRO A 1 179 ? -12.086 2.363 -0.199 1 98.75 179 PRO A C 1
ATOM 1436 O O . PRO A 1 179 ? -12.297 3.564 -0.01 1 98.75 179 PRO A O 1
ATOM 1439 N N . LEU A 1 180 ? -12.93 1.584 -0.774 1 98.81 180 LEU A N 1
ATOM 1440 C CA . LEU A 1 180 ? -14.156 2.145 -1.322 1 98.81 180 LEU A CA 1
ATOM 1441 C C . LEU A 1 180 ? -15.164 2.447 -0.212 1 98.81 180 LEU A C 1
ATOM 1443 O O . LEU A 1 180 ? -15.883 3.443 -0.276 1 98.81 180 LEU A O 1
ATOM 1447 N N . GLU A 1 181 ? -15.219 1.617 0.792 1 98.5 181 GLU A N 1
ATOM 1448 C CA . GLU A 1 181 ? -16.062 1.912 1.946 1 98.5 181 GLU A CA 1
ATOM 1449 C C . GLU A 1 181 ? -15.57 3.152 2.688 1 98.5 181 GLU A C 1
ATOM 1451 O O . GLU A 1 181 ? -16.375 3.975 3.131 1 98.5 181 GLU A O 1
ATOM 1456 N N . ALA A 1 182 ? -14.281 3.252 2.809 1 98.25 182 ALA A N 1
ATOM 1457 C CA . ALA A 1 182 ? -13.695 4.441 3.422 1 98.25 182 ALA A CA 1
ATOM 1458 C C . ALA A 1 182 ? -14.008 5.691 2.607 1 98.25 182 ALA A C 1
ATOM 1460 O O . ALA A 1 182 ? -14.352 6.734 3.168 1 98.25 182 ALA A O 1
ATOM 1461 N N . ALA A 1 183 ? -13.898 5.59 1.267 1 98.56 183 ALA A N 1
ATOM 1462 C CA . ALA A 1 183 ? -14.188 6.719 0.389 1 98.56 183 ALA A CA 1
ATOM 1463 C C . ALA A 1 183 ? -15.648 7.156 0.521 1 98.56 183 ALA A C 1
ATOM 1465 O O . ALA A 1 183 ? -15.945 8.352 0.534 1 98.56 183 ALA A O 1
ATOM 1466 N N . ARG A 1 184 ? -16.5 6.191 0.596 1 97.94 184 ARG A N 1
ATOM 1467 C CA . ARG A 1 184 ? -17.922 6.484 0.749 1 97.94 184 ARG A CA 1
ATOM 1468 C C . ARG A 1 184 ? -18.203 7.145 2.094 1 97.94 184 ARG A C 1
ATOM 1470 O O . ARG A 1 184 ? -19.031 8.062 2.184 1 97.94 184 ARG A O 1
ATOM 1477 N N . SER A 1 185 ? -17.531 6.719 3.098 1 96.38 185 SER A N 1
ATOM 1478 C CA . SER A 1 185 ? -17.766 7.199 4.457 1 96.38 185 SER A CA 1
ATOM 1479 C C . SER A 1 185 ? -17.234 8.609 4.645 1 96.38 185 SER A C 1
ATOM 1481 O O . SER A 1 185 ? -17.859 9.438 5.32 1 96.38 185 SER A O 1
ATOM 1483 N N . ARG A 1 186 ? -16.062 8.969 3.902 1 94.31 186 ARG A N 1
ATOM 1484 C CA . ARG A 1 186 ? -15.453 10.195 4.379 1 94.31 186 ARG A CA 1
ATOM 1485 C C . ARG A 1 186 ? -14.672 10.891 3.266 1 94.31 186 ARG A C 1
ATOM 1487 O O . ARG A 1 186 ? -14.023 11.906 3.496 1 94.31 186 ARG A O 1
ATOM 1494 N N . ALA A 1 187 ? -14.789 10.281 2.025 1 95.69 187 ALA A N 1
ATOM 1495 C CA . ALA A 1 187 ? -13.82 10.82 1.072 1 95.69 187 ALA A CA 1
ATOM 1496 C C . ALA A 1 187 ? -14.445 10.992 -0.309 1 95.69 187 ALA A C 1
ATOM 1498 O O . ALA A 1 187 ? -13.82 10.68 -1.324 1 95.69 187 ALA A O 1
ATOM 1499 N N . GLY A 1 188 ? -15.648 11.32 -0.406 1 94.06 188 GLY A N 1
ATOM 1500 C CA . GLY A 1 188 ? -16.188 11.945 -1.603 1 94.06 188 GLY A CA 1
ATOM 1501 C C . GLY A 1 188 ? -16.859 10.953 -2.541 1 94.06 188 GLY A C 1
ATOM 1502 O O . GLY A 1 188 ? -17.312 11.328 -3.623 1 94.06 188 GLY A O 1
ATOM 1503 N N . LEU A 1 189 ? -16.875 9.656 -2.209 1 98.25 189 LEU A N 1
ATOM 1504 C CA . LEU A 1 189 ? -17.625 8.727 -3.039 1 98.25 189 LEU A CA 1
ATOM 1505 C C . LEU A 1 189 ? -19.125 8.938 -2.85 1 98.25 189 LEU A C 1
ATOM 1507 O O . LEU A 1 189 ? -19.656 8.703 -1.762 1 98.25 189 LEU A O 1
ATOM 1511 N N . ASP A 1 190 ? -19.766 9.367 -3.943 1 97.75 190 ASP A N 1
ATOM 1512 C CA . ASP A 1 190 ? -21.203 9.664 -3.906 1 97.75 190 ASP A CA 1
ATOM 1513 C C . ASP A 1 190 ? -21.859 9.336 -5.242 1 97.75 190 ASP A C 1
ATOM 1515 O O . ASP A 1 190 ? -21.312 8.578 -6.043 1 97.75 190 ASP A O 1
ATOM 1519 N N . GLN A 1 191 ? -22.953 9.914 -5.488 1 98 191 GLN A N 1
ATOM 1520 C CA . GLN A 1 191 ? -23.797 9.539 -6.613 1 98 191 GLN A CA 1
ATOM 1521 C C . GLN A 1 191 ? -23.156 9.891 -7.945 1 98 191 GLN A C 1
ATOM 1523 O O . GLN A 1 191 ? -23.578 9.414 -9 1 98 191 GLN A O 1
ATOM 1528 N N . SER A 1 192 ? -22.125 10.742 -7.926 1 98.19 192 SER A N 1
ATOM 1529 C CA . SER A 1 192 ? -21.422 11.078 -9.156 1 98.19 192 SER A CA 1
ATOM 1530 C C . SER A 1 192 ? -20.609 9.891 -9.672 1 98.19 192 SER A C 1
ATOM 1532 O O . SER A 1 192 ? -20.125 9.914 -10.805 1 98.19 192 SER A O 1
ATOM 1534 N N . ARG A 1 193 ? -20.484 8.867 -8.883 1 98.69 193 ARG A N 1
ATOM 1535 C CA . ARG A 1 193 ? -19.812 7.625 -9.242 1 98.69 193 ARG A CA 1
ATOM 1536 C C . ARG A 1 193 ? -20.734 6.426 -9.07 1 98.69 193 ARG A C 1
ATOM 1538 O O . ARG A 1 193 ? -20.5 5.57 -8.211 1 98.69 193 ARG A O 1
ATOM 1545 N N . PRO A 1 194 ? -21.656 6.258 -9.945 1 98.69 194 PRO A N 1
ATOM 1546 C CA . PRO A 1 194 ? -22.719 5.262 -9.742 1 98.69 194 PRO A CA 1
ATOM 1547 C C . PRO A 1 194 ? -22.188 3.826 -9.828 1 98.69 194 PRO A C 1
ATOM 1549 O O . PRO A 1 194 ? -22.734 2.932 -9.18 1 98.69 194 PRO A O 1
ATOM 1552 N N . ARG A 1 195 ? -21.203 3.564 -10.602 1 98.81 195 ARG A N 1
ATOM 1553 C CA . ARG A 1 195 ? -20.688 2.201 -10.727 1 98.81 195 ARG A CA 1
ATOM 1554 C C . ARG A 1 195 ? -19.984 1.759 -9.445 1 98.81 195 ARG A C 1
ATOM 1556 O O . ARG A 1 195 ? -20.109 0.604 -9.031 1 98.81 195 ARG A O 1
ATOM 1563 N N . LEU A 1 196 ? -19.266 2.674 -8.828 1 98.88 196 LEU A N 1
ATOM 1564 C CA . LEU A 1 196 ? -18.625 2.363 -7.551 1 98.88 196 LEU A CA 1
ATOM 1565 C C . LEU A 1 196 ? -19.672 2.125 -6.469 1 98.88 196 LEU A C 1
ATOM 1567 O O . LEU A 1 196 ? -19.531 1.224 -5.641 1 98.88 196 LEU A O 1
ATOM 1571 N N . LEU A 1 197 ? -20.719 2.945 -6.457 1 98.69 197 LEU A N 1
ATOM 1572 C CA . LEU A 1 197 ? -21.781 2.75 -5.48 1 98.69 197 LEU A CA 1
ATOM 1573 C C . LEU A 1 197 ? -22.484 1.418 -5.707 1 98.69 197 LEU A C 1
ATOM 1575 O O . LEU A 1 197 ? -22.797 0.707 -4.746 1 98.69 197 LEU A O 1
ATOM 1579 N N . ALA A 1 198 ? -22.703 1.105 -6.945 1 98.69 198 ALA A N 1
ATOM 1580 C CA . ALA A 1 198 ? -23.328 -0.175 -7.281 1 98.69 198 ALA A CA 1
ATOM 1581 C C . ALA A 1 198 ? -22.438 -1.341 -6.852 1 98.69 198 ALA A C 1
ATOM 1583 O O . ALA A 1 198 ? -22.938 -2.367 -6.383 1 98.69 198 ALA A O 1
ATOM 1584 N N . PHE A 1 199 ? -21.188 -1.207 -7.062 1 98.88 199 PHE A N 1
ATOM 1585 C CA . PHE A 1 199 ? -20.234 -2.213 -6.617 1 98.88 199 PHE A CA 1
ATOM 1586 C C . PHE A 1 199 ? -20.344 -2.443 -5.113 1 98.88 199 PHE A C 1
ATOM 1588 O O . PHE A 1 199 ? -20.438 -3.586 -4.66 1 98.88 199 PHE A O 1
ATOM 1595 N N . LEU A 1 200 ? -20.328 -1.32 -4.328 1 98.69 200 LEU A N 1
ATOM 1596 C CA . LEU A 1 200 ? -20.438 -1.427 -2.879 1 98.69 200 LEU A CA 1
ATOM 1597 C C . LEU A 1 200 ? -21.75 -2.109 -2.486 1 98.69 200 LEU A C 1
ATOM 1599 O O . LEU A 1 200 ? -21.766 -2.951 -1.586 1 98.69 200 LEU A O 1
ATOM 1603 N N . GLU A 1 201 ? -22.812 -1.754 -3.125 1 98.38 201 GLU A N 1
ATOM 1604 C CA . GLU A 1 201 ? -24.094 -2.391 -2.855 1 98.38 201 GLU A CA 1
ATOM 1605 C C . GLU A 1 201 ? -24.031 -3.889 -3.145 1 98.38 201 GLU A C 1
ATOM 1607 O O . GLU A 1 201 ? -24.531 -4.695 -2.357 1 98.38 201 GLU A O 1
ATOM 1612 N N . ARG A 1 202 ? -23.453 -4.254 -4.246 1 98.56 202 ARG A N 1
ATOM 1613 C CA . ARG A 1 202 ? -23.344 -5.652 -4.652 1 98.56 202 ARG A CA 1
ATOM 1614 C C . ARG A 1 202 ? -22.562 -6.461 -3.627 1 98.56 202 ARG A C 1
ATOM 1616 O O . ARG A 1 202 ? -22.953 -7.566 -3.26 1 98.56 202 ARG A O 1
ATOM 1623 N N . ILE A 1 203 ? -21.438 -5.906 -3.186 1 98.56 203 ILE A N 1
ATOM 1624 C CA . ILE A 1 203 ? -20.625 -6.703 -2.273 1 98.56 203 ILE A CA 1
ATOM 1625 C C . ILE A 1 203 ? -21.312 -6.793 -0.912 1 98.56 203 ILE A C 1
ATOM 1627 O O . ILE A 1 203 ? -21.234 -7.824 -0.242 1 98.56 203 ILE A O 1
ATOM 1631 N N . GLN A 1 204 ? -22.016 -5.75 -0.493 1 98.25 204 GLN A N 1
ATOM 1632 C CA . GLN A 1 204 ? -22.656 -5.734 0.819 1 98.25 204 GLN A CA 1
ATOM 1633 C C . GLN A 1 204 ? -23.875 -6.648 0.85 1 98.25 204 GLN A C 1
ATOM 1635 O O . GLN A 1 204 ? -24.344 -7.039 1.923 1 98.25 204 GLN A O 1
ATOM 1640 N N . GLN A 1 205 ? -24.406 -6.988 -0.282 1 98.38 205 GLN A N 1
ATOM 1641 C CA . GLN A 1 205 ? -25.562 -7.867 -0.378 1 98.38 205 GLN A CA 1
ATOM 1642 C C . GLN A 1 205 ? -25.141 -9.336 -0.389 1 98.38 205 GLN A C 1
ATOM 1644 O O . GLN A 1 205 ? -25.984 -10.227 -0.25 1 98.38 205 GLN A O 1
ATOM 1649 N N . ARG A 1 206 ? -23.906 -9.625 -0.615 1 98.75 206 ARG A N 1
ATOM 1650 C CA . ARG A 1 206 ? -23.453 -11.008 -0.603 1 98.75 206 ARG A CA 1
ATOM 1651 C C . ARG A 1 206 ? -23.656 -11.641 0.772 1 98.75 206 ARG A C 1
ATOM 1653 O O . ARG A 1 206 ? -23.312 -11.039 1.791 1 98.75 206 ARG A O 1
ATOM 1660 N N . PRO A 1 207 ? -24.141 -12.852 0.833 1 98.81 207 PRO A N 1
ATOM 1661 C CA . PRO A 1 207 ? -24.391 -13.5 2.123 1 98.81 207 PRO A CA 1
ATOM 1662 C C . PRO A 1 207 ? -23.141 -13.609 2.982 1 98.81 207 PRO A C 1
ATOM 1664 O O . PRO A 1 207 ? -23.203 -13.406 4.195 1 98.81 207 PRO A O 1
ATOM 1667 N N . ALA A 1 208 ? -22.016 -13.898 2.418 1 98.88 208 ALA A N 1
ATOM 1668 C CA . ALA A 1 208 ? -20.766 -14.039 3.152 1 98.88 208 ALA A CA 1
ATOM 1669 C C . ALA A 1 208 ? -20.344 -12.711 3.77 1 98.88 208 ALA A C 1
ATOM 1671 O O . ALA A 1 208 ? -19.812 -12.672 4.883 1 98.88 208 ALA A O 1
ATOM 1672 N N . TYR A 1 209 ? -20.562 -11.617 3.037 1 98.88 209 TYR A N 1
ATOM 1673 C CA . TYR A 1 209 ? -20.281 -10.289 3.578 1 98.88 209 TYR A CA 1
ATOM 1674 C C . TYR A 1 209 ? -21.141 -10.008 4.812 1 98.88 209 TYR A C 1
ATOM 1676 O O . TYR A 1 209 ? -20.625 -9.523 5.824 1 98.88 209 TYR A O 1
ATOM 1684 N N . GLN A 1 210 ? -22.359 -10.297 4.723 1 98.69 210 GLN A N 1
ATOM 1685 C CA . GLN A 1 210 ? -23.281 -10.07 5.82 1 98.69 210 GLN A CA 1
ATOM 1686 C C . GLN A 1 210 ? -22.906 -10.898 7.047 1 98.69 210 GLN A C 1
ATOM 1688 O O . GLN A 1 210 ? -22.969 -10.414 8.18 1 98.69 210 GLN A O 1
ATOM 1693 N N . ARG A 1 211 ? -22.516 -12.125 6.812 1 98.69 211 ARG A N 1
ATOM 1694 C CA . ARG A 1 211 ? -22.062 -12.961 7.922 1 98.69 211 ARG A CA 1
ATOM 1695 C C . ARG A 1 211 ? -20.828 -12.375 8.578 1 98.69 211 ARG A C 1
ATOM 1697 O O . ARG A 1 211 ? -20.688 -12.422 9.805 1 98.69 211 ARG A O 1
ATOM 1704 N N . ALA A 1 212 ? -19.906 -11.836 7.754 1 98.62 212 ALA A N 1
ATOM 1705 C CA . ALA A 1 212 ? -18.703 -11.219 8.289 1 98.62 212 ALA A CA 1
ATOM 1706 C C . ALA A 1 212 ? -19.031 -10.023 9.172 1 98.62 212 ALA A C 1
ATOM 1708 O O . ALA A 1 212 ? -18.438 -9.844 10.234 1 98.62 212 ALA A O 1
ATOM 1709 N N . VAL A 1 213 ? -20 -9.234 8.727 1 98.19 213 VAL A N 1
ATOM 1710 C CA . VAL A 1 213 ? -20.422 -8.07 9.492 1 98.19 213 VAL A CA 1
ATOM 1711 C C . VAL A 1 213 ? -21.078 -8.516 10.789 1 98.19 213 VAL A C 1
ATOM 1713 O O . VAL A 1 213 ? -20.859 -7.926 11.852 1 98.19 213 VAL A O 1
ATOM 1716 N N . GLU A 1 214 ? -21.891 -9.516 10.703 1 97.81 214 GLU A N 1
ATOM 1717 C CA . GLU A 1 214 ? -22.562 -10.039 11.891 1 97.81 214 GLU A CA 1
ATOM 1718 C C . GLU A 1 214 ? -21.547 -10.516 12.93 1 97.81 214 GLU A C 1
ATOM 1720 O O . GLU A 1 214 ? -21.719 -10.297 14.125 1 97.81 214 GLU A O 1
ATOM 1725 N N . ARG A 1 215 ? -20.5 -11.086 12.477 1 97.19 215 ARG A N 1
ATOM 1726 C CA . ARG A 1 215 ? -19.516 -11.688 13.375 1 97.19 215 ARG A CA 1
ATOM 1727 C C . ARG A 1 215 ? -18.531 -10.641 13.883 1 97.19 215 ARG A C 1
ATOM 1729 O O . ARG A 1 215 ? -18.156 -10.648 15.062 1 97.19 215 ARG A O 1
ATOM 1736 N N . GLY A 1 216 ? -18.062 -9.773 12.992 1 96.94 216 GLY A N 1
ATOM 1737 C CA . GLY A 1 216 ? -16.953 -8.906 13.344 1 96.94 216 GLY A CA 1
ATOM 1738 C C . GLY A 1 216 ? -17.328 -7.438 13.422 1 96.94 216 GLY A C 1
ATOM 1739 O O . GLY A 1 216 ? -16.547 -6.609 13.867 1 96.94 216 GLY A O 1
ATOM 1740 N N . GLY A 1 217 ? -18.562 -7.102 13.039 1 95.88 217 GLY A N 1
ATOM 1741 C CA . GLY A 1 217 ? -18.938 -5.699 12.898 1 95.88 217 GLY A CA 1
ATOM 1742 C C . GLY A 1 217 ? -18.547 -5.113 11.555 1 95.88 217 GLY A C 1
ATOM 1743 O O . GLY A 1 217 ? -17.859 -5.758 10.766 1 95.88 217 GLY A O 1
ATOM 1744 N N . PRO A 1 218 ? -19.016 -3.885 11.312 1 94.94 218 PRO A N 1
ATOM 1745 C CA . PRO A 1 218 ? -18.703 -3.242 10.039 1 94.94 218 PRO A CA 1
ATOM 1746 C C . PRO A 1 218 ? -17.234 -2.799 9.953 1 94.94 218 PRO A C 1
ATOM 1748 O O . PRO A 1 218 ? -16.578 -2.621 10.977 1 94.94 218 PRO A O 1
ATOM 1751 N N . ALA A 1 219 ? -16.75 -2.682 8.711 1 93.69 219 ALA A N 1
ATOM 1752 C CA . ALA A 1 219 ? -15.352 -2.316 8.477 1 93.69 219 ALA A CA 1
ATOM 1753 C C . ALA A 1 219 ? -15.055 -0.916 9 1 93.69 219 ALA A C 1
ATOM 1755 O O . ALA A 1 219 ? -13.93 -0.629 9.414 1 93.69 219 ALA A O 1
ATOM 1756 N N . LEU A 1 220 ? -16.016 -0.051 8.875 1 93.31 220 LEU A N 1
ATOM 1757 C CA . LEU A 1 220 ? -15.891 1.334 9.32 1 93.31 220 LEU A CA 1
ATOM 1758 C C . LEU A 1 220 ? -17.016 1.692 10.289 1 93.31 220 LEU A C 1
ATOM 1760 O O . LEU A 1 220 ? -18.078 1.059 10.281 1 93.31 220 LEU A O 1
ATOM 1764 N N . PRO A 1 221 ? -16.703 2.709 11.078 1 87.56 221 PRO A N 1
ATOM 1765 C CA . PRO A 1 221 ? -17.766 3.133 11.984 1 87.56 221 PRO A CA 1
ATOM 1766 C C . PRO A 1 221 ? -18.984 3.668 11.25 1 87.56 221 PRO A C 1
ATOM 1768 O O . PRO A 1 221 ? -18.859 4.289 10.195 1 87.56 221 PRO A O 1
ATOM 1771 N N . THR A 1 222 ? -20.125 3.205 11.641 1 71.06 222 THR A N 1
ATOM 1772 C CA . THR A 1 222 ? -21.359 3.752 11.078 1 71.06 222 THR A CA 1
ATOM 1773 C C . THR A 1 222 ? -21.609 5.168 11.594 1 71.06 222 THR A C 1
ATOM 1775 O O . THR A 1 222 ? -21.375 5.453 12.773 1 71.06 222 THR A O 1
ATOM 1778 N N . ALA A 1 223 ? -21.734 6.059 10.586 1 56.66 223 ALA A N 1
ATOM 1779 C CA . ALA A 1 223 ? -22.094 7.41 11.008 1 56.66 223 ALA A CA 1
ATOM 1780 C C . ALA A 1 223 ? -23.312 7.398 11.914 1 56.66 223 ALA A C 1
ATOM 1782 O O . ALA A 1 223 ? -24.203 6.555 11.766 1 56.66 223 ALA A O 1
ATOM 1783 N N . MET B 1 1 ? 8.438 -4.645 -27.062 1 91.81 1 MET B N 1
ATOM 1784 C CA . MET B 1 1 ? 9.539 -4.109 -26.281 1 91.81 1 MET B CA 1
ATOM 1785 C C . MET B 1 1 ? 9.031 -3.33 -25.078 1 91.81 1 MET B C 1
ATOM 1787 O O . MET B 1 1 ? 8.102 -2.527 -25.203 1 91.81 1 MET B O 1
ATOM 1791 N N . ILE B 1 2 ? 9.562 -3.574 -23.953 1 98.38 2 ILE B N 1
ATOM 1792 C CA . ILE B 1 2 ? 9.133 -2.928 -22.703 1 98.38 2 ILE B CA 1
ATOM 1793 C C . ILE B 1 2 ? 9.594 -1.473 -22.703 1 98.38 2 ILE B C 1
ATOM 1795 O O . ILE B 1 2 ? 10.75 -1.18 -23.031 1 98.38 2 ILE B O 1
ATOM 1799 N N . THR B 1 3 ? 8.703 -0.573 -22.406 1 98.81 3 THR B N 1
ATOM 1800 C CA . THR B 1 3 ? 9.039 0.825 -22.172 1 98.81 3 THR B CA 1
ATOM 1801 C C . THR B 1 3 ? 8.773 1.199 -20.719 1 98.81 3 THR B C 1
ATOM 1803 O O . THR B 1 3 ? 7.668 0.996 -20.203 1 98.81 3 THR B O 1
ATOM 1806 N N . VAL B 1 4 ? 9.781 1.682 -20.078 1 98.81 4 VAL B N 1
ATOM 1807 C CA . VAL B 1 4 ? 9.625 2.225 -18.719 1 98.81 4 VAL B CA 1
ATOM 1808 C C . VAL B 1 4 ? 9.398 3.732 -18.797 1 98.81 4 VAL B C 1
ATOM 1810 O O . VAL B 1 4 ? 10.25 4.469 -19.297 1 98.81 4 VAL B O 1
ATOM 1813 N N . HIS B 1 5 ? 8.258 4.199 -18.391 1 98.75 5 HIS B N 1
ATOM 1814 C CA . HIS B 1 5 ? 8.008 5.629 -18.234 1 98.75 5 HIS B CA 1
ATOM 1815 C C . HIS B 1 5 ? 8.539 6.145 -16.906 1 98.75 5 HIS B C 1
ATOM 1817 O O . HIS B 1 5 ? 7.855 6.055 -15.883 1 98.75 5 HIS B O 1
ATOM 1823 N N . HIS B 1 6 ? 9.727 6.688 -16.953 1 98.38 6 HIS B N 1
ATOM 1824 C CA . HIS B 1 6 ? 10.562 6.93 -15.781 1 98.38 6 HIS B CA 1
ATOM 1825 C C . HIS B 1 6 ? 10.461 8.383 -15.328 1 98.38 6 HIS B C 1
ATOM 1827 O O . HIS B 1 6 ? 10.789 9.297 -16.094 1 98.38 6 HIS B O 1
ATOM 1833 N N . LEU B 1 7 ? 9.953 8.609 -14.172 1 98 7 LEU B N 1
ATOM 1834 C CA . LEU B 1 7 ? 9.992 9.898 -13.492 1 98 7 LEU B CA 1
ATOM 1835 C C . LEU B 1 7 ? 11.195 9.977 -12.555 1 98 7 LEU B C 1
ATOM 1837 O O . LEU B 1 7 ? 11.438 9.062 -11.773 1 98 7 LEU B O 1
ATOM 1841 N N . ASN B 1 8 ? 11.93 11.047 -12.586 1 95.75 8 ASN B N 1
ATOM 1842 C CA . ASN B 1 8 ? 13.086 11.133 -11.703 1 95.75 8 ASN B CA 1
ATOM 1843 C C . ASN B 1 8 ? 12.68 11.078 -10.234 1 95.75 8 ASN B C 1
ATOM 1845 O O . ASN B 1 8 ? 11.641 11.625 -9.852 1 95.75 8 ASN B O 1
ATOM 1849 N N . HIS B 1 9 ? 13.562 10.367 -9.422 1 94.44 9 HIS B N 1
ATOM 1850 C CA . HIS B 1 9 ? 13.375 10.266 -7.977 1 94.44 9 HIS B CA 1
ATOM 1851 C C . HIS B 1 9 ? 12.008 9.672 -7.641 1 94.44 9 HIS B C 1
ATOM 1853 O O . HIS B 1 9 ? 11.258 10.25 -6.855 1 94.44 9 HIS B O 1
ATOM 1859 N N . SER B 1 10 ? 11.773 8.602 -8.289 1 96.31 10 SER B N 1
ATOM 1860 C CA . SER B 1 10 ? 10.5 7.926 -8.086 1 96.31 10 SER B CA 1
ATOM 1861 C C . SER B 1 10 ? 10.695 6.426 -7.895 1 96.31 10 SER B C 1
ATOM 1863 O O . SER B 1 10 ? 11.812 5.926 -7.969 1 96.31 10 SER B O 1
ATOM 1865 N N . ARG B 1 11 ? 9.617 5.719 -7.625 1 97.62 11 ARG B N 1
ATOM 1866 C CA . ARG B 1 11 ? 9.594 4.277 -7.418 1 97.62 11 ARG B CA 1
ATOM 1867 C C . ARG B 1 11 ? 9.867 3.531 -8.719 1 97.62 11 ARG B C 1
ATOM 1869 O O . ARG B 1 11 ? 10.055 2.312 -8.719 1 97.62 11 ARG B O 1
ATOM 1876 N N . SER B 1 12 ? 9.961 4.223 -9.875 1 98.31 12 SER B N 1
ATOM 1877 C CA . SER B 1 12 ? 10.266 3.551 -11.133 1 98.31 12 SER B CA 1
ATOM 1878 C C . SER B 1 12 ? 11.695 3.018 -11.141 1 98.31 12 SER B C 1
ATOM 1880 O O . SER B 1 12 ? 12.047 2.178 -11.977 1 98.31 12 SER B O 1
ATOM 1882 N N . HIS B 1 13 ? 12.492 3.533 -10.219 1 98.19 13 HIS B N 1
ATOM 1883 C CA . HIS B 1 13 ? 13.836 2.986 -10.094 1 98.19 13 HIS B CA 1
ATOM 1884 C C . HIS B 1 13 ? 13.805 1.486 -9.828 1 98.19 13 HIS B C 1
ATOM 1886 O O . HIS B 1 13 ? 14.664 0.745 -10.312 1 98.19 13 HIS B O 1
ATOM 1892 N N . ARG B 1 14 ? 12.859 0.96 -9.062 1 98.75 14 ARG B N 1
ATOM 1893 C CA . ARG B 1 14 ? 12.695 -0.463 -8.789 1 98.75 14 ARG B CA 1
ATOM 1894 C C . ARG B 1 14 ? 12.539 -1.257 -10.078 1 98.75 14 ARG B C 1
ATOM 1896 O O . ARG B 1 14 ? 13.07 -2.361 -10.203 1 98.75 14 ARG B O 1
ATOM 1903 N N . VAL B 1 15 ? 11.773 -0.642 -10.977 1 98.88 15 VAL B N 1
ATOM 1904 C CA . VAL B 1 15 ? 11.453 -1.318 -12.234 1 98.88 15 VAL B CA 1
ATOM 1905 C C . VAL B 1 15 ? 12.695 -1.383 -13.117 1 98.88 15 VAL B C 1
ATOM 1907 O O . VAL B 1 15 ? 13.008 -2.434 -13.68 1 98.88 15 VAL B O 1
ATOM 1910 N N . LEU B 1 16 ? 13.453 -0.247 -13.18 1 98.75 16 LEU B N 1
ATOM 1911 C CA . LEU B 1 16 ? 14.711 -0.239 -13.914 1 98.75 16 LEU B CA 1
ATOM 1912 C C . LEU B 1 16 ? 15.672 -1.293 -13.375 1 98.75 16 LEU B C 1
ATOM 1914 O O . LEU B 1 16 ? 16.266 -2.059 -14.141 1 98.75 16 LEU B O 1
ATOM 1918 N N . TRP B 1 17 ? 15.75 -1.285 -12.062 1 98.88 17 TRP B N 1
ATOM 1919 C CA . TRP B 1 17 ? 16.656 -2.223 -11.406 1 98.88 17 TRP B CA 1
ATOM 1920 C C . TRP B 1 17 ? 16.25 -3.664 -11.711 1 98.88 17 TRP B C 1
ATOM 1922 O O . TRP B 1 17 ? 17.109 -4.492 -12.055 1 98.88 17 TRP B O 1
ATOM 1932 N N . MET B 1 18 ? 14.977 -3.977 -11.641 1 98.94 18 MET B N 1
ATOM 1933 C CA . MET B 1 18 ? 14.469 -5.312 -11.953 1 98.94 18 MET B CA 1
ATOM 1934 C C . MET B 1 18 ? 14.836 -5.711 -13.375 1 98.94 18 MET B C 1
ATOM 1936 O O . MET B 1 18 ? 15.273 -6.84 -13.617 1 98.94 18 MET B O 1
ATOM 1940 N N . LEU B 1 19 ? 14.609 -4.805 -14.305 1 98.88 19 LEU B N 1
ATOM 1941 C CA . LEU B 1 19 ? 14.906 -5.082 -15.711 1 98.88 19 LEU B CA 1
ATOM 1942 C C . LEU B 1 19 ? 16.391 -5.359 -15.906 1 98.88 19 LEU B C 1
ATOM 1944 O O . LEU B 1 19 ? 16.766 -6.25 -16.672 1 98.88 19 LEU B O 1
ATOM 1948 N N . GLU B 1 20 ? 17.234 -4.602 -15.211 1 98.88 20 GLU B N 1
ATOM 1949 C CA . GLU B 1 20 ? 18.672 -4.82 -15.281 1 98.88 20 GLU B CA 1
ATOM 1950 C C . GLU B 1 20 ? 19.062 -6.168 -14.68 1 98.88 20 GLU B C 1
ATOM 1952 O O . GLU B 1 20 ? 19.922 -6.867 -15.211 1 98.88 20 GLU B O 1
ATOM 1957 N N . GLU B 1 21 ? 18.438 -6.547 -13.555 1 98.88 21 GLU B N 1
ATOM 1958 C CA . GLU B 1 21 ? 18.703 -7.848 -12.945 1 98.88 21 GLU B CA 1
ATOM 1959 C C . GLU B 1 21 ? 18.328 -8.984 -13.891 1 98.88 21 GLU B C 1
ATOM 1961 O O . GLU B 1 21 ? 19.016 -10.016 -13.922 1 98.88 21 GLU B O 1
ATOM 1966 N N . LEU B 1 22 ? 17.25 -8.797 -14.633 1 98.75 22 LEU B N 1
ATOM 1967 C CA . LEU B 1 22 ? 16.766 -9.828 -15.539 1 98.75 22 LEU B CA 1
ATOM 1968 C C . LEU B 1 22 ? 17.453 -9.742 -16.891 1 98.75 22 LEU B C 1
ATOM 1970 O O . LEU B 1 22 ? 17.234 -10.578 -17.766 1 98.75 22 LEU B O 1
ATOM 1974 N N . GLU B 1 23 ? 18.266 -8.742 -17.078 1 98.25 23 GLU B N 1
ATOM 1975 C CA . GLU B 1 23 ? 19 -8.523 -18.312 1 98.25 23 GLU B CA 1
ATOM 1976 C C . GLU B 1 23 ? 18.062 -8.422 -19.516 1 98.25 23 GLU B C 1
ATOM 1978 O O . GLU B 1 23 ? 18.281 -9.055 -20.547 1 98.25 23 GLU B O 1
ATOM 1983 N N . LEU B 1 24 ? 17.016 -7.699 -19.297 1 98.38 24 LEU B N 1
ATOM 1984 C CA . LEU B 1 24 ? 16.031 -7.48 -20.375 1 98.38 24 LEU B CA 1
ATOM 1985 C C . LEU B 1 24 ? 16.312 -6.16 -21.078 1 98.38 24 LEU B C 1
ATOM 1987 O O . LEU B 1 24 ? 16.688 -5.172 -20.453 1 98.38 24 LEU B O 1
ATOM 1991 N N . LEU B 1 25 ? 16.109 -6.188 -22.328 1 97.81 25 LEU B N 1
ATOM 1992 C CA . LEU B 1 25 ? 16.125 -4.938 -23.094 1 97.81 25 LEU B CA 1
ATOM 1993 C C . LEU B 1 25 ? 14.859 -4.121 -22.812 1 97.81 25 LEU B C 1
ATOM 1995 O O . LEU B 1 25 ? 13.773 -4.68 -22.688 1 97.81 25 LEU B O 1
ATOM 1999 N N . TYR B 1 26 ? 15.039 -2.832 -22.703 1 98.56 26 TYR B N 1
ATOM 2000 C CA . TYR B 1 26 ? 13.898 -1.943 -22.5 1 98.56 26 TYR B CA 1
ATOM 2001 C C . TYR B 1 26 ? 14.203 -0.54 -23.016 1 98.56 26 TYR B C 1
ATOM 2003 O O . TYR B 1 26 ? 15.367 -0.166 -23.156 1 98.56 26 TYR B O 1
ATOM 2011 N N . GLU B 1 27 ? 13.203 0.163 -23.281 1 98.5 27 GLU B N 1
ATOM 2012 C CA . GLU B 1 27 ? 13.281 1.589 -23.578 1 98.5 27 GLU B CA 1
ATOM 2013 C C . GLU B 1 27 ? 12.977 2.434 -22.344 1 98.5 27 GLU B C 1
ATOM 2015 O O . GLU B 1 27 ? 12.109 2.08 -21.547 1 98.5 27 GLU B O 1
ATOM 2020 N N . LEU B 1 28 ? 13.727 3.471 -22.266 1 98.25 28 LEU B N 1
ATOM 2021 C CA . LEU B 1 28 ? 13.523 4.402 -21.156 1 98.25 28 LEU B CA 1
ATOM 2022 C C . LEU B 1 28 ? 12.953 5.723 -21.672 1 98.25 28 LEU B C 1
ATOM 2024 O O . LEU B 1 28 ? 13.609 6.445 -22.422 1 98.25 28 LEU B O 1
ATOM 2028 N N . LYS B 1 29 ? 11.734 6.035 -21.359 1 98.44 29 LYS B N 1
ATOM 2029 C CA . LYS B 1 29 ? 11.141 7.348 -21.594 1 98.44 29 LYS B CA 1
ATOM 2030 C C . LYS B 1 29 ? 11.156 8.188 -20.328 1 98.44 29 LYS B C 1
ATOM 2032 O O . LYS B 1 29 ? 10.438 7.891 -19.375 1 98.44 29 LYS B O 1
ATOM 2037 N N . ARG B 1 30 ? 11.844 9.273 -20.344 1 98 30 ARG B N 1
ATOM 2038 C CA . ARG B 1 30 ? 12.094 10.055 -19.141 1 98 30 ARG B CA 1
ATOM 2039 C C . ARG B 1 30 ? 11.078 11.18 -18.984 1 98 30 ARG B C 1
ATOM 2041 O O . ARG B 1 30 ? 10.695 11.812 -19.984 1 98 30 ARG B O 1
ATOM 2048 N N . TYR B 1 31 ? 10.578 11.359 -17.859 1 97.94 31 TYR B N 1
ATOM 2049 C CA . TYR B 1 31 ? 9.758 12.477 -17.406 1 97.94 31 TYR B CA 1
ATOM 2050 C C . TYR B 1 31 ? 10.414 13.203 -16.234 1 97.94 31 TYR B C 1
ATOM 2052 O O . TYR B 1 31 ? 11.023 12.562 -15.367 1 97.94 31 TYR B O 1
ATOM 2060 N N . GLU B 1 32 ? 10.281 14.484 -16.188 1 96 32 GLU B N 1
ATOM 2061 C CA . GLU B 1 32 ? 10.906 15.258 -15.117 1 96 32 GLU B CA 1
ATOM 2062 C C . GLU B 1 32 ? 9.852 15.922 -14.227 1 96 32 GLU B C 1
ATOM 2064 O O . GLU B 1 32 ? 8.844 16.422 -14.727 1 96 32 GLU B O 1
ATOM 2069 N N . ARG B 1 33 ? 10.125 15.828 -12.938 1 95.44 33 ARG B N 1
ATOM 2070 C CA . ARG B 1 33 ? 9.266 16.531 -11.992 1 95.44 33 ARG B CA 1
ATOM 2071 C C . ARG B 1 33 ? 9.359 18.031 -12.188 1 95.44 33 ARG B C 1
ATOM 2073 O O . ARG B 1 33 ? 10.414 18.562 -12.562 1 95.44 33 ARG B O 1
ATOM 2080 N N . ASP B 1 34 ? 8.164 18.672 -11.898 1 92.62 34 ASP B N 1
ATOM 2081 C CA . ASP B 1 34 ? 8.211 20.125 -11.812 1 92.62 34 ASP B CA 1
ATOM 2082 C C . ASP B 1 34 ? 9.156 20.578 -10.703 1 92.62 34 ASP B C 1
ATOM 2084 O O . ASP B 1 34 ? 9.031 20.156 -9.555 1 92.62 34 ASP B O 1
ATOM 2088 N N . PRO B 1 35 ? 10.078 21.406 -10.992 1 88.25 35 PRO B N 1
ATOM 2089 C CA . PRO B 1 35 ? 11.094 21.734 -9.992 1 88.25 35 PRO B CA 1
ATOM 2090 C C . PRO B 1 35 ? 10.516 22.469 -8.789 1 88.25 35 PRO B C 1
ATOM 2092 O O . PRO B 1 35 ? 11.133 22.484 -7.715 1 88.25 35 PRO B O 1
ATOM 2095 N N . ARG B 1 36 ? 9.422 23.141 -8.977 1 84.69 36 ARG B N 1
ATOM 2096 C CA . ARG B 1 36 ? 8.828 23.891 -7.875 1 84.69 36 ARG B CA 1
ATOM 2097 C C . ARG B 1 36 ? 7.883 23.016 -7.059 1 84.69 36 ARG B C 1
ATOM 2099 O O . ARG B 1 36 ? 7.984 22.969 -5.828 1 84.69 36 ARG B O 1
ATOM 2106 N N . THR B 1 37 ? 7.102 22.25 -7.695 1 85 37 THR B N 1
ATOM 2107 C CA . THR B 1 37 ? 6.055 21.516 -6.992 1 85 37 THR B CA 1
ATOM 2108 C C . THR B 1 37 ? 6.484 20.078 -6.727 1 85 37 THR B C 1
ATOM 2110 O O . THR B 1 37 ? 5.863 19.375 -5.922 1 85 37 THR B O 1
ATOM 2113 N N . MET B 1 38 ? 7.453 19.594 -7.465 1 87.12 38 MET B N 1
ATOM 2114 C CA . MET B 1 38 ? 7.961 18.219 -7.391 1 87.12 38 MET B CA 1
ATOM 2115 C C . MET B 1 38 ? 6.906 17.219 -7.852 1 87.12 38 MET B C 1
ATOM 2117 O O . MET B 1 38 ? 7.004 16.031 -7.562 1 87.12 38 MET B O 1
ATOM 2121 N N . LEU B 1 39 ? 5.902 17.734 -8.562 1 90.75 39 LEU B N 1
ATOM 2122 C CA . LEU B 1 39 ? 4.844 16.875 -9.078 1 90.75 39 LEU B CA 1
ATOM 2123 C C . LEU B 1 39 ? 5.195 16.359 -10.469 1 90.75 39 LEU B C 1
ATOM 2125 O O . LEU B 1 39 ? 6.004 16.969 -11.172 1 90.75 39 LEU B O 1
ATOM 2129 N N . ALA B 1 40 ? 4.652 15.203 -10.789 1 95.56 40 ALA B N 1
ATOM 2130 C CA . ALA B 1 40 ? 4.816 14.648 -12.133 1 95.56 40 ALA B CA 1
ATOM 2131 C C . ALA B 1 40 ? 4.227 15.578 -13.188 1 95.56 40 ALA B C 1
ATOM 2133 O O . ALA B 1 40 ? 3.234 16.266 -12.93 1 95.56 40 ALA B O 1
ATOM 2134 N N . PRO B 1 41 ? 4.84 15.594 -14.375 1 96.56 41 PRO B N 1
ATOM 2135 C CA . PRO B 1 41 ? 4.289 16.422 -15.453 1 96.56 41 PRO B CA 1
ATOM 2136 C C . PRO B 1 41 ? 2.994 15.852 -16.031 1 96.56 41 PRO B C 1
ATOM 2138 O O . PRO B 1 41 ? 2.746 14.648 -15.922 1 96.56 41 PRO B O 1
ATOM 2141 N N . PRO B 1 42 ? 2.143 16.672 -16.594 1 94.75 42 PRO B N 1
ATOM 2142 C CA . PRO B 1 42 ? 0.845 16.219 -17.109 1 94.75 42 PRO B CA 1
ATOM 2143 C C . PRO B 1 42 ? 0.975 15.172 -18.203 1 94.75 42 PRO B C 1
ATOM 2145 O O . PRO B 1 42 ? 0.042 14.398 -18.438 1 94.75 42 PRO B O 1
ATOM 2148 N N . GLU B 1 43 ? 2.131 15.078 -18.844 1 97.06 43 GLU B N 1
ATOM 2149 C CA . GLU B 1 43 ? 2.354 14.141 -19.938 1 97.06 43 GLU B CA 1
ATOM 2150 C C . GLU B 1 43 ? 2.207 12.695 -19.469 1 97.06 43 GLU B C 1
ATOM 2152 O O . GLU B 1 43 ? 1.824 11.82 -20.25 1 97.06 43 GLU B O 1
ATOM 2157 N N . LEU B 1 44 ? 2.502 12.508 -18.234 1 97.69 44 LEU B N 1
ATOM 2158 C CA . LEU B 1 44 ? 2.418 11.148 -17.703 1 97.69 44 LEU B CA 1
ATOM 2159 C C . LEU B 1 44 ? 0.971 10.672 -17.672 1 97.69 44 LEU B C 1
ATOM 2161 O O . LEU B 1 44 ? 0.711 9.469 -17.688 1 97.69 44 LEU B O 1
ATOM 2165 N N . LYS B 1 45 ? 0.035 11.586 -17.594 1 97.06 45 LYS B N 1
ATOM 2166 C CA . LYS B 1 45 ? -1.383 11.234 -17.594 1 97.06 45 LYS B CA 1
ATOM 2167 C C . LYS B 1 45 ? -1.808 10.672 -18.953 1 97.06 45 LYS B C 1
ATOM 2169 O O . LYS B 1 45 ? -2.83 9.992 -19.047 1 97.06 45 LYS B O 1
ATOM 2174 N N . ALA B 1 46 ? -1.059 10.93 -19.969 1 97.44 46 ALA B N 1
ATOM 2175 C CA . ALA B 1 46 ? -1.34 10.383 -21.281 1 97.44 46 ALA B CA 1
ATOM 2176 C C . ALA B 1 46 ? -1.017 8.891 -21.344 1 97.44 46 ALA B C 1
ATOM 2178 O O . ALA B 1 46 ? -1.533 8.172 -22.203 1 97.44 46 ALA B O 1
ATOM 2179 N N . VAL B 1 47 ? -0.153 8.484 -20.406 1 98.06 47 VAL B N 1
ATOM 2180 C CA . VAL B 1 47 ? 0.25 7.082 -20.375 1 98.06 47 VAL B CA 1
ATOM 2181 C C . VAL B 1 47 ? -0.738 6.281 -19.531 1 98.06 47 VAL B C 1
ATOM 2183 O O . VAL B 1 47 ? -1.154 5.188 -19.922 1 98.06 47 VAL B O 1
ATOM 2186 N N . HIS B 1 48 ? -1.111 6.84 -18.422 1 98.38 48 HIS B N 1
ATOM 2187 C CA . HIS B 1 48 ? -2.025 6.211 -17.484 1 98.38 48 HIS B CA 1
ATOM 2188 C C . HIS B 1 48 ? -2.846 7.254 -16.734 1 98.38 48 HIS B C 1
ATOM 2190 O O . HIS B 1 48 ? -2.314 8.289 -16.312 1 98.38 48 HIS B O 1
ATOM 2196 N N . PRO B 1 49 ? -4.078 6.961 -16.359 1 97.88 49 PRO B N 1
ATOM 2197 C CA . PRO B 1 49 ? -4.977 7.965 -15.797 1 97.88 49 PRO B CA 1
ATOM 2198 C C . PRO B 1 49 ? -4.484 8.5 -14.453 1 97.88 49 PRO B C 1
ATOM 2200 O O . PRO B 1 49 ? -4.801 9.641 -14.086 1 97.88 49 PRO B O 1
ATOM 2203 N N . LEU B 1 50 ? -3.709 7.781 -13.75 1 98.06 50 LEU B N 1
ATOM 2204 C CA . LEU B 1 50 ? -3.236 8.219 -12.445 1 98.06 50 LEU B CA 1
ATOM 2205 C C . LEU B 1 50 ? -2.092 9.219 -12.586 1 98.06 50 LEU B C 1
ATOM 2207 O O . LEU B 1 50 ? -1.764 9.93 -11.633 1 98.06 50 LEU B O 1
ATOM 2211 N N . GLY B 1 51 ? -1.436 9.227 -13.727 1 97.62 51 GLY B N 1
ATOM 2212 C CA . GLY B 1 51 ? -0.394 10.203 -14.016 1 97.62 51 GLY B CA 1
ATOM 2213 C C . GLY B 1 51 ? 0.816 10.062 -13.109 1 97.62 51 GLY B C 1
ATOM 2214 O O . GLY B 1 51 ? 1.473 11.055 -12.781 1 97.62 51 GLY B O 1
ATOM 2215 N N . LYS B 1 52 ? 1.056 8.828 -12.695 1 96.56 52 LYS B N 1
ATOM 2216 C CA . LYS B 1 52 ? 2.146 8.602 -11.75 1 96.56 52 LYS B CA 1
ATOM 2217 C C . LYS B 1 52 ? 3.154 7.598 -12.305 1 96.56 52 LYS B C 1
ATOM 2219 O O . LYS B 1 52 ? 2.943 7.023 -13.375 1 96.56 52 LYS B O 1
ATOM 2224 N N . SER B 1 53 ? 4.227 7.523 -11.703 1 97.69 53 SER B N 1
ATOM 2225 C CA . SER B 1 53 ? 5.281 6.539 -11.914 1 97.69 53 SER B CA 1
ATOM 2226 C C . SER B 1 53 ? 5.531 5.711 -10.664 1 97.69 53 SER B C 1
ATOM 2228 O O . SER B 1 53 ? 5.527 6.242 -9.547 1 97.69 53 SER B O 1
ATOM 2230 N N . PRO B 1 54 ? 5.652 4.387 -10.867 1 98.19 54 PRO B N 1
ATOM 2231 C CA . PRO B 1 54 ? 6.07 3.664 -12.07 1 98.19 54 PRO B CA 1
ATOM 2232 C C . PRO B 1 54 ? 4.898 3.27 -12.969 1 98.19 54 PRO B C 1
ATOM 2234 O O . PRO B 1 54 ? 3.803 2.996 -12.469 1 98.19 54 PRO B O 1
ATOM 2237 N N . VAL B 1 55 ? 5.121 3.248 -14.195 1 98.75 55 VAL B N 1
ATOM 2238 C CA . VAL B 1 55 ? 4.227 2.721 -15.219 1 98.75 55 VAL B CA 1
ATOM 2239 C C . VAL B 1 55 ? 5.043 2.234 -16.406 1 98.75 55 VAL B C 1
ATOM 2241 O O . VAL B 1 55 ? 6.012 2.883 -16.812 1 98.75 55 VAL B O 1
ATOM 2244 N N . ILE B 1 56 ? 4.711 1.049 -16.953 1 98.88 56 ILE B N 1
ATOM 2245 C CA . ILE B 1 56 ? 5.375 0.516 -18.141 1 98.88 56 ILE B CA 1
ATOM 2246 C C . ILE B 1 56 ? 4.344 0.243 -19.234 1 98.88 56 ILE B C 1
ATOM 2248 O O . ILE B 1 56 ? 3.15 0.113 -18.953 1 98.88 56 ILE B O 1
ATOM 2252 N N . THR B 1 57 ? 4.797 0.214 -20.438 1 98.69 57 THR B N 1
ATOM 2253 C CA . THR B 1 57 ? 4.051 -0.343 -21.562 1 98.69 57 THR B CA 1
ATOM 2254 C C . THR B 1 57 ? 4.789 -1.533 -22.156 1 98.69 57 THR B C 1
ATOM 2256 O O . THR B 1 57 ? 6.016 -1.518 -22.266 1 98.69 57 THR B O 1
ATOM 2259 N N . ASP B 1 58 ? 4.16 -2.592 -22.422 1 98.31 58 ASP B N 1
ATOM 2260 C CA . ASP B 1 58 ? 4.625 -3.797 -23.109 1 98.31 58 ASP B CA 1
ATOM 2261 C C . ASP B 1 58 ? 3.604 -4.273 -24.125 1 98.31 58 ASP B C 1
ATOM 2263 O O . ASP B 1 58 ? 2.691 -5.035 -23.797 1 98.31 58 ASP B O 1
ATOM 2267 N N . GLY B 1 59 ? 3.846 -3.926 -25.406 1 96.38 59 GLY B N 1
ATOM 2268 C CA . GLY B 1 59 ? 2.795 -4.086 -26.391 1 96.38 59 GLY B CA 1
ATOM 2269 C C . GLY B 1 59 ? 1.561 -3.256 -26.094 1 96.38 59 GLY B C 1
ATOM 2270 O O . GLY B 1 59 ? 1.656 -2.043 -25.891 1 96.38 59 GLY B O 1
ATOM 2271 N N . ASP B 1 60 ? 0.439 -3.902 -25.953 1 95.62 60 ASP B N 1
ATOM 2272 C CA . ASP B 1 60 ? -0.813 -3.191 -25.719 1 95.62 60 ASP B CA 1
ATOM 2273 C C . ASP B 1 60 ? -1.088 -3.037 -24.219 1 95.62 60 ASP B C 1
ATOM 2275 O O . ASP B 1 60 ? -2.066 -2.4 -23.828 1 95.62 60 ASP B O 1
ATOM 2279 N N . LEU B 1 61 ? -0.179 -3.516 -23.453 1 97.38 61 LEU B N 1
ATOM 2280 C CA . LEU B 1 61 ? -0.384 -3.496 -22.016 1 97.38 61 LEU B CA 1
ATOM 2281 C C . LEU B 1 61 ? 0.233 -2.246 -21.391 1 97.38 61 LEU B C 1
ATOM 2283 O O . LEU B 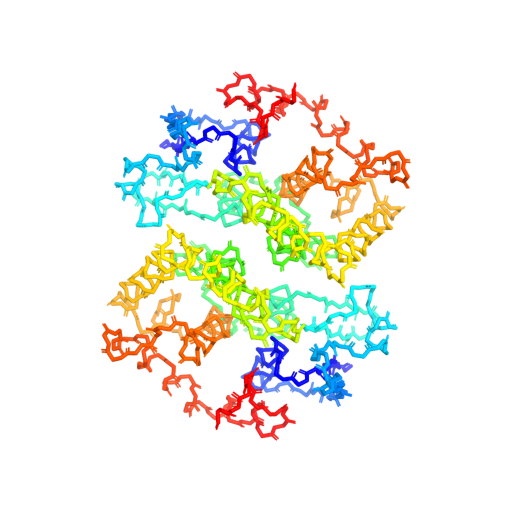1 61 ? 1.384 -1.91 -21.688 1 97.38 61 LEU B O 1
ATOM 2287 N N . THR B 1 62 ? -0.494 -1.495 -20.609 1 98.56 62 THR B N 1
ATOM 2288 C CA . THR B 1 62 ? -0.01 -0.46 -19.703 1 98.56 62 THR B CA 1
ATOM 2289 C C . THR B 1 62 ? -0.22 -0.873 -18.25 1 98.56 62 THR B C 1
ATOM 2291 O O . THR B 1 62 ? -1.33 -1.236 -17.859 1 98.56 62 THR B O 1
ATOM 2294 N N . LEU B 1 63 ? 0.833 -0.865 -17.516 1 98.5 63 LEU B N 1
ATOM 2295 C CA . LEU B 1 63 ? 0.75 -1.397 -16.172 1 98.5 63 LEU B CA 1
ATOM 2296 C C . LEU B 1 63 ? 1.44 -0.467 -15.172 1 98.5 63 LEU B C 1
ATOM 2298 O O . LEU B 1 63 ? 2.592 -0.077 -15.375 1 98.5 63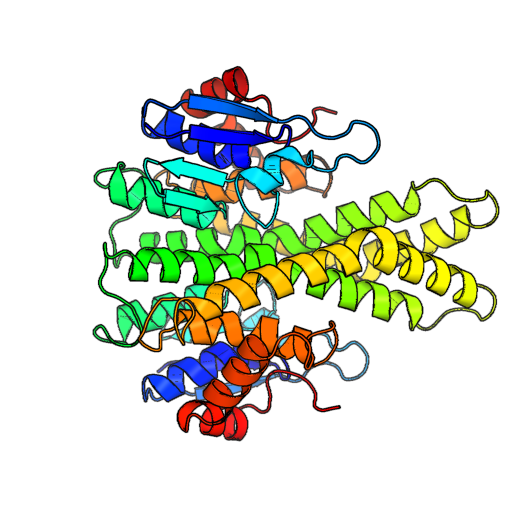 LEU B O 1
ATOM 2302 N N . ALA B 1 64 ? 0.708 -0.139 -14.094 1 98.5 64 ALA B N 1
ATOM 2303 C CA . ALA B 1 64 ? 1.249 0.667 -13 1 98.5 64 ALA B CA 1
ATOM 2304 C C . ALA B 1 64 ? 1.44 -0.172 -11.742 1 98.5 64 ALA B C 1
ATOM 2306 O O . ALA B 1 64 ? 1.218 -1.385 -11.758 1 98.5 64 ALA B O 1
ATOM 2307 N N . GLU B 1 65 ? 1.791 0.468 -10.664 1 98.19 65 GLU B N 1
ATOM 2308 C CA . GLU B 1 65 ? 2.031 -0.178 -9.375 1 98.19 65 GLU B CA 1
ATOM 2309 C C . GLU B 1 65 ? 3.34 -0.961 -9.391 1 98.19 65 GLU B C 1
ATOM 2311 O O . GLU B 1 65 ? 3.48 -1.935 -10.133 1 98.19 65 GLU B O 1
ATOM 2316 N N . SER B 1 66 ? 4.27 -0.58 -8.492 1 98.5 66 SER B N 1
ATOM 2317 C CA . SER B 1 66 ? 5.613 -1.15 -8.492 1 98.5 66 SER B CA 1
ATOM 2318 C C . SER B 1 66 ? 5.566 -2.67 -8.359 1 98.5 66 SER B C 1
ATOM 2320 O O . SER B 1 66 ? 6.059 -3.389 -9.227 1 98.5 66 SER B O 1
ATOM 2322 N N . ALA B 1 67 ? 4.848 -3.15 -7.371 1 98.75 67 ALA B N 1
ATOM 2323 C CA . ALA B 1 67 ? 4.84 -4.59 -7.113 1 98.75 67 ALA B CA 1
ATOM 2324 C C . ALA B 1 67 ? 4.141 -5.348 -8.234 1 98.75 67 ALA B C 1
ATOM 2326 O O . ALA B 1 67 ? 4.562 -6.445 -8.609 1 98.75 67 ALA B O 1
ATOM 2327 N N . ALA B 1 68 ? 3.066 -4.797 -8.797 1 98.69 68 ALA B N 1
ATOM 2328 C CA . ALA B 1 68 ? 2.375 -5.43 -9.914 1 98.69 68 ALA B CA 1
ATOM 2329 C C . ALA B 1 68 ? 3.289 -5.543 -11.133 1 98.69 68 ALA B C 1
ATOM 2331 O O . ALA B 1 68 ? 3.301 -6.57 -11.812 1 98.69 68 ALA B O 1
ATOM 2332 N N . ILE B 1 69 ? 4.062 -4.512 -11.406 1 98.88 69 ILE B N 1
ATOM 2333 C CA . ILE B 1 69 ? 4.992 -4.512 -12.531 1 98.88 69 ILE B CA 1
ATOM 2334 C C . ILE B 1 69 ? 6.078 -5.562 -12.305 1 98.88 69 ILE B C 1
ATOM 2336 O O . ILE B 1 69 ? 6.387 -6.348 -13.203 1 98.88 69 ILE B O 1
ATOM 2340 N N . LEU B 1 70 ? 6.645 -5.566 -11.086 1 98.88 70 LEU B N 1
ATOM 2341 C CA . LEU B 1 70 ? 7.691 -6.535 -10.781 1 98.88 70 LEU B CA 1
ATOM 2342 C C . LEU B 1 70 ? 7.176 -7.961 -10.953 1 98.88 70 LEU B C 1
ATOM 2344 O O . LEU B 1 70 ? 7.855 -8.805 -11.539 1 98.88 70 LEU B O 1
ATOM 2348 N N . GLU B 1 71 ? 5.969 -8.203 -10.453 1 98.38 71 GLU B N 1
ATOM 2349 C CA . GLU B 1 71 ? 5.395 -9.547 -10.562 1 98.38 71 GLU B CA 1
ATOM 2350 C C . GLU B 1 71 ? 5.078 -9.898 -12.008 1 98.38 71 GLU B C 1
ATOM 2352 O O . GLU B 1 71 ? 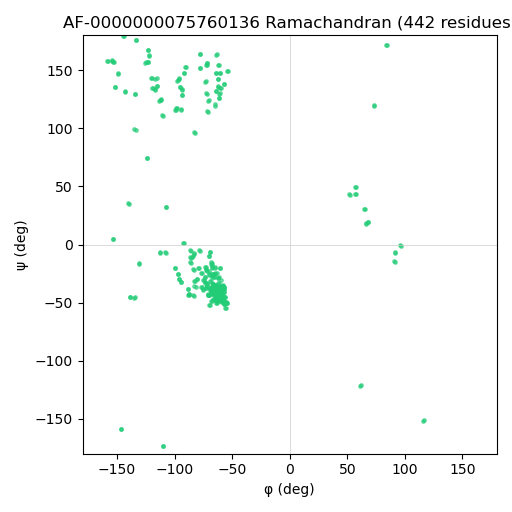5.242 -11.047 -12.422 1 98.38 71 GLU B O 1
ATOM 2357 N N . TYR B 1 72 ? 4.621 -8.945 -12.766 1 98.31 72 TYR B N 1
ATOM 2358 C CA . TYR B 1 72 ? 4.402 -9.156 -14.195 1 98.31 72 TYR B CA 1
ATOM 2359 C C . TYR B 1 72 ? 5.695 -9.57 -14.891 1 98.31 72 TYR B C 1
ATOM 2361 O O . TYR B 1 72 ? 5.719 -10.539 -15.648 1 98.31 72 TYR B O 1
ATOM 2369 N N . LEU B 1 73 ? 6.793 -8.914 -14.602 1 98.69 73 LEU B N 1
ATOM 2370 C CA . LEU B 1 73 ? 8.086 -9.203 -15.211 1 98.69 73 LEU B CA 1
ATOM 2371 C C . LEU B 1 73 ? 8.594 -10.578 -14.789 1 98.69 73 LEU B C 1
ATOM 2373 O O . LEU B 1 73 ? 9.203 -11.289 -15.586 1 98.69 73 LEU B O 1
ATOM 2377 N N . LEU B 1 74 ? 8.328 -10.938 -13.555 1 98.12 74 LEU B N 1
ATOM 2378 C CA . LEU B 1 74 ? 8.703 -12.266 -13.078 1 98.12 74 LEU B CA 1
ATOM 2379 C C . LEU B 1 74 ? 7.961 -13.352 -13.852 1 98.12 74 LEU B C 1
ATOM 2381 O O . LEU B 1 74 ? 8.578 -14.305 -14.328 1 98.12 74 LEU B O 1
ATOM 2385 N N . GLU B 1 75 ? 6.668 -13.141 -13.953 1 96.19 75 GLU B N 1
ATOM 2386 C CA . GLU B 1 75 ? 5.816 -14.141 -14.594 1 96.19 75 GLU B CA 1
ATOM 2387 C C . GLU B 1 75 ? 6.16 -14.297 -16.078 1 96.19 75 GLU B C 1
ATOM 2389 O O . GLU B 1 75 ? 6.203 -15.414 -16.594 1 96.19 75 GLU B O 1
ATOM 2394 N N . ARG B 1 76 ? 6.484 -13.266 -16.672 1 96.31 76 ARG B N 1
ATOM 2395 C CA . ARG B 1 76 ? 6.574 -13.281 -18.125 1 96.31 76 ARG B CA 1
ATOM 2396 C C . ARG B 1 76 ? 8.008 -13.516 -18.594 1 96.31 76 ARG B C 1
ATOM 2398 O O . ARG B 1 76 ? 8.242 -14.133 -19.625 1 96.31 76 ARG B O 1
ATOM 2405 N N . TYR B 1 77 ? 8.961 -13.07 -17.766 1 97.56 77 TYR B N 1
ATOM 2406 C CA . TYR B 1 77 ? 10.289 -12.961 -18.375 1 97.56 77 TYR B CA 1
ATOM 2407 C C . TYR B 1 77 ? 11.344 -13.617 -17.5 1 97.56 77 TYR B C 1
ATOM 2409 O O . TYR B 1 77 ? 12.461 -13.883 -17.953 1 97.56 77 TYR B O 1
ATOM 2417 N N . ALA B 1 78 ? 11.055 -13.891 -16.234 1 97.56 78 ALA B N 1
ATOM 2418 C CA . ALA B 1 78 ? 12.125 -14.195 -15.297 1 97.56 78 ALA B CA 1
ATOM 2419 C C . ALA B 1 78 ? 12.523 -15.672 -15.375 1 97.56 78 ALA B C 1
ATOM 2421 O O . ALA B 1 78 ? 13.602 -16.062 -14.93 1 97.56 78 ALA B O 1
ATOM 2422 N N . ASN B 1 79 ? 11.609 -16.547 -15.906 1 96.19 79 ASN B N 1
ATOM 2423 C CA . ASN B 1 79 ? 11.875 -17.984 -16.031 1 96.19 79 ASN B CA 1
ATOM 2424 C C . ASN B 1 79 ? 12.336 -18.578 -14.703 1 96.19 79 ASN B C 1
ATOM 2426 O O . ASN B 1 79 ? 13.359 -19.266 -14.648 1 96.19 79 ASN B O 1
ATOM 2430 N N . GLY B 1 80 ? 11.664 -18.172 -13.617 1 94.38 80 GLY B N 1
ATOM 2431 C CA . GLY B 1 80 ? 11.898 -18.781 -12.312 1 94.38 80 GLY B CA 1
ATOM 2432 C C . GLY B 1 80 ? 12.961 -18.062 -11.5 1 94.38 80 GLY B C 1
ATOM 2433 O O . GLY B 1 80 ? 13.211 -18.422 -10.344 1 94.38 80 GLY B O 1
ATOM 2434 N N . ARG B 1 81 ? 13.594 -17.125 -12.117 1 97.38 81 ARG B N 1
ATOM 2435 C CA . ARG B 1 81 ? 14.617 -16.359 -11.406 1 97.38 81 ARG B CA 1
ATOM 2436 C C . ARG B 1 81 ? 13.977 -15.312 -10.484 1 97.38 81 ARG B C 1
ATOM 2438 O O . ARG B 1 81 ? 12.836 -14.898 -10.703 1 97.38 81 ARG B O 1
ATOM 2445 N N . LEU B 1 82 ? 14.641 -14.945 -9.391 1 98.5 82 LEU B N 1
ATOM 2446 C CA . LEU B 1 82 ? 14.367 -13.82 -8.5 1 98.5 82 LEU B CA 1
ATOM 2447 C C . LEU B 1 82 ? 13.07 -14.039 -7.734 1 98.5 82 LEU B C 1
ATOM 2449 O O . LEU B 1 82 ? 12.438 -13.078 -7.293 1 98.5 82 LEU B O 1
ATOM 2453 N N . MET B 1 83 ? 12.625 -15.164 -7.645 1 98.06 83 MET B N 1
ATOM 2454 C CA . MET B 1 83 ? 11.445 -15.539 -6.863 1 98.06 83 MET B CA 1
ATOM 2455 C C . MET B 1 83 ? 11.641 -16.906 -6.211 1 98.06 83 MET B C 1
ATOM 2457 O O . MET B 1 83 ? 12.086 -17.859 -6.859 1 98.06 83 MET B O 1
ATOM 2461 N N . PRO B 1 84 ? 11.344 -17 -4.914 1 97.75 84 PRO B N 1
ATOM 2462 C CA . PRO B 1 84 ? 11.414 -18.312 -4.285 1 97.75 84 PRO B CA 1
ATOM 2463 C C . PRO B 1 84 ? 10.406 -19.297 -4.867 1 97.75 84 PRO B C 1
ATOM 2465 O O . PRO B 1 84 ? 9.461 -18.891 -5.547 1 97.75 84 PRO B O 1
ATOM 2468 N N . ALA B 1 85 ? 10.648 -20.625 -4.59 1 96.38 85 ALA B N 1
ATOM 2469 C CA . ALA B 1 85 ? 9.742 -21.672 -5.066 1 96.38 85 ALA B CA 1
ATOM 2470 C C . ALA B 1 85 ? 8.344 -21.484 -4.492 1 96.38 85 ALA B C 1
ATOM 2472 O O . ALA B 1 85 ? 8.18 -21.312 -3.283 1 96.38 85 ALA B O 1
ATOM 2473 N N . GLN B 1 86 ? 7.336 -21.516 -5.383 1 92.56 86 GLN B N 1
ATOM 2474 C CA . GLN B 1 86 ? 5.953 -21.359 -4.949 1 92.56 86 GLN B CA 1
ATOM 2475 C C . GLN B 1 86 ? 5.582 -22.406 -3.908 1 92.56 86 GLN B C 1
ATOM 2477 O O . GLN B 1 86 ? 5.969 -23.578 -4.031 1 92.56 86 GLN B O 1
ATOM 2482 N N . GLY B 1 87 ? 4.891 -21.969 -2.928 1 91.31 87 GLY B N 1
ATOM 2483 C CA . GLY B 1 87 ? 4.453 -22.891 -1.885 1 91.31 87 GLY B CA 1
ATOM 2484 C C . GLY B 1 87 ? 5.438 -23 -0.736 1 91.31 87 GLY B C 1
ATOM 2485 O O . GLY B 1 87 ? 5.094 -23.5 0.335 1 91.31 87 GLY B O 1
ATOM 2486 N N . SER B 1 88 ? 6.668 -22.516 -0.918 1 96.44 88 SER B N 1
ATOM 2487 C CA . SER B 1 88 ? 7.676 -22.562 0.134 1 96.44 88 SER B CA 1
ATOM 2488 C C . SER B 1 88 ? 7.449 -21.469 1.171 1 96.44 88 SER B C 1
ATOM 2490 O O . SER B 1 88 ? 6.676 -20.531 0.941 1 96.44 88 SER B O 1
ATOM 2492 N N . ALA B 1 89 ? 8.078 -21.625 2.312 1 96.44 89 ALA B N 1
ATOM 2493 C CA . ALA B 1 89 ? 8.039 -20.594 3.344 1 96.44 89 ALA B CA 1
ATOM 2494 C C . ALA B 1 89 ? 8.648 -19.281 2.834 1 96.44 89 ALA B C 1
ATOM 2496 O O . ALA B 1 89 ? 8.141 -18.203 3.125 1 96.44 89 ALA B O 1
ATOM 2497 N N . ASP B 1 90 ? 9.711 -19.422 2.016 1 98.19 90 ASP B N 1
ATOM 2498 C CA . ASP B 1 90 ? 10.359 -18.234 1.451 1 98.19 90 ASP B CA 1
ATOM 2499 C C . ASP B 1 90 ? 9.422 -17.516 0.482 1 98.19 90 ASP B C 1
ATOM 2501 O O . ASP B 1 90 ? 9.453 -16.281 0.389 1 98.19 90 ASP B O 1
ATOM 2505 N N . TYR B 1 91 ? 8.609 -18.281 -0.213 1 97.75 91 TYR B N 1
ATOM 2506 C CA . TYR B 1 91 ? 7.645 -17.672 -1.124 1 97.75 91 TYR B CA 1
ATOM 2507 C C . TYR B 1 91 ? 6.582 -16.891 -0.355 1 97.75 91 TYR B C 1
ATOM 2509 O O . TYR B 1 91 ? 6.156 -15.82 -0.787 1 97.75 91 TYR B O 1
ATOM 2517 N N . ARG B 1 92 ? 6.195 -17.406 0.764 1 97.44 92 ARG B N 1
ATOM 2518 C CA . ARG B 1 92 ? 5.25 -16.688 1.616 1 97.44 92 ARG B CA 1
ATOM 2519 C C . ARG B 1 92 ? 5.848 -15.383 2.117 1 97.44 92 ARG B C 1
ATOM 2521 O O . ARG B 1 92 ? 5.168 -14.352 2.145 1 97.44 92 ARG B O 1
ATOM 2528 N N . ARG B 1 93 ? 7.094 -15.422 2.518 1 98.38 93 ARG B N 1
ATOM 2529 C CA . ARG B 1 93 ? 7.789 -14.211 2.924 1 98.38 93 ARG B CA 1
ATOM 2530 C C . ARG B 1 93 ? 7.902 -13.227 1.762 1 98.38 93 ARG B C 1
ATOM 2532 O O . ARG B 1 93 ? 7.68 -12.023 1.933 1 98.38 93 ARG B O 1
ATOM 2539 N N . PHE B 1 94 ? 8.227 -13.828 0.617 1 98.69 94 PHE B N 1
ATOM 2540 C CA . PHE B 1 94 ? 8.312 -13.039 -0.604 1 98.69 94 PHE B CA 1
ATOM 2541 C C . PHE B 1 94 ? 7.02 -12.266 -0.839 1 98.69 94 PHE B C 1
ATOM 2543 O O . PHE B 1 94 ? 7.039 -11.039 -0.989 1 98.69 94 PHE B O 1
ATOM 2550 N N . ARG B 1 95 ? 5.891 -12.898 -0.788 1 98.38 95 ARG B N 1
ATOM 2551 C CA . ARG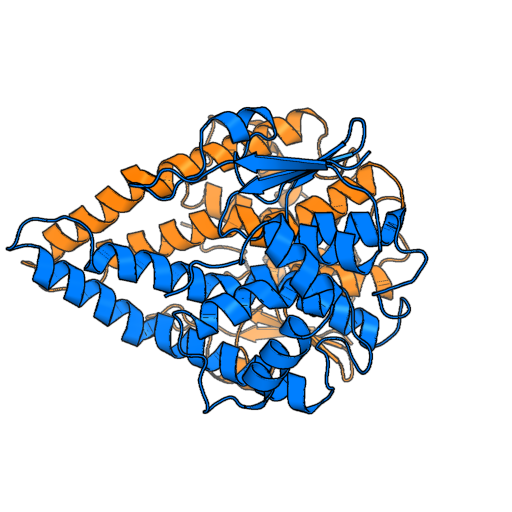 B 1 95 ? 4.59 -12.273 -1.007 1 98.38 95 ARG B CA 1
ATOM 2552 C C . ARG B 1 95 ? 4.312 -11.211 0.049 1 98.38 95 ARG B C 1
ATOM 2554 O O . ARG B 1 95 ? 3.807 -10.125 -0.269 1 98.38 95 ARG B O 1
ATOM 2561 N N . TYR B 1 96 ? 4.664 -11.531 1.248 1 98.81 96 TYR B N 1
ATOM 2562 C CA . TYR B 1 96 ? 4.453 -10.594 2.35 1 98.81 96 TYR B CA 1
ATOM 2563 C C . TYR B 1 96 ? 5.176 -9.281 2.094 1 98.81 96 TYR B C 1
ATOM 2565 O O . TYR B 1 96 ? 4.57 -8.211 2.162 1 98.81 96 TYR B O 1
ATOM 2573 N N . TRP B 1 97 ? 6.426 -9.336 1.738 1 98.94 97 TRP B N 1
ATOM 2574 C CA . TRP B 1 97 ? 7.25 -8.133 1.613 1 98.94 97 TRP B CA 1
ATOM 2575 C C . TRP B 1 97 ? 6.879 -7.348 0.363 1 98.94 97 TRP B C 1
ATOM 2577 O O . TRP B 1 97 ? 6.98 -6.117 0.343 1 98.94 97 TRP B O 1
ATOM 2587 N N . MET B 1 98 ? 6.375 -8.086 -0.666 1 98.88 98 MET B N 1
ATOM 2588 C CA . MET B 1 98 ? 5.883 -7.414 -1.863 1 98.88 98 MET B CA 1
ATOM 2589 C C . MET B 1 98 ? 4.711 -6.496 -1.528 1 98.88 98 MET B C 1
ATOM 2591 O O . MET B 1 98 ? 4.547 -5.441 -2.141 1 98.88 98 MET B O 1
ATOM 2595 N N . HIS B 1 99 ? 3.916 -6.879 -0.562 1 98.88 99 HIS B N 1
ATOM 2596 C CA . HIS B 1 99 ? 2.779 -6.07 -0.138 1 98.88 99 HIS B CA 1
ATOM 2597 C C . HIS B 1 99 ? 3.186 -5.074 0.946 1 98.88 99 HIS B C 1
ATOM 2599 O O . HIS B 1 99 ? 2.732 -3.928 0.944 1 98.88 99 HIS B O 1
ATOM 2605 N N . TYR B 1 100 ? 4.078 -5.48 1.897 1 98.88 100 TYR B N 1
ATOM 2606 C CA . TYR B 1 100 ? 4.484 -4.719 3.072 1 98.88 100 TYR B CA 1
ATOM 2607 C C . TYR B 1 100 ? 5.094 -3.381 2.67 1 98.88 100 TYR B C 1
ATOM 2609 O O . TYR B 1 100 ? 4.883 -2.367 3.338 1 98.88 100 TYR B O 1
ATOM 2617 N N . ALA B 1 101 ? 5.801 -3.4 1.588 1 98.94 101 ALA B N 1
ATOM 2618 C CA . ALA B 1 101 ? 6.531 -2.209 1.163 1 98.94 101 ALA B CA 1
ATOM 2619 C C . ALA B 1 101 ? 5.598 -1.008 1.041 1 98.94 101 ALA B C 1
ATOM 2621 O O . ALA B 1 101 ? 5.848 0.044 1.635 1 98.94 101 ALA B O 1
ATOM 2622 N N . GLU B 1 102 ? 4.508 -1.231 0.352 1 98.69 102 GLU B N 1
ATOM 2623 C CA . GLU B 1 102 ? 3.59 -0.121 0.12 1 98.69 102 GLU B CA 1
ATOM 2624 C C . GLU B 1 102 ? 2.479 -0.096 1.166 1 98.69 102 GLU B C 1
ATOM 2626 O O . GLU B 1 102 ? 1.981 0.973 1.525 1 98.69 102 GLU B O 1
ATOM 2631 N N . GLY B 1 103 ? 2.1 -1.278 1.633 1 98.5 103 GLY B N 1
ATOM 2632 C CA . GLY 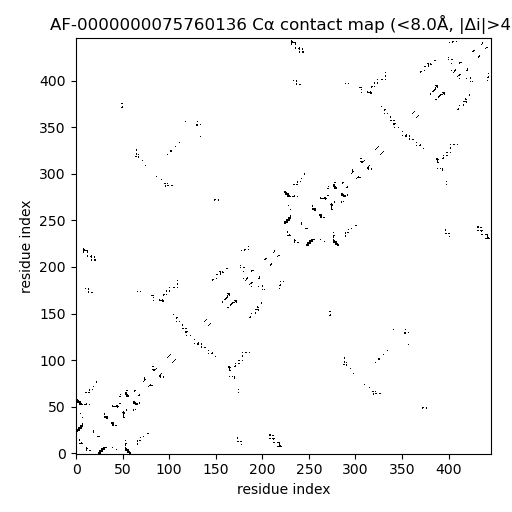B 1 103 ? 0.958 -1.377 2.527 1 98.5 103 GLY B CA 1
ATOM 2633 C C . GLY B 1 103 ? 1.271 -0.937 3.945 1 98.5 103 GLY B C 1
ATOM 2634 O O . GLY B 1 103 ? 0.378 -0.506 4.68 1 98.5 103 GLY B O 1
ATOM 2635 N N . SER B 1 104 ? 2.568 -1.018 4.328 1 98.62 104 SER B N 1
ATOM 2636 C CA . SER B 1 104 ? 2.904 -0.766 5.727 1 98.62 104 SER B CA 1
ATOM 2637 C C . SER B 1 104 ? 4.117 0.15 5.848 1 98.62 104 SER B C 1
ATOM 2639 O O . SER B 1 104 ? 4.086 1.132 6.594 1 98.62 104 SER B O 1
ATOM 2641 N N . ALA B 1 105 ? 5.152 -0.078 5.109 1 98.75 105 ALA B N 1
ATOM 2642 C CA . ALA B 1 105 ? 6.402 0.657 5.281 1 98.75 105 ALA B CA 1
ATOM 2643 C C . ALA B 1 105 ? 6.27 2.09 4.77 1 98.75 105 ALA B C 1
ATOM 2645 O O . ALA B 1 105 ? 6.777 3.025 5.395 1 98.75 105 ALA B O 1
ATOM 2646 N N . MET B 1 106 ? 5.555 2.301 3.689 1 98.75 106 MET B N 1
ATOM 2647 C CA . MET B 1 106 ? 5.559 3.59 3.002 1 98.75 106 MET B CA 1
ATOM 2648 C C . MET B 1 106 ? 4.641 4.586 3.703 1 98.75 106 MET B C 1
ATOM 2650 O O . MET B 1 106 ? 4.914 5.785 3.719 1 98.75 106 MET B O 1
ATOM 2654 N N . PRO B 1 107 ? 3.531 4.141 4.387 1 98.5 107 PRO B N 1
ATOM 2655 C CA . PRO B 1 107 ? 2.584 5.121 4.922 1 98.5 107 PRO B CA 1
ATOM 2656 C C . PRO B 1 107 ? 3.221 6.059 5.945 1 98.5 107 PRO B C 1
ATOM 2658 O O . PRO B 1 107 ? 3.102 7.281 5.82 1 98.5 107 PRO B O 1
ATOM 2661 N N . PRO B 1 108 ? 3.998 5.598 6.984 1 98.56 108 PRO B N 1
ATOM 2662 C CA . PRO B 1 108 ? 4.613 6.57 7.891 1 98.56 108 PRO B CA 1
ATOM 2663 C C . PRO B 1 108 ? 5.664 7.434 7.195 1 98.56 108 PRO B C 1
ATOM 2665 O O . PRO B 1 108 ? 5.867 8.594 7.578 1 98.56 108 PRO B O 1
ATOM 2668 N N . LEU B 1 109 ? 6.285 6.918 6.184 1 98.56 109 LEU B N 1
ATOM 2669 C CA . LEU B 1 109 ? 7.25 7.699 5.41 1 98.56 109 LEU B CA 1
ATOM 2670 C C . LEU B 1 109 ? 6.551 8.82 4.645 1 98.56 109 LEU B C 1
ATOM 2672 O O . LEU B 1 109 ? 7.07 9.93 4.559 1 98.56 109 LEU B O 1
ATOM 2676 N N . LEU B 1 110 ? 5.387 8.508 4.094 1 98 110 LEU B N 1
ATOM 2677 C CA . LEU B 1 110 ? 4.594 9.508 3.387 1 98 110 LEU B CA 1
ATOM 2678 C C . LEU B 1 110 ? 4.129 10.609 4.34 1 98 110 LEU B C 1
ATOM 2680 O O . LEU B 1 110 ? 4.234 11.797 4.023 1 98 110 LEU B O 1
ATOM 2684 N N . LEU B 1 111 ? 3.645 10.211 5.523 1 97.94 111 LEU B N 1
ATOM 2685 C CA . LEU B 1 111 ? 3.197 11.195 6.508 1 97.94 111 LEU B CA 1
ATOM 2686 C C . LEU B 1 111 ? 4.348 12.094 6.938 1 97.94 111 LEU B C 1
ATOM 2688 O O . LEU B 1 111 ? 4.18 13.312 7.059 1 97.94 111 LEU B O 1
ATOM 2692 N N . LYS B 1 112 ? 5.48 11.461 7.148 1 97.94 112 LYS B N 1
ATOM 2693 C CA . LYS B 1 112 ? 6.66 12.25 7.492 1 97.94 112 LYS B CA 1
ATOM 2694 C C . LYS B 1 112 ? 6.961 13.297 6.422 1 97.94 112 LYS B C 1
ATOM 2696 O O . LYS B 1 112 ? 7.191 14.461 6.734 1 97.94 112 LYS B O 1
ATOM 2701 N N . LEU B 1 113 ? 6.977 12.891 5.211 1 95.62 113 LEU B N 1
ATOM 2702 C CA . LEU B 1 113 ? 7.27 13.781 4.094 1 95.62 113 LEU B CA 1
ATOM 2703 C C . LEU B 1 113 ? 6.266 14.93 4.035 1 95.62 113 LEU B C 1
ATOM 2705 O O . LEU B 1 113 ? 6.656 16.094 3.895 1 95.62 113 LEU B O 1
ATOM 2709 N N . VAL B 1 114 ? 4.996 14.648 4.156 1 95.81 114 VAL B N 1
ATOM 2710 C CA . VAL B 1 114 ? 3.924 15.633 4.016 1 95.81 114 VAL B CA 1
ATOM 2711 C C . VAL B 1 114 ? 3.99 16.641 5.164 1 95.81 114 VAL B C 1
ATOM 2713 O O . VAL B 1 114 ? 3.871 17.844 4.945 1 95.81 114 VAL B O 1
ATOM 2716 N N . PHE B 1 115 ? 4.238 16.172 6.406 1 96.44 115 PHE B N 1
ATOM 2717 C CA . PHE B 1 115 ? 4.266 17.078 7.551 1 96.44 115 PHE B CA 1
ATOM 2718 C C . PHE B 1 115 ? 5.551 17.891 7.562 1 96.44 115 PHE B C 1
ATOM 2720 O O . PHE B 1 115 ? 5.559 19.047 8.023 1 96.44 115 PHE B O 1
ATOM 2727 N N . ASP B 1 116 ? 6.637 17.312 7.043 1 95.75 116 ASP B N 1
ATOM 2728 C CA . ASP B 1 116 ? 7.836 18.125 6.844 1 95.75 116 ASP B CA 1
ATOM 2729 C C . ASP B 1 116 ? 7.582 19.25 5.859 1 95.75 116 ASP B C 1
ATOM 2731 O O . ASP B 1 116 ? 8.055 20.375 6.055 1 95.75 116 ASP B O 1
ATOM 2735 N N . ARG B 1 117 ? 6.863 19 4.844 1 92.56 117 ARG B N 1
ATOM 2736 C CA . ARG B 1 117 ? 6.539 20 3.842 1 92.56 117 ARG B CA 1
ATOM 2737 C C . ARG B 1 117 ? 5.617 21.078 4.418 1 92.56 117 ARG B C 1
ATOM 2739 O O . ARG B 1 117 ? 5.727 22.25 4.074 1 92.56 117 ARG B O 1
ATOM 2746 N N . VAL B 1 118 ? 4.668 20.672 5.23 1 92 118 VAL B N 1
ATOM 2747 C CA . VAL B 1 118 ? 3.791 21.609 5.914 1 92 118 VAL B CA 1
ATOM 2748 C C . VAL B 1 118 ? 4.621 22.562 6.766 1 92 118 VAL B C 1
ATOM 2750 O O . VAL B 1 118 ? 4.395 23.781 6.75 1 92 118 VAL B O 1
ATOM 2753 N N . ALA B 1 119 ? 5.57 22.062 7.473 1 92.81 119 ALA B N 1
ATOM 2754 C CA . ALA B 1 119 ? 6.402 22.859 8.375 1 92.81 119 ALA B CA 1
ATOM 2755 C C . ALA B 1 119 ? 7.289 23.828 7.59 1 92.81 119 ALA B C 1
ATOM 2757 O O . ALA B 1 119 ? 7.613 24.906 8.07 1 92.81 119 ALA B O 1
ATOM 2758 N N . SER B 1 120 ? 7.613 23.453 6.379 1 90.06 120 SER B N 1
ATOM 2759 C CA . SER B 1 120 ? 8.602 24.234 5.629 1 90.06 120 SER B CA 1
ATOM 2760 C C . SER B 1 120 ? 7.945 25.031 4.508 1 90.06 120 SER B C 1
ATOM 2762 O O . SER B 1 120 ? 8.609 25.812 3.824 1 90.06 120 SER B O 1
ATOM 2764 N N . GLY B 1 121 ? 6.625 24.766 4.305 1 85.12 121 GLY B N 1
ATOM 2765 C CA . GLY B 1 121 ? 5.941 25.422 3.199 1 85.12 121 GLY B CA 1
ATOM 2766 C C . GLY B 1 121 ? 5.918 26.938 3.322 1 85.12 121 GLY B C 1
ATOM 2767 O O . GLY B 1 121 ? 6.141 27.484 4.406 1 85.12 121 GLY B O 1
ATOM 2768 N N . PRO B 1 122 ? 5.809 27.625 2.201 1 84.44 122 PRO B N 1
ATOM 2769 C CA . PRO B 1 122 ? 5.719 29.078 2.24 1 84.44 122 PRO B CA 1
ATOM 2770 C C . PRO B 1 122 ? 4.449 29.578 2.932 1 84.44 122 PRO B C 1
ATOM 2772 O O . PRO B 1 122 ? 3.34 29.203 2.535 1 84.44 122 PRO B O 1
ATOM 2775 N N . MET B 1 123 ? 4.598 30.328 4.02 1 86.38 123 MET B N 1
ATOM 2776 C CA . MET B 1 123 ? 3.484 30.875 4.793 1 86.38 123 MET B CA 1
ATOM 2777 C C . MET B 1 123 ? 3.883 32.156 5.496 1 86.38 123 MET B C 1
ATOM 2779 O O . MET B 1 123 ? 5.07 32.438 5.684 1 86.38 123 MET B O 1
ATOM 2783 N N . PRO B 1 124 ? 2.859 32.938 5.809 1 88.31 124 PRO B N 1
ATOM 2784 C CA . PRO B 1 124 ? 3.17 34.156 6.566 1 88.31 124 PRO B CA 1
ATOM 2785 C C . PRO B 1 124 ? 3.955 33.844 7.844 1 88.31 124 PRO B C 1
ATOM 2787 O O . PRO B 1 124 ? 3.754 32.812 8.477 1 88.31 124 PRO B O 1
ATOM 2790 N N . PHE B 1 125 ? 4.789 34.844 8.203 1 88.38 125 PHE B N 1
ATOM 2791 C CA . PHE B 1 125 ? 5.738 34.656 9.297 1 88.38 125 PHE B CA 1
ATOM 2792 C C . PHE B 1 125 ? 5.012 34.375 10.602 1 88.38 125 PHE B C 1
ATOM 2794 O O . PHE B 1 125 ? 5.543 33.688 11.469 1 88.38 125 PHE B O 1
ATOM 2801 N N . PHE B 1 126 ? 3.803 34.875 10.742 1 86.81 126 PHE B N 1
ATOM 2802 C CA . PHE B 1 126 ? 3.105 34.719 12.016 1 86.81 126 PHE B CA 1
ATOM 2803 C C . PHE B 1 126 ? 2.396 33.375 12.086 1 86.81 126 PHE B C 1
ATOM 2805 O O . PHE B 1 126 ? 1.967 32.938 13.164 1 86.81 126 PHE B O 1
ATOM 2812 N N . ILE B 1 127 ? 2.303 32.625 10.961 1 89.44 127 ILE B N 1
ATOM 2813 C CA . ILE B 1 127 ? 1.65 31.328 10.898 1 89.44 127 ILE B CA 1
ATOM 2814 C C . ILE B 1 127 ? 2.695 30.219 11.023 1 89.44 127 ILE B C 1
ATOM 2816 O O . ILE B 1 127 ? 2.389 29.125 11.484 1 89.44 127 ILE B O 1
ATOM 2820 N N . LYS B 1 128 ? 3.91 30.5 10.664 1 90.94 128 LYS B N 1
ATOM 2821 C CA . LYS B 1 128 ? 4.992 29.516 10.539 1 90.94 128 LYS B CA 1
ATOM 2822 C C . LYS B 1 128 ? 5.238 28.797 11.859 1 90.94 128 LYS B C 1
ATOM 2824 O O . LYS B 1 128 ? 5.375 27.578 11.891 1 90.94 128 LYS B O 1
ATO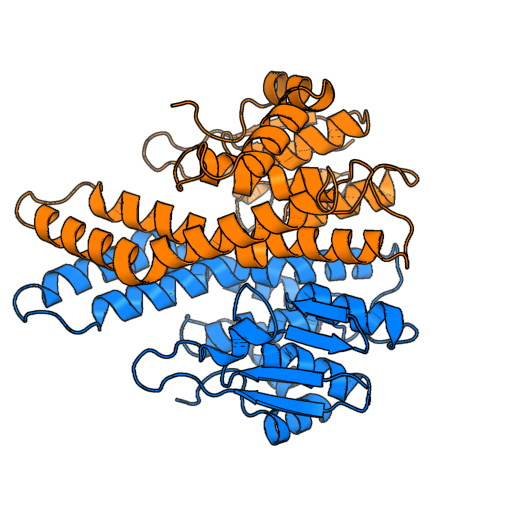M 2829 N N . PRO B 1 129 ? 5.242 29.547 12.969 1 92 129 PRO B N 1
ATOM 2830 C CA . PRO B 1 129 ? 5.457 28.844 14.234 1 92 129 PRO B CA 1
ATOM 2831 C C . PRO B 1 129 ? 4.34 27.859 14.562 1 92 129 PRO B C 1
ATOM 2833 O O . PRO B 1 129 ? 4.59 26.797 15.156 1 92 129 PRO B O 1
ATOM 2836 N N . VAL B 1 130 ? 3.197 28.203 14.211 1 91.69 130 VAL B N 1
ATOM 2837 C CA . VAL B 1 130 ? 2.051 27.344 14.492 1 91.69 130 VAL B CA 1
ATOM 2838 C C . VAL B 1 130 ? 2.115 26.094 13.609 1 91.69 130 VAL B C 1
ATOM 2840 O O . VAL B 1 130 ? 1.911 24.969 14.086 1 91.69 130 VAL B O 1
ATOM 2843 N N . ALA B 1 131 ? 2.428 26.281 12.367 1 93.38 131 ALA B N 1
ATOM 2844 C CA . ALA B 1 131 ? 2.578 25.156 11.438 1 93.38 131 ALA B CA 1
ATOM 2845 C C . ALA B 1 131 ? 3.674 24.203 11.898 1 93.38 131 ALA B C 1
ATOM 2847 O O . ALA B 1 131 ? 3.498 22.984 11.859 1 93.38 131 ALA B O 1
ATOM 2848 N N . ARG B 1 132 ? 4.703 24.734 12.328 1 95.19 132 ARG B N 1
ATOM 2849 C CA . ARG B 1 132 ? 5.809 23.938 12.828 1 95.19 132 ARG B CA 1
ATOM 2850 C C . ARG B 1 132 ? 5.402 23.156 14.078 1 95.19 132 ARG B C 1
ATOM 2852 O O . ARG B 1 132 ? 5.781 22 14.242 1 95.19 132 ARG B O 1
ATOM 2859 N N . ALA B 1 133 ? 4.676 23.781 14.898 1 93.56 133 ALA B N 1
ATOM 2860 C CA . ALA B 1 133 ? 4.219 23.125 16.125 1 93.56 133 ALA B CA 1
ATOM 2861 C C . ALA B 1 133 ? 3.291 21.969 15.805 1 93.56 133 ALA B C 1
ATOM 2863 O O . ALA B 1 133 ? 3.371 20.906 16.453 1 93.56 133 ALA B O 1
ATOM 2864 N N . ILE B 1 134 ? 2.467 22.156 14.898 1 93.19 134 ILE B N 1
ATOM 2865 C CA . ILE B 1 134 ? 1.541 21.109 14.484 1 93.19 134 ILE B CA 1
ATOM 2866 C C . ILE B 1 134 ? 2.318 19.938 13.906 1 93.19 134 ILE B C 1
ATOM 2868 O O . ILE B 1 134 ? 2.078 18.781 14.266 1 93.19 134 ILE B O 1
ATOM 2872 N N . ALA B 1 135 ? 3.24 20.234 13.023 1 95.75 135 ALA B N 1
ATOM 2873 C CA . ALA B 1 135 ? 4.062 19.188 12.406 1 95.75 135 ALA B CA 1
ATOM 2874 C C . ALA B 1 135 ? 4.867 18.438 13.461 1 95.75 135 ALA B C 1
ATOM 2876 O O . ALA B 1 135 ? 4.926 17.203 13.438 1 95.75 135 ALA B O 1
ATOM 2877 N N . ASN B 1 136 ? 5.477 19.172 14.328 1 95.31 136 ASN B N 1
ATOM 2878 C CA . ASN B 1 136 ? 6.254 18.547 15.398 1 95.31 136 ASN B CA 1
ATOM 2879 C C . ASN B 1 136 ? 5.383 17.672 16.297 1 95.31 136 ASN B C 1
ATOM 2881 O O . ASN B 1 136 ? 5.82 16.609 16.75 1 95.31 136 ASN B O 1
ATOM 2885 N N . GLY B 1 137 ? 4.223 18.141 16.578 1 93.25 137 GLY B N 1
ATOM 2886 C CA . GLY B 1 137 ? 3.275 17.359 17.344 1 93.25 137 GLY B CA 1
ATOM 2887 C C . GLY B 1 137 ? 2.918 16.031 16.688 1 93.25 137 GLY B C 1
ATOM 2888 O O . GLY B 1 137 ? 2.902 14.992 17.344 1 93.25 137 GLY B O 1
ATOM 2889 N N . ALA B 1 138 ? 2.654 16.078 15.391 1 94.31 138 ALA B N 1
ATOM 2890 C CA . ALA B 1 138 ? 2.355 14.875 14.625 1 94.31 138 ALA B CA 1
ATOM 2891 C C . ALA B 1 138 ? 3.543 13.914 14.625 1 94.31 138 ALA B C 1
ATOM 2893 O O . ALA B 1 138 ? 3.371 12.703 14.789 1 94.31 138 ALA B O 1
ATOM 2894 N N . HIS B 1 139 ? 4.742 14.453 14.438 1 96.38 139 HIS B N 1
ATOM 2895 C CA . HIS B 1 139 ? 5.961 13.641 14.445 1 96.38 139 HIS B CA 1
ATOM 2896 C C . HIS B 1 139 ? 6.129 12.914 15.773 1 96.38 139 HIS B C 1
ATOM 2898 O O . HIS B 1 139 ? 6.43 11.719 15.797 1 96.38 139 HIS B O 1
ATOM 2904 N N . LYS B 1 140 ? 5.898 13.586 16.844 1 95.31 140 LYS B N 1
ATOM 2905 C CA . LYS B 1 140 ? 6.125 13.039 18.172 1 95.31 140 LYS B CA 1
ATOM 2906 C C . LYS B 1 140 ? 5.027 12.047 18.547 1 95.31 140 LYS B C 1
ATOM 2908 O O . LYS B 1 140 ? 5.301 11.016 19.156 1 95.31 140 LYS B O 1
ATOM 2913 N N . ALA B 1 141 ? 3.846 12.344 18.172 1 90.94 141 ALA B N 1
ATOM 2914 C CA . ALA B 1 141 ? 2.695 11.586 18.672 1 90.94 141 ALA B CA 1
ATOM 2915 C C . ALA B 1 141 ? 2.504 10.305 17.859 1 90.94 141 ALA B C 1
ATOM 2917 O O . ALA B 1 141 ? 2.145 9.266 18.422 1 90.94 141 ALA B O 1
ATOM 2918 N N . PHE B 1 142 ? 2.773 10.367 16.578 1 92.75 142 PHE B N 1
ATOM 2919 C CA . PHE B 1 142 ? 2.332 9.211 15.812 1 92.75 142 PHE B CA 1
ATOM 2920 C C . PHE B 1 142 ? 3.383 8.812 14.781 1 92.75 142 PHE B C 1
ATOM 2922 O O . PHE B 1 142 ? 3.746 7.637 14.68 1 92.75 142 PHE B O 1
ATOM 2929 N N . ILE B 1 143 ? 3.984 9.742 14.023 1 97.38 143 ILE B N 1
ATOM 2930 C CA . ILE B 1 143 ? 4.848 9.43 12.898 1 97.38 143 ILE B CA 1
ATOM 2931 C C . ILE B 1 143 ? 6.156 8.82 13.398 1 97.38 143 ILE B C 1
ATOM 2933 O O . ILE B 1 143 ? 6.566 7.75 12.945 1 97.38 143 ILE B O 1
ATOM 2937 N N . GLY B 1 144 ? 6.809 9.477 14.32 1 97.56 144 GLY B N 1
ATOM 2938 C CA . GLY B 1 144 ? 8.07 9 14.867 1 97.56 144 GLY B CA 1
ATOM 2939 C C . GLY B 1 144 ? 7.98 7.602 15.445 1 97.56 144 GLY B C 1
ATOM 2940 O O . GLY B 1 144 ? 8.758 6.719 15.07 1 97.56 144 GLY B O 1
ATOM 2941 N N . PRO B 1 145 ? 7.047 7.379 16.359 1 97 145 PRO B N 1
ATOM 2942 C CA . PRO B 1 145 ? 6.875 6.043 16.922 1 97 145 PRO B CA 1
ATOM 2943 C C . PRO B 1 145 ? 6.602 4.977 15.875 1 97 145 PRO B C 1
ATOM 2945 O O . PRO B 1 145 ? 7.113 3.857 15.969 1 97 145 PRO B O 1
ATOM 2948 N N . GLN B 1 146 ? 5.832 5.293 14.875 1 97.62 146 GLN B N 1
ATOM 2949 C CA . GLN B 1 146 ? 5.566 4.336 13.805 1 97.62 146 GLN B CA 1
ATOM 2950 C C . GLN B 1 146 ? 6.832 4.031 13.016 1 97.62 146 GLN B C 1
ATOM 2952 O O . GLN B 1 146 ? 7.117 2.873 12.711 1 97.62 146 GLN B O 1
ATOM 2957 N N . LEU B 1 147 ? 7.551 5.082 12.648 1 98.62 147 LEU B N 1
ATOM 2958 C CA . LEU B 1 147 ? 8.805 4.879 11.93 1 98.62 147 LEU B CA 1
ATOM 2959 C C . LEU B 1 147 ? 9.75 3.988 12.734 1 98.62 147 LEU B C 1
ATOM 2961 O O . LEU B 1 147 ? 10.352 3.064 12.18 1 98.62 147 LEU B O 1
ATOM 2965 N N . LYS B 1 148 ? 9.867 4.246 14.016 1 98.44 148 LYS B N 1
ATOM 2966 C CA . LYS B 1 148 ? 10.711 3.428 14.875 1 98.44 148 LYS B CA 1
ATOM 2967 C C . LYS B 1 148 ? 10.258 1.971 14.867 1 98.44 148 LYS B C 1
ATOM 2969 O O . LYS B 1 148 ? 11.078 1.059 14.75 1 98.44 148 LYS B O 1
ATOM 2974 N N . THR B 1 149 ? 9 1.734 15.023 1 98.25 149 THR B N 1
ATOM 2975 C CA . THR B 1 149 ? 8.43 0.391 15.055 1 98.25 149 THR B CA 1
ATOM 2976 C C . THR B 1 149 ? 8.758 -0.365 13.773 1 98.25 149 THR B C 1
ATOM 2978 O O . THR B 1 149 ? 9.188 -1.521 13.82 1 98.25 149 THR B O 1
ATOM 2981 N N . HIS B 1 150 ? 8.586 0.262 12.672 1 98.75 150 HIS B N 1
ATOM 2982 C CA . HIS B 1 150 ? 8.82 -0.395 11.391 1 98.75 150 HIS B CA 1
ATOM 2983 C C . HIS B 1 150 ? 10.305 -0.655 11.164 1 98.75 150 HIS B C 1
ATOM 2985 O O . HIS B 1 150 ? 10.68 -1.712 10.648 1 98.75 150 HIS B O 1
ATOM 2991 N N . LEU B 1 151 ? 11.133 0.317 11.477 1 98.81 151 LEU B N 1
ATOM 2992 C CA . LEU B 1 151 ? 12.57 0.104 11.344 1 98.81 151 LEU B CA 1
ATOM 2993 C C . LEU B 1 151 ? 13.031 -1.047 12.234 1 98.81 151 LEU B C 1
ATOM 2995 O O . LEU B 1 151 ? 13.82 -1.892 11.797 1 98.81 151 LEU B O 1
ATOM 2999 N N . ASP B 1 152 ? 12.523 -1.095 13.453 1 98.81 152 ASP B N 1
ATOM 3000 C CA . ASP B 1 152 ? 12.852 -2.189 14.367 1 98.81 152 ASP B CA 1
ATOM 3001 C C . ASP B 1 152 ? 12.398 -3.531 13.797 1 98.81 152 ASP B C 1
ATOM 3003 O O . ASP B 1 152 ? 13.141 -4.516 13.859 1 98.81 152 ASP B O 1
ATOM 3007 N N . TYR B 1 153 ? 11.258 -3.564 13.258 1 98.75 153 TYR B N 1
ATOM 3008 C CA . TYR B 1 153 ? 10.695 -4.793 12.711 1 98.75 153 TYR B CA 1
ATOM 3009 C C . TYR B 1 153 ? 11.539 -5.297 11.539 1 98.75 153 TYR B C 1
ATOM 3011 O O . TYR B 1 153 ? 11.938 -6.461 11.516 1 98.75 153 TYR B O 1
ATOM 3019 N N . MET B 1 154 ? 11.82 -4.406 10.609 1 98.88 154 MET B N 1
ATOM 3020 C CA . MET B 1 154 ? 12.602 -4.789 9.438 1 98.88 154 MET B CA 1
ATOM 3021 C C . MET B 1 154 ? 14.016 -5.203 9.828 1 98.88 154 MET B C 1
ATOM 3023 O O . MET B 1 154 ? 14.562 -6.16 9.281 1 98.88 154 MET B O 1
ATOM 3027 N N . GLU B 1 155 ? 14.578 -4.504 10.773 1 98.88 155 GLU B N 1
ATOM 3028 C CA . GLU B 1 155 ? 15.898 -4.863 11.297 1 98.88 155 GLU B CA 1
ATOM 3029 C C . GLU B 1 155 ? 15.898 -6.281 11.859 1 98.88 155 GLU B C 1
ATOM 3031 O O . GLU B 1 155 ? 16.812 -7.059 11.586 1 98.88 155 GLU B O 1
ATOM 3036 N N . ALA B 1 156 ? 14.875 -6.598 12.617 1 98.69 156 ALA B N 1
ATOM 3037 C CA . ALA B 1 156 ? 14.758 -7.914 13.234 1 98.69 156 ALA B CA 1
ATOM 3038 C C . ALA B 1 156 ? 14.57 -9 12.18 1 98.69 156 ALA B C 1
ATOM 3040 O O . ALA B 1 156 ? 15.086 -10.117 12.328 1 98.69 156 ALA B O 1
ATOM 3041 N N . GLU B 1 157 ? 13.859 -8.711 11.164 1 98.56 157 GLU B N 1
ATOM 3042 C CA . GLU B 1 157 ? 13.617 -9.68 10.102 1 98.56 157 GLU B CA 1
ATOM 3043 C C . GLU B 1 157 ? 14.914 -10.047 9.375 1 98.56 157 GLU B C 1
ATOM 3045 O O . GLU B 1 157 ? 15.109 -11.195 8.984 1 98.56 157 GLU B O 1
ATOM 3050 N N . LEU B 1 158 ? 15.781 -9.109 9.195 1 98.69 158 LEU B N 1
ATOM 3051 C CA . LEU B 1 158 ? 17.031 -9.336 8.469 1 98.69 158 LEU B CA 1
ATOM 3052 C C . LEU B 1 158 ? 18.047 -10.047 9.352 1 98.69 158 LEU B C 1
ATOM 3054 O O . LEU B 1 158 ? 19.141 -10.375 8.898 1 98.69 158 LEU B O 1
ATOM 3058 N N . GLU B 1 159 ? 17.703 -10.227 10.602 1 97.88 159 GLU B N 1
ATOM 3059 C CA . GLU B 1 159 ? 18.516 -11.102 11.445 1 97.88 159 GLU B CA 1
ATOM 3060 C C . GLU B 1 159 ? 18.359 -12.562 11.039 1 97.88 159 GLU B C 1
ATOM 3062 O O . GLU B 1 159 ? 19.281 -13.367 11.188 1 97.88 159 GLU B O 1
ATOM 3067 N N . LYS B 1 160 ? 17.266 -12.898 10.453 1 96.81 160 LYS B N 1
ATOM 3068 C CA . LYS B 1 160 ? 16.891 -14.273 10.133 1 96.81 160 LYS B CA 1
ATOM 3069 C C . LYS B 1 160 ? 17.547 -14.727 8.836 1 96.81 160 LYS B C 1
ATOM 3071 O O . LYS B 1 160 ? 17.828 -15.914 8.656 1 96.81 160 LYS B O 1
ATOM 3076 N N . SER B 1 161 ? 17.766 -13.867 7.93 1 97.56 161 SER B N 1
ATOM 3077 C CA . SER B 1 161 ? 18.328 -14.125 6.609 1 97.56 161 SER B CA 1
ATOM 3078 C C . SER B 1 161 ? 18.953 -12.859 6.016 1 97.56 161 SER B C 1
ATOM 3080 O O . SER B 1 161 ? 18.609 -11.75 6.422 1 97.56 161 SER B O 1
ATOM 3082 N N . PRO B 1 162 ? 19.844 -13.023 5.082 1 97.38 162 PRO B N 1
ATOM 3083 C CA . PRO B 1 162 ? 20.484 -11.844 4.496 1 97.38 162 PRO B CA 1
ATOM 3084 C C . PRO B 1 162 ? 19.547 -11.047 3.602 1 97.38 162 PRO B C 1
ATOM 3086 O O . PRO B 1 162 ? 19.797 -9.867 3.328 1 97.38 162 PRO B O 1
ATOM 3089 N N . TRP B 1 163 ? 18.5 -11.766 3.119 1 98.81 163 TRP B N 1
ATOM 3090 C CA . TRP B 1 163 ? 17.516 -11.109 2.27 1 98.81 163 TRP B CA 1
ATOM 3091 C C . TRP B 1 163 ? 16.125 -11.227 2.871 1 98.81 163 TRP B C 1
ATOM 3093 O O . TRP B 1 163 ? 15.891 -12.031 3.777 1 98.81 163 TRP B O 1
ATOM 3103 N N . PHE B 1 164 ? 15.195 -10.453 2.455 1 98.88 164 PHE B N 1
ATOM 3104 C CA . PHE B 1 164 ? 13.883 -10.359 3.084 1 98.88 164 PHE B CA 1
ATOM 3105 C C . PHE B 1 164 ? 13.109 -11.656 2.9 1 98.88 164 PHE B C 1
ATOM 3107 O O . PHE B 1 164 ? 12.328 -12.047 3.773 1 98.88 164 PHE B O 1
ATOM 3114 N N . ALA B 1 165 ? 13.328 -12.297 1.737 1 98.56 165 ALA B N 1
ATOM 3115 C CA . ALA B 1 165 ? 12.562 -13.516 1.48 1 98.56 165 ALA B CA 1
ATOM 3116 C C . ALA B 1 165 ? 13.453 -14.758 1.591 1 98.56 165 ALA B C 1
ATOM 3118 O O . ALA B 1 165 ? 13.281 -15.719 0.839 1 98.56 165 ALA B O 1
ATOM 3119 N N . GLY B 1 166 ? 14.422 -14.711 2.449 1 98.12 166 GLY B N 1
ATOM 3120 C CA . GLY B 1 166 ? 15.242 -15.891 2.676 1 98.12 166 GLY B CA 1
ATOM 3121 C C . GLY B 1 166 ? 16.688 -15.688 2.277 1 98.12 166 GLY B C 1
ATOM 3122 O O . GLY B 1 166 ? 17.203 -14.57 2.334 1 98.12 166 GLY B O 1
ATOM 3123 N N . ASP B 1 167 ? 17.328 -16.781 1.898 1 97.94 167 ASP B N 1
ATOM 3124 C CA . ASP B 1 167 ? 18.781 -16.781 1.73 1 97.94 167 ASP B CA 1
ATOM 3125 C C . ASP B 1 167 ? 19.172 -16.297 0.339 1 97.94 167 ASP B C 1
ATOM 3127 O O . ASP B 1 167 ? 20.328 -15.984 0.091 1 97.94 167 ASP B O 1
ATOM 3131 N N . SER B 1 168 ? 18.25 -16.203 -0.499 1 98 168 SER B N 1
ATOM 3132 C CA . SER B 1 168 ? 18.547 -15.773 -1.863 1 98 168 SER B CA 1
ATOM 3133 C C . SER B 1 168 ? 17.891 -14.445 -2.189 1 98 168 SER B C 1
ATOM 3135 O O . SER B 1 168 ? 16.75 -14.188 -1.769 1 98 168 SER B O 1
ATOM 3137 N N . PHE B 1 169 ? 18.641 -13.633 -2.969 1 98.69 169 PHE B N 1
ATOM 3138 C CA . PHE B 1 169 ? 18.141 -12.367 -3.477 1 98.69 169 PHE B CA 1
ATOM 3139 C C . PHE B 1 169 ? 16.906 -12.586 -4.352 1 98.69 169 PHE B C 1
ATOM 3141 O O . PHE B 1 169 ? 16.875 -13.523 -5.156 1 98.69 169 PHE B O 1
ATOM 3148 N N . SER B 1 170 ? 15.883 -11.789 -4.148 1 98.88 170 SER B N 1
ATOM 3149 C CA . SER B 1 170 ? 14.656 -11.898 -4.93 1 98.88 170 SER B CA 1
ATOM 3150 C C . SER B 1 170 ? 14.047 -10.523 -5.195 1 98.88 170 SER B C 1
ATOM 3152 O O . SER B 1 170 ? 14.562 -9.508 -4.723 1 98.88 170 SER B O 1
ATOM 3154 N N . ALA B 1 171 ? 12.914 -10.477 -5.918 1 98.88 171 ALA B N 1
ATOM 3155 C CA . ALA B 1 171 ? 12.211 -9.234 -6.227 1 98.88 171 ALA B CA 1
ATOM 3156 C C . ALA B 1 171 ? 11.664 -8.586 -4.961 1 98.88 171 ALA B C 1
ATOM 3158 O O . ALA B 1 171 ? 11.359 -7.391 -4.953 1 98.88 171 ALA B O 1
ATOM 3159 N N . ALA B 1 172 ? 11.516 -9.352 -3.869 1 98.94 172 ALA B N 1
ATOM 3160 C CA . ALA B 1 172 ? 11.125 -8.75 -2.594 1 98.94 172 ALA B CA 1
ATOM 3161 C C . ALA B 1 172 ? 12.156 -7.727 -2.133 1 98.94 172 ALA B C 1
ATOM 3163 O O . ALA B 1 172 ? 11.797 -6.699 -1.552 1 98.94 172 ALA B O 1
ATOM 3164 N N . ASP B 1 173 ? 13.398 -7.992 -2.385 1 98.94 173 ASP B N 1
ATOM 3165 C CA . ASP B 1 173 ? 14.469 -7.074 -2.002 1 98.94 173 ASP B CA 1
ATOM 3166 C C . ASP B 1 173 ? 14.469 -5.828 -2.885 1 98.94 173 ASP B C 1
ATOM 3168 O O . ASP B 1 173 ? 14.75 -4.727 -2.41 1 98.94 173 ASP B O 1
ATOM 3172 N N . ILE B 1 174 ? 14.141 -6.008 -4.121 1 98.94 174 ILE B N 1
ATOM 3173 C CA . ILE B 1 174 ? 13.984 -4.875 -5.027 1 98.94 174 ILE B CA 1
ATOM 3174 C C . ILE B 1 174 ? 12.82 -4 -4.57 1 98.94 174 ILE B C 1
ATOM 3176 O O . ILE B 1 174 ? 12.953 -2.779 -4.48 1 98.94 174 ILE B O 1
ATOM 3180 N N . GLN B 1 175 ? 11.734 -4.664 -4.25 1 98.94 175 GLN B N 1
ATOM 3181 C CA . GLN B 1 175 ? 10.539 -3.965 -3.791 1 98.94 175 GLN B CA 1
ATOM 3182 C C . GLN B 1 175 ? 10.812 -3.193 -2.504 1 98.94 175 GLN B C 1
ATOM 3184 O O . GLN B 1 175 ? 10.344 -2.062 -2.342 1 98.94 175 GLN B O 1
ATOM 3189 N N . MET B 1 176 ? 11.602 -3.709 -1.615 1 98.94 176 MET B N 1
ATOM 3190 C CA . MET B 1 176 ? 11.859 -3.129 -0.3 1 98.94 176 MET B CA 1
ATOM 3191 C C . MET B 1 176 ? 12.93 -2.045 -0.384 1 98.94 176 MET B C 1
ATOM 3193 O O . MET B 1 176 ? 13.141 -1.299 0.574 1 98.94 176 MET B O 1
ATOM 3197 N N . SER B 1 177 ? 13.562 -1.884 -1.521 1 98.81 177 SER B N 1
ATOM 3198 C CA . SER B 1 177 ? 14.672 -0.943 -1.659 1 98.81 177 SER B CA 1
ATOM 3199 C C . SER B 1 177 ? 14.211 0.491 -1.42 1 98.81 177 SER B C 1
ATOM 3201 O O . SER B 1 177 ? 14.781 1.2 -0.586 1 98.81 177 SER B O 1
ATOM 3203 N N . PHE B 1 178 ? 13.109 0.86 -2.004 1 98.62 178 PHE B N 1
ATOM 3204 C CA . PHE B 1 178 ? 12.703 2.262 -2.008 1 98.62 178 PHE B CA 1
ATOM 3205 C C . PHE B 1 178 ? 12.336 2.723 -0.604 1 98.62 178 PHE B C 1
ATOM 3207 O O . PHE B 1 178 ? 12.82 3.758 -0.139 1 98.62 178 PHE B O 1
ATOM 3214 N N . PRO B 1 179 ? 11.492 1.964 0.151 1 98.75 179 PRO B N 1
ATOM 3215 C CA . PRO B 1 179 ? 11.195 2.42 1.511 1 98.75 179 PRO B CA 1
ATOM 3216 C C . PRO B 1 179 ? 12.445 2.561 2.373 1 98.75 179 PRO B C 1
ATOM 3218 O O . PRO B 1 179 ? 12.539 3.482 3.189 1 98.75 179 PRO B O 1
ATOM 3221 N N . LEU B 1 180 ? 13.383 1.706 2.182 1 98.81 180 LEU B N 1
ATOM 3222 C CA . LEU B 1 180 ? 14.578 1.751 3.016 1 98.81 180 LEU B CA 1
ATOM 3223 C C . LEU B 1 180 ? 15.5 2.893 2.592 1 98.81 180 LEU B C 1
ATOM 3225 O O . LEU B 1 180 ? 16.125 3.539 3.436 1 98.81 180 LEU B O 1
ATOM 3229 N N . GLU B 1 181 ? 15.586 3.156 1.313 1 98.5 181 GLU B N 1
ATOM 3230 C CA . GLU B 1 181 ? 16.344 4.312 0.847 1 98.5 181 GLU B CA 1
ATOM 3231 C C . GLU B 1 181 ? 15.703 5.617 1.313 1 98.5 181 GLU B C 1
ATOM 3233 O O . GLU B 1 181 ? 16.406 6.555 1.703 1 98.5 181 GLU B O 1
ATOM 3238 N N . ALA B 1 182 ? 14.406 5.652 1.256 1 98.25 182 ALA B N 1
ATOM 3239 C CA . ALA B 1 182 ? 13.68 6.816 1.757 1 98.25 182 ALA B CA 1
ATOM 3240 C C . ALA B 1 182 ? 13.914 7.008 3.254 1 98.25 182 ALA B C 1
ATOM 3242 O O . ALA B 1 182 ? 14.125 8.125 3.719 1 98.25 182 ALA B O 1
ATOM 3243 N N . ALA B 1 183 ? 13.867 5.895 4.02 1 98.56 183 ALA B N 1
ATOM 3244 C CA . ALA B 1 183 ? 14.094 5.957 5.461 1 98.56 183 ALA B CA 1
ATOM 3245 C C . ALA B 1 183 ? 15.5 6.469 5.777 1 98.56 183 ALA B C 1
ATOM 3247 O O . ALA B 1 183 ? 15.688 7.258 6.703 1 98.56 183 ALA B O 1
ATOM 3248 N N . ARG B 1 184 ? 16.438 6 5.02 1 97.94 184 ARG B N 1
ATOM 3249 C CA . ARG B 1 184 ? 17.828 6.438 5.211 1 97.94 184 ARG B CA 1
ATOM 3250 C C . ARG B 1 184 ? 17.984 7.918 4.883 1 97.94 184 ARG B C 1
ATOM 3252 O O . ARG B 1 184 ? 18.703 8.641 5.57 1 97.94 184 ARG B O 1
ATOM 3259 N N . SER B 1 185 ? 17.297 8.359 3.889 1 96.31 185 SER B N 1
ATOM 3260 C CA . SER B 1 185 ? 17.422 9.734 3.408 1 96.31 185 SER B CA 1
ATOM 3261 C C . SER B 1 185 ? 16.75 10.711 4.355 1 96.31 185 SER B C 1
ATOM 3263 O O . SER B 1 185 ? 17.25 11.812 4.586 1 96.31 185 SER B O 1
ATOM 3265 N N . ARG B 1 186 ? 15.594 10.25 5.051 1 94.19 186 ARG B N 1
ATOM 3266 C CA . ARG B 1 186 ? 14.844 11.336 5.672 1 94.19 186 ARG B CA 1
ATOM 3267 C C . ARG B 1 186 ? 14.055 10.836 6.875 1 94.19 186 ARG B C 1
ATOM 3269 O O . ARG B 1 186 ? 13.297 11.602 7.492 1 94.19 186 ARG B O 1
ATOM 3276 N N . ALA B 1 187 ? 14.281 9.516 7.203 1 95.62 187 ALA B N 1
ATOM 3277 C CA . ALA B 1 187 ? 13.312 9.031 8.18 1 95.62 187 ALA B CA 1
ATOM 3278 C C . ALA B 1 187 ? 13.984 8.125 9.211 1 95.62 187 ALA B C 1
ATOM 3280 O O . ALA B 1 187 ? 13.445 7.082 9.586 1 95.62 187 ALA B O 1
ATOM 3281 N N . GLY B 1 188 ? 15.148 8.375 9.586 1 94 188 GLY B N 1
ATOM 3282 C CA . GLY B 1 188 ? 15.688 7.891 10.852 1 94 188 GLY B CA 1
ATOM 3283 C C . GLY B 1 188 ? 16.484 6.609 10.711 1 94 188 GLY B C 1
ATOM 3284 O O . GLY B 1 188 ? 16.953 6.047 11.703 1 94 188 GLY B O 1
ATOM 3285 N N . LEU B 1 189 ? 16.609 6.055 9.492 1 98.25 189 LEU B N 1
ATOM 3286 C CA . LEU B 1 189 ? 17.5 4.902 9.328 1 98.25 189 LEU B CA 1
ATOM 3287 C C . LEU B 1 189 ? 18.953 5.324 9.438 1 98.25 189 LEU B C 1
ATOM 3289 O O . LEU B 1 189 ? 19.453 6.07 8.586 1 98.25 189 LEU B O 1
ATOM 3293 N N . ASP B 1 190 ? 19.594 4.82 10.5 1 97.75 190 ASP B N 1
ATOM 3294 C CA . 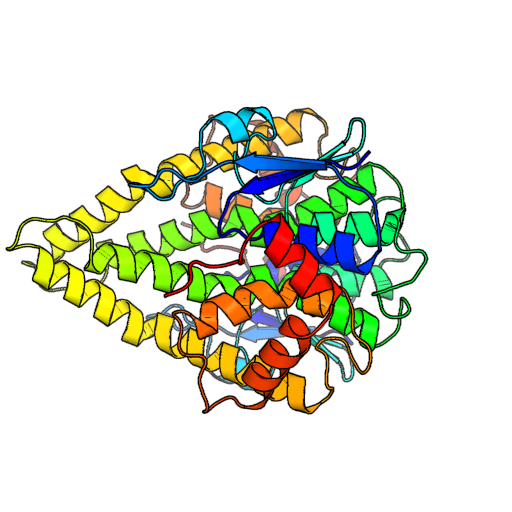ASP B 1 190 ? 20.984 5.172 10.766 1 97.75 190 ASP B CA 1
ATOM 3295 C C . ASP B 1 190 ? 21.734 4.004 11.391 1 97.75 190 ASP B C 1
ATOM 3297 O O . ASP B 1 190 ? 21.312 2.852 11.281 1 97.75 190 ASP B O 1
ATOM 3301 N N . GLN B 1 191 ? 22.781 4.285 12.039 1 98.06 191 GLN B N 1
ATOM 3302 C CA . GLN B 1 191 ? 23.719 3.264 12.5 1 98.06 191 GLN B CA 1
ATOM 3303 C C . GLN B 1 191 ? 23.094 2.393 13.586 1 98.06 191 GLN B C 1
ATOM 3305 O O . GLN B 1 191 ? 23.609 1.321 13.898 1 98.06 191 GLN B O 1
ATOM 3310 N N . SER B 1 192 ? 21.984 2.838 14.18 1 98.19 192 SER B N 1
ATOM 3311 C CA . SER B 1 192 ? 21.312 2.031 15.188 1 98.19 192 SER B CA 1
ATOM 3312 C C . SER B 1 192 ? 20.641 0.811 14.57 1 98.19 192 SER B C 1
ATOM 3314 O O . SER B 1 192 ? 20.203 -0.095 15.281 1 98.19 192 SER B O 1
ATOM 3316 N N . ARG B 1 193 ? 20.578 0.763 13.273 1 98.69 193 ARG B N 1
ATOM 3317 C CA . ARG B 1 193 ? 20.047 -0.359 12.516 1 98.69 193 ARG B CA 1
ATOM 3318 C C . ARG B 1 193 ? 21.062 -0.899 11.523 1 98.69 193 ARG B C 1
ATOM 3320 O O . ARG B 1 193 ? 20.875 -0.788 10.312 1 98.69 193 ARG B O 1
ATOM 3327 N N . PRO B 1 194 ? 22.047 -1.594 11.992 1 98.69 194 PRO B N 1
ATOM 3328 C CA . PRO B 1 194 ? 23.172 -1.962 11.141 1 98.69 194 PRO B CA 1
ATOM 3329 C C . PRO B 1 194 ? 22.797 -2.975 10.062 1 98.69 194 PRO B C 1
ATOM 3331 O O . PRO B 1 194 ? 23.391 -2.984 8.984 1 98.69 194 PRO B O 1
ATOM 3334 N N . ARG B 1 195 ? 21.875 -3.84 10.305 1 98.81 195 ARG B N 1
ATOM 3335 C CA . ARG B 1 195 ? 21.5 -4.84 9.305 1 98.81 195 ARG B CA 1
ATOM 3336 C C . ARG B 1 195 ? 20.797 -4.199 8.125 1 98.81 195 ARG B C 1
ATOM 3338 O O . ARG B 1 195 ? 21 -4.59 6.973 1 98.81 195 ARG B O 1
ATOM 3345 N N . LEU B 1 196 ? 19.953 -3.211 8.414 1 98.88 196 LEU B N 1
ATOM 3346 C CA . LEU B 1 196 ? 19.297 -2.48 7.332 1 98.88 196 LEU B CA 1
ATOM 3347 C C . LEU B 1 196 ? 20.312 -1.693 6.508 1 98.88 196 LEU B C 1
ATOM 3349 O O . LEU B 1 196 ? 20.203 -1.635 5.281 1 98.88 196 LEU B O 1
ATOM 3353 N N . LEU B 1 197 ? 21.266 -1.071 7.176 1 98.69 197 LEU B N 1
ATOM 3354 C CA . LEU B 1 197 ? 22.297 -0.337 6.453 1 98.69 197 LEU B CA 1
ATOM 3355 C C . LEU B 1 197 ? 23.141 -1.28 5.598 1 98.69 197 LEU B C 1
ATOM 3357 O O . LEU B 1 197 ? 23.469 -0.957 4.457 1 98.69 197 LEU B O 1
ATOM 3361 N N . ALA B 1 198 ? 23.453 -2.414 6.152 1 98.69 198 ALA B N 1
ATOM 3362 C CA . ALA B 1 198 ? 24.203 -3.416 5.402 1 98.69 198 ALA B CA 1
ATOM 3363 C C . ALA B 1 198 ? 23.406 -3.906 4.191 1 98.69 198 ALA B C 1
ATOM 3365 O O . ALA B 1 198 ? 23.969 -4.141 3.123 1 98.69 198 ALA B O 1
ATOM 3366 N N . PHE B 1 199 ? 22.156 -4.105 4.383 1 98.88 199 PHE B N 1
ATOM 3367 C CA . PHE B 1 199 ? 21.266 -4.484 3.281 1 98.88 199 PHE B CA 1
ATOM 3368 C C . PHE B 1 199 ? 21.344 -3.461 2.154 1 98.88 199 PHE B C 1
ATOM 3370 O O . PHE B 1 199 ? 21.516 -3.822 0.988 1 98.88 199 PHE B O 1
ATOM 3377 N N . LEU B 1 200 ? 21.188 -2.141 2.52 1 98.69 200 LEU B N 1
ATOM 3378 C CA . LEU B 1 200 ? 21.234 -1.077 1.522 1 98.69 200 LEU B CA 1
ATOM 3379 C C . LEU B 1 200 ? 22.578 -1.077 0.804 1 98.69 200 LEU B C 1
ATOM 3381 O O . LEU B 1 200 ? 22.641 -0.913 -0.417 1 98.69 200 LEU B O 1
ATOM 3385 N N . GLU B 1 201 ? 23.641 -1.253 1.53 1 98.38 201 GLU B N 1
ATOM 3386 C CA . GLU B 1 201 ? 24.969 -1.323 0.923 1 98.38 201 GLU B CA 1
ATOM 3387 C C . GLU B 1 201 ? 25.062 -2.494 -0.05 1 98.38 201 GLU B C 1
ATOM 3389 O O . GLU B 1 201 ? 25.594 -2.35 -1.152 1 98.38 201 GLU B O 1
ATOM 3394 N N . ARG B 1 202 ? 24.562 -3.637 0.343 1 98.56 202 ARG B N 1
ATOM 3395 C CA . ARG B 1 202 ? 24.609 -4.836 -0.484 1 98.56 202 ARG B CA 1
ATOM 3396 C C . ARG B 1 202 ? 23.844 -4.633 -1.792 1 98.56 202 ARG B C 1
ATOM 3398 O O . ARG B 1 202 ? 24.328 -5.008 -2.861 1 98.56 202 ARG B O 1
ATOM 3405 N N . ILE B 1 203 ? 22.656 -4.047 -1.696 1 98.56 203 ILE B N 1
ATOM 3406 C CA . ILE B 1 203 ? 21.891 -3.92 -2.924 1 98.56 203 ILE B CA 1
ATOM 3407 C C . ILE B 1 203 ? 22.516 -2.863 -3.826 1 98.56 203 ILE B C 1
ATOM 3409 O O . ILE B 1 203 ? 22.516 -3.002 -5.051 1 98.56 203 ILE B O 1
ATOM 3413 N N . GLN B 1 204 ? 23.109 -1.814 -3.258 1 98.25 204 GLN B N 1
ATOM 3414 C CA . GLN B 1 204 ? 23.672 -0.731 -4.051 1 98.25 204 GLN B CA 1
ATOM 3415 C C . GLN B 1 204 ? 24.969 -1.168 -4.723 1 98.25 204 GLN B C 1
ATOM 3417 O O . GLN B 1 204 ? 25.422 -0.542 -5.684 1 98.25 204 GLN B O 1
ATOM 3422 N N . GLN B 1 205 ? 25.578 -2.205 -4.234 1 98.38 205 GLN B N 1
ATOM 3423 C CA . GLN B 1 205 ? 26.828 -2.723 -4.801 1 98.38 205 GLN B CA 1
ATOM 3424 C C . GLN B 1 205 ? 26.547 -3.689 -5.949 1 98.38 205 GLN B C 1
ATOM 3426 O O . GLN B 1 205 ? 27.469 -4.062 -6.688 1 98.38 205 GLN B O 1
ATOM 3431 N N . ARG B 1 206 ? 25.359 -4.168 -6.086 1 98.75 206 ARG B N 1
ATOM 3432 C CA . ARG B 1 206 ? 25.031 -5.074 -7.188 1 98.75 206 ARG B CA 1
ATOM 3433 C C . ARG B 1 206 ? 25.219 -4.387 -8.531 1 98.75 206 ARG B C 1
ATOM 3435 O O . ARG B 1 206 ? 24.781 -3.254 -8.727 1 98.75 206 ARG B O 1
ATOM 3442 N N . PRO B 1 207 ? 25.828 -5.055 -9.484 1 98.81 207 PRO B N 1
ATOM 3443 C CA . PRO B 1 207 ? 26.078 -4.438 -10.797 1 98.81 207 PRO B CA 1
ATOM 3444 C C . PRO B 1 207 ? 24.797 -3.965 -11.477 1 98.81 207 PRO B C 1
ATOM 3446 O O . PRO B 1 207 ? 24.781 -2.891 -12.086 1 98.81 207 PRO B O 1
ATOM 3449 N N . ALA B 1 208 ? 23.75 -4.688 -11.391 1 98.88 208 ALA B N 1
ATOM 3450 C CA . ALA B 1 208 ? 22.469 -4.328 -12.016 1 98.88 208 ALA B CA 1
ATOM 3451 C C . ALA B 1 208 ? 21.906 -3.057 -11.398 1 98.88 208 ALA B C 1
ATOM 3453 O O . ALA B 1 208 ? 21.328 -2.225 -12.102 1 98.88 208 ALA B O 1
ATOM 3454 N N . TYR B 1 209 ? 22.062 -2.91 -10.078 1 98.88 209 TYR B N 1
ATOM 3455 C CA . TYR B 1 209 ? 21.625 -1.688 -9.414 1 98.88 209 TYR B CA 1
ATOM 3456 C C . TYR B 1 209 ? 22.391 -0.479 -9.945 1 98.88 209 TYR B C 1
ATOM 3458 O O . TYR B 1 209 ? 21.797 0.56 -10.234 1 98.88 209 TYR B O 1
ATOM 3466 N N . GLN B 1 210 ? 23.625 -0.613 -10.055 1 98.69 210 GLN B N 1
ATOM 3467 C CA . GLN B 1 210 ? 24.484 0.469 -10.539 1 98.69 210 GLN B CA 1
ATOM 3468 C C . GLN B 1 210 ? 24.125 0.855 -11.969 1 98.69 210 GLN B C 1
ATOM 3470 O O . GLN B 1 210 ? 24.078 2.039 -12.312 1 98.69 210 GLN B O 1
ATOM 3475 N N . ARG B 1 211 ? 23.875 -0.135 -12.789 1 98.62 211 ARG B N 1
ATOM 3476 C CA . ARG B 1 211 ? 23.453 0.154 -14.156 1 98.62 211 ARG B CA 1
ATOM 3477 C C . ARG B 1 211 ? 22.125 0.908 -14.172 1 98.62 211 ARG B C 1
ATOM 3479 O O . ARG B 1 211 ? 21.938 1.811 -14.992 1 98.62 211 ARG B O 1
ATOM 3486 N N . ALA B 1 212 ? 21.203 0.525 -13.273 1 98.62 212 ALA B N 1
ATOM 3487 C CA . ALA B 1 212 ? 19.906 1.209 -13.188 1 98.62 212 ALA B CA 1
ATOM 3488 C C . ALA B 1 212 ? 20.094 2.676 -12.812 1 98.62 212 ALA B C 1
ATOM 3490 O O . ALA B 1 212 ? 19.438 3.555 -13.375 1 98.62 212 ALA B O 1
ATOM 3491 N N . VAL B 1 213 ? 21 2.916 -11.875 1 98.19 213 VAL B N 1
ATOM 3492 C CA . VAL B 1 213 ? 21.281 4.285 -11.445 1 98.19 213 VAL B CA 1
ATOM 3493 C C . VAL B 1 213 ? 21.922 5.066 -12.586 1 98.19 213 VAL B C 1
ATOM 3495 O O . VAL B 1 213 ? 21.594 6.234 -12.805 1 98.19 213 VAL B O 1
ATOM 3498 N N . GLU B 1 214 ? 22.828 4.445 -13.266 1 97.81 214 GLU B N 1
ATOM 3499 C CA . GLU B 1 214 ? 23.484 5.098 -14.398 1 97.81 214 GLU B CA 1
ATOM 3500 C C . GLU B 1 214 ? 22.469 5.504 -15.461 1 97.81 214 GLU B C 1
ATOM 3502 O O . GLU B 1 214 ? 22.562 6.582 -16.047 1 97.81 214 GLU B O 1
ATOM 3507 N N . ARG B 1 215 ? 21.5 4.703 -15.672 1 97.12 215 ARG B N 1
ATOM 3508 C CA . ARG B 1 215 ? 20.531 4.922 -16.734 1 97.12 215 ARG B CA 1
ATOM 3509 C C . ARG B 1 215 ? 19.438 5.879 -16.297 1 97.12 215 ARG B C 1
ATOM 3511 O O . ARG B 1 215 ? 19.016 6.75 -17.062 1 97.12 215 ARG B O 1
ATOM 3518 N N . GLY B 1 216 ? 18.938 5.691 -15.086 1 96.94 216 GLY B N 1
ATOM 3519 C CA . GLY B 1 216 ? 17.734 6.406 -14.688 1 96.94 216 GLY B CA 1
ATOM 3520 C C . GLY B 1 216 ? 17.969 7.422 -13.594 1 96.94 216 GLY B C 1
ATOM 3521 O O . GLY B 1 216 ? 17.094 8.227 -13.273 1 96.94 216 GLY B O 1
ATOM 3522 N N . GLY B 1 217 ? 19.188 7.449 -13.023 1 95.81 217 GLY B N 1
ATOM 3523 C CA . GLY B 1 217 ? 19.422 8.25 -11.844 1 95.81 217 GLY B CA 1
ATOM 3524 C C . GLY B 1 217 ? 19.047 7.551 -10.547 1 95.81 217 GLY B C 1
ATOM 3525 O O . GLY B 1 217 ? 18.453 6.473 -10.578 1 95.81 217 GLY B O 1
ATOM 3526 N N . PRO B 1 218 ? 19.406 8.188 -9.43 1 94.88 218 PRO B N 1
ATOM 3527 C CA . PRO B 1 218 ? 19.078 7.578 -8.133 1 94.88 218 PRO B CA 1
ATOM 3528 C C . PRO B 1 218 ? 17.594 7.648 -7.809 1 94.88 218 PRO B C 1
ATOM 3530 O O . PRO B 1 218 ? 16.875 8.492 -8.352 1 94.88 218 PRO B O 1
ATOM 3533 N N . ALA B 1 219 ? 17.141 6.727 -6.945 1 93.62 219 ALA B N 1
ATOM 3534 C CA . ALA B 1 219 ? 15.734 6.637 -6.578 1 93.62 219 ALA B CA 1
ATOM 3535 C C . ALA B 1 219 ? 15.273 7.895 -5.84 1 93.62 219 ALA B C 1
ATOM 3537 O O . ALA B 1 219 ? 14.109 8.281 -5.926 1 93.62 219 ALA B O 1
ATOM 3538 N N . LEU B 1 220 ? 16.156 8.438 -5.059 1 93.25 220 LEU B N 1
ATOM 3539 C CA . LEU B 1 220 ? 15.883 9.633 -4.273 1 93.25 220 LEU B CA 1
ATOM 3540 C C . LEU B 1 220 ? 16.922 10.719 -4.555 1 93.25 220 LEU B C 1
ATOM 3542 O O . LEU B 1 220 ? 18.031 10.414 -4.988 1 93.25 220 LEU B O 1
ATOM 3546 N N . PRO B 1 221 ? 16.469 11.93 -4.289 1 87.38 221 PRO B N 1
ATOM 3547 C CA . PRO B 1 221 ? 17.453 13 -4.488 1 87.38 221 PRO B CA 1
ATOM 3548 C C . PRO B 1 221 ? 18.656 12.891 -3.541 1 87.38 221 PRO B C 1
ATOM 3550 O O . PRO B 1 221 ? 18.5 12.445 -2.398 1 87.38 221 PRO B O 1
ATOM 3553 N N . THR B 1 222 ? 19.812 13.008 -4.082 1 70.5 222 THR B N 1
ATOM 3554 C CA . THR B 1 222 ? 21 13.047 -3.244 1 70.5 222 THR B CA 1
ATOM 3555 C C . THR B 1 222 ? 21.078 14.352 -2.461 1 70.5 222 THR B C 1
ATOM 3557 O O . THR B 1 222 ? 20.766 15.422 -2.992 1 70.5 222 THR B O 1
ATOM 3560 N N . ALA B 1 223 ? 21.172 14.117 -1.135 1 56.69 223 ALA B N 1
ATOM 3561 C CA . ALA B 1 223 ? 21.359 15.328 -0.338 1 56.69 223 ALA B CA 1
ATOM 3562 C C . ALA B 1 223 ? 22.531 16.156 -0.872 1 56.69 223 ALA B C 1
ATOM 3564 O O . ALA B 1 223 ? 23.5 15.609 -1.415 1 56.69 223 ALA B O 1
#

InterPro domains:
  IPR004045 Glutathione S-transferase, N-terminal [PF02798] (4-74)
  IPR004045 Glutathione S-transferase, N-terminal [PS50404] (1-81)
  IPR010987 Glutathione S-transferase, C-terminal-like [PS50405] (87-222)
  IPR036249 Thioredoxin-like superfamily [SSF52833] (1-85)
  IPR036282 Glutathione S-transferase, C-terminal domain superfamily [SSF47616] (82-213)
  IPR040079 Glutathione transferase family [SFLDS00019] (1-218)

Solvent-accessible surface area (backbone atoms only — not comparable to full-atom values): 23759 Å² total; per-residue (Å²): 111,39,32,41,45,33,39,58,51,31,61,24,43,44,54,44,24,51,36,42,68,66,68,50,79,65,43,79,46,80,45,62,47,38,88,86,77,64,40,66,45,75,70,41,36,77,75,38,85,81,30,64,52,28,32,36,35,51,75,93,43,70,44,50,52,60,57,36,44,54,50,49,46,37,73,74,67,36,83,70,49,50,50,60,59,82,89,37,73,37,24,53,38,27,48,35,38,46,44,37,33,44,59,54,56,33,54,44,53,50,52,47,53,52,35,51,44,57,40,66,47,95,62,58,79,87,49,40,64,55,37,35,49,51,31,52,48,45,36,67,73,47,36,46,58,48,41,51,49,50,52,52,49,54,34,57,53,45,70,77,22,86,28,76,32,30,87,50,79,32,53,29,47,46,51,40,42,56,52,51,52,48,23,49,73,77,53,78,52,47,80,92,37,55,60,51,53,50,44,54,53,55,54,60,66,34,69,32,40,46,51,25,32,72,74,61,42,53,48,55,81,79,130,110,39,32,40,44,34,39,58,51,30,60,26,43,44,55,44,25,49,36,42,68,65,68,52,78,66,44,81,46,80,45,60,48,37,88,86,76,64,39,67,44,74,70,42,36,76,74,37,84,81,30,63,52,29,30,35,36,50,77,92,44,71,44,51,52,61,56,36,44,53,50,49,46,37,73,74,68,34,82,70,49,50,50,59,61,82,90,38,72,37,24,53,37,26,48,34,38,45,43,36,32,43,60,53,57,33,53,43,53,50,50,48,53,53,36,53,45,56,42,66,46,94,65,58,80,86,48,40,63,56,39,34,49,52,30,51,48,47,37,65,72,48,33,47,59,48,42,52,50,51,52,52,48,53,34,56,54,43,70,77,22,87,28,78,32,32,87,51,79,32,53,29,47,46,52,41,41,57,52,50,54,49,22,47,72,77,54,79,52,46,82,92,37,54,60,49,52,49,44,53,51,55,52,59,66,34,67,32,40,43,52,25,32,71,74,63,40,55,49,54,81,78,130